Protein AF-A0A8T5RAH1-F1 (afdb_monomer)

Structure (mmCIF, N/CA/C/O backbone):
data_AF-A0A8T5RAH1-F1
#
_entry.id   AF-A0A8T5RAH1-F1
#
loop_
_atom_site.group_PDB
_atom_site.id
_atom_site.type_symbol
_atom_site.label_atom_id
_atom_site.label_alt_id
_atom_site.label_comp_id
_atom_site.label_asym_id
_atom_site.label_entity_id
_atom_site.label_seq_id
_atom_site.pdbx_PDB_ins_code
_atom_site.Cartn_x
_atom_site.Cartn_y
_atom_site.Cartn_z
_atom_site.occupancy
_atom_site.B_iso_or_equiv
_atom_site.auth_seq_id
_atom_site.auth_comp_id
_atom_site.auth_asym_id
_atom_site.auth_atom_id
_atom_site.pdbx_PDB_model_num
ATOM 1 N N . MET A 1 1 ? -52.565 -43.097 4.688 1.00 36.72 1 MET A N 1
ATOM 2 C CA . MET A 1 1 ? -51.803 -41.851 4.947 1.00 36.72 1 MET A CA 1
ATOM 3 C C . MET A 1 1 ? -50.364 -42.181 5.349 1.00 36.72 1 MET A C 1
ATOM 5 O O . MET A 1 1 ? -49.942 -41.842 6.442 1.00 36.72 1 MET A O 1
ATOM 9 N N . ASN A 1 2 ? -49.621 -42.881 4.489 1.00 35.62 2 ASN A N 1
ATOM 10 C CA . ASN A 1 2 ? -48.239 -43.311 4.746 1.00 35.62 2 ASN A CA 1
ATOM 11 C C . ASN A 1 2 ? -47.423 -43.235 3.446 1.00 35.62 2 ASN A C 1
ATOM 13 O O . ASN A 1 2 ? -46.781 -44.194 3.044 1.00 35.62 2 ASN A O 1
ATOM 17 N N . GLU A 1 3 ? -47.488 -42.098 2.756 1.00 34.97 3 GLU A N 1
ATOM 18 C CA . GLU A 1 3 ? -46.778 -41.885 1.495 1.00 34.97 3 GLU A CA 1
ATOM 19 C C . GLU A 1 3 ? -46.409 -40.401 1.340 1.00 34.97 3 GLU A C 1
ATOM 21 O O . GLU A 1 3 ? -47.186 -39.523 1.708 1.00 34.97 3 GLU A O 1
ATOM 26 N N . PHE A 1 4 ? -45.210 -40.163 0.796 1.00 31.52 4 PHE A N 1
ATOM 27 C CA . PHE A 1 4 ? -44.589 -38.876 0.445 1.00 31.52 4 PHE A CA 1
ATOM 28 C C . PHE A 1 4 ? -43.976 -38.015 1.565 1.00 31.52 4 PHE A C 1
ATOM 30 O O . PHE A 1 4 ? -44.319 -36.855 1.759 1.00 31.52 4 PHE A O 1
ATOM 37 N N . TYR A 1 5 ? -42.909 -38.532 2.180 1.00 33.53 5 TYR A N 1
ATOM 38 C CA . TYR A 1 5 ? -41.732 -37.700 2.463 1.00 33.53 5 TYR A CA 1
ATOM 39 C C . TYR A 1 5 ? -40.528 -38.314 1.743 1.00 33.53 5 TYR A C 1
ATOM 41 O O . TYR A 1 5 ? -39.816 -39.157 2.294 1.00 33.53 5 TYR A O 1
ATOM 49 N N . GLU A 1 6 ? -40.286 -37.901 0.495 1.00 39.59 6 GLU A N 1
ATOM 50 C CA . GLU A 1 6 ? -38.950 -38.032 -0.087 1.00 39.59 6 GLU A CA 1
ATOM 51 C C . GLU A 1 6 ? -37.990 -37.263 0.827 1.00 39.59 6 GLU A C 1
ATOM 53 O O . GLU A 1 6 ? -37.990 -36.033 0.868 1.00 39.59 6 GLU A O 1
ATOM 58 N N . LYS A 1 7 ? -37.204 -37.985 1.633 1.00 46.97 7 LYS A N 1
ATOM 59 C CA . LYS A 1 7 ? -36.147 -37.394 2.459 1.00 46.97 7 LYS A CA 1
ATOM 60 C C . LYS A 1 7 ? -35.124 -36.744 1.525 1.00 46.97 7 LYS A C 1
ATOM 62 O O . LYS A 1 7 ? -34.225 -37.420 1.019 1.00 46.97 7 LYS A O 1
ATOM 67 N N . GLU A 1 8 ? -35.276 -35.441 1.282 1.00 49.19 8 GLU A N 1
ATOM 68 C CA . GLU A 1 8 ? -34.328 -34.628 0.521 1.00 49.19 8 GLU A CA 1
ATOM 69 C C . GLU A 1 8 ? -32.908 -34.884 1.053 1.00 49.19 8 GLU A C 1
ATOM 71 O O . GLU A 1 8 ? -32.621 -34.743 2.245 1.00 49.19 8 GLU A O 1
ATOM 76 N N . LYS A 1 9 ? -32.003 -35.324 0.168 1.00 56.53 9 LYS A N 1
ATOM 77 C CA . LYS A 1 9 ? -30.622 -35.677 0.527 1.00 56.53 9 LYS A CA 1
ATOM 78 C C . LYS A 1 9 ? -29.833 -34.422 0.903 1.00 56.53 9 LYS A C 1
ATOM 80 O O . LYS A 1 9 ? -29.161 -33.825 0.057 1.00 56.53 9 LYS A O 1
ATOM 85 N N . ILE A 1 10 ? -29.857 -34.063 2.185 1.00 60.28 10 ILE A N 1
ATOM 86 C CA . ILE A 1 10 ? -28.983 -33.034 2.755 1.00 60.28 10 ILE A CA 1
ATOM 87 C C . ILE A 1 10 ? -27.535 -33.429 2.466 1.00 60.28 10 ILE A C 1
ATOM 89 O O . ILE A 1 10 ? -27.069 -34.517 2.808 1.00 60.28 10 ILE A O 1
ATOM 93 N N . SER A 1 11 ? -26.822 -32.549 1.771 1.00 65.50 11 SER A N 1
ATOM 94 C CA . SER A 1 11 ? -25.423 -32.769 1.425 1.00 65.50 11 SER A CA 1
ATOM 95 C C . SER A 1 11 ? -24.547 -32.143 2.496 1.00 65.50 11 SER A C 1
ATOM 97 O O . SER A 1 11 ? -24.380 -30.930 2.526 1.00 65.50 11 SER A O 1
ATOM 99 N N . LEU A 1 12 ? -23.986 -32.974 3.370 1.00 78.56 12 LEU A N 1
ATOM 100 C CA . LEU A 1 12 ? -23.021 -32.529 4.369 1.00 78.56 12 LEU A CA 1
ATOM 101 C C . LEU A 1 12 ? -21.651 -32.328 3.711 1.00 78.56 12 LEU A C 1
ATOM 103 O O . LEU A 1 12 ? -21.183 -33.168 2.937 1.00 78.56 12 LEU A O 1
ATOM 107 N N . PHE A 1 13 ? -20.993 -31.215 4.025 1.00 84.88 13 PHE A N 1
ATOM 108 C CA . PHE A 1 13 ? -19.632 -30.922 3.580 1.00 84.88 13 PHE A CA 1
ATOM 109 C C . PHE A 1 13 ? -18.695 -30.903 4.782 1.00 84.88 13 PHE A C 1
ATOM 111 O O . PHE A 1 13 ? -19.033 -30.390 5.844 1.00 84.88 13 PHE A O 1
ATOM 118 N N . CYS A 1 14 ? -17.486 -31.434 4.617 1.00 85.06 14 CYS A N 1
ATOM 119 C CA . CYS A 1 14 ? -16.478 -31.364 5.666 1.00 85.06 14 CYS A CA 1
ATOM 120 C C . CYS A 1 14 ? -16.017 -29.913 5.882 1.00 85.06 14 CYS A C 1
ATOM 122 O O . CYS A 1 14 ? -15.438 -29.316 4.975 1.00 85.06 14 CYS A O 1
ATOM 124 N N . GLU A 1 15 ? -16.155 -29.375 7.095 1.00 85.12 15 GLU A N 1
ATOM 125 C CA . GLU A 1 15 ? -15.675 -28.026 7.460 1.00 85.12 15 GLU A CA 1
ATOM 126 C C . GLU A 1 15 ? -14.157 -27.825 7.251 1.00 85.12 15 GLU A C 1
ATOM 128 O O . GLU A 1 15 ? -13.674 -26.707 7.087 1.00 85.12 15 GLU A O 1
ATOM 133 N N . ASN A 1 16 ? -13.382 -28.914 7.214 1.00 86.06 16 ASN A N 1
ATOM 134 C CA . ASN A 1 16 ? -11.923 -28.861 7.113 1.00 86.06 16 ASN A CA 1
ATOM 135 C C . ASN A 1 16 ? -11.403 -28.931 5.676 1.00 86.06 16 ASN A C 1
ATOM 137 O O . ASN A 1 16 ? -10.283 -28.504 5.406 1.00 86.06 16 ASN A O 1
ATOM 141 N N . CYS A 1 17 ? -12.170 -29.495 4.744 1.00 84.69 17 CYS A N 1
ATOM 142 C CA . CYS A 1 17 ? -11.706 -29.657 3.365 1.00 84.69 17 CYS A CA 1
ATOM 143 C C . CYS A 1 17 ? -12.753 -29.348 2.297 1.00 84.69 17 CYS A C 1
ATOM 145 O O . CYS A 1 17 ? -12.423 -29.420 1.119 1.00 84.69 17 CYS A O 1
ATOM 147 N N . GLY A 1 18 ? -13.989 -29.027 2.679 1.00 84.62 18 GLY A N 1
ATOM 148 C CA . GLY A 1 18 ? -15.095 -28.674 1.790 1.00 84.62 18 GLY A CA 1
ATOM 149 C C . GLY A 1 18 ? -15.609 -29.810 0.909 1.00 84.62 18 GLY A C 1
ATOM 150 O O . GLY A 1 18 ? -16.464 -29.570 0.063 1.00 84.62 18 GLY A O 1
ATOM 151 N N . VAL A 1 19 ? -15.097 -31.034 1.067 1.00 86.19 19 VAL A N 1
ATOM 152 C CA . VAL A 1 19 ? -15.532 -32.193 0.279 1.00 86.19 19 VAL A CA 1
ATOM 153 C C . VAL A 1 19 ? -16.871 -32.704 0.801 1.00 86.19 19 VAL A C 1
ATOM 155 O O . VAL A 1 19 ? -17.082 -32.783 2.013 1.00 86.19 19 VAL A O 1
ATOM 158 N N . ARG A 1 20 ? -17.765 -33.041 -0.135 1.00 85.81 20 ARG A N 1
ATOM 159 C CA . ARG A 1 20 ? -19.068 -33.648 0.147 1.00 85.81 20 ARG A CA 1
ATOM 160 C C . ARG A 1 20 ? -18.871 -35.016 0.793 1.00 85.81 20 ARG A C 1
ATOM 162 O O . ARG A 1 20 ? -18.147 -35.855 0.260 1.00 85.81 20 ARG A O 1
ATOM 169 N N . ILE A 1 21 ? -19.528 -35.229 1.920 1.00 82.56 21 ILE A N 1
ATOM 170 C CA . ILE A 1 21 ? -19.526 -36.487 2.654 1.00 82.56 21 ILE A CA 1
ATOM 171 C C . ILE A 1 21 ? -20.622 -37.368 2.031 1.00 82.56 21 ILE A C 1
ATOM 173 O O . ILE A 1 21 ? -21.786 -36.969 1.981 1.00 82.56 21 ILE A O 1
ATOM 177 N N . GLN A 1 22 ? -20.251 -38.512 1.444 1.00 77.25 22 GLN A N 1
ATOM 178 C CA . GLN A 1 22 ? -21.213 -39.396 0.775 1.00 77.25 22 GLN A CA 1
ATOM 179 C C . GLN A 1 22 ? -21.930 -40.287 1.794 1.00 77.25 22 GLN A C 1
ATOM 181 O O . GLN A 1 22 ? -21.304 -41.091 2.471 1.00 77.25 22 GLN A O 1
ATOM 186 N N . ASN A 1 23 ? -23.260 -40.184 1.832 1.00 64.94 23 ASN A N 1
ATOM 187 C CA . ASN A 1 23 ? -24.141 -40.805 2.830 1.00 64.94 23 ASN A CA 1
ATOM 188 C C . ASN A 1 23 ? -24.323 -42.334 2.711 1.00 64.94 23 ASN A C 1
ATOM 190 O O . ASN A 1 23 ? -25.255 -42.873 3.298 1.00 64.94 23 ASN A O 1
ATOM 194 N N . LYS A 1 24 ? -23.513 -43.038 1.908 1.00 56.88 24 LYS A N 1
ATOM 195 C CA . LYS A 1 24 ? -23.840 -44.415 1.491 1.00 56.88 24 LYS A CA 1
ATOM 196 C C . LYS A 1 24 ? -23.726 -45.468 2.609 1.00 56.88 24 LYS A C 1
ATOM 198 O O . LYS A 1 24 ? -24.447 -46.449 2.523 1.00 56.88 24 LYS A O 1
ATOM 203 N N . ASP A 1 25 ? -22.986 -45.190 3.689 1.00 51.81 25 ASP A N 1
ATOM 204 C CA . ASP A 1 25 ? -22.833 -46.090 4.855 1.00 51.81 25 ASP A CA 1
ATOM 205 C C . ASP A 1 25 ? -23.255 -45.431 6.195 1.00 51.81 25 ASP A C 1
ATOM 207 O O . ASP A 1 25 ? -22.874 -45.870 7.279 1.00 51.81 25 ASP A O 1
ATOM 211 N N . HIS A 1 26 ? -23.985 -44.308 6.149 1.00 54.38 26 HIS A N 1
ATOM 212 C CA . HIS A 1 26 ? -24.077 -43.366 7.279 1.00 54.38 26 HIS A CA 1
ATOM 213 C C . HIS A 1 26 ? -25.210 -43.594 8.282 1.00 54.38 26 HIS A C 1
ATOM 215 O O . HIS A 1 26 ? -25.081 -43.144 9.419 1.00 54.38 26 HIS A O 1
ATOM 221 N N . ASN A 1 27 ? -26.268 -44.328 7.938 1.00 54.97 27 ASN A N 1
ATOM 222 C CA . ASN A 1 27 ? -27.399 -44.471 8.861 1.00 54.97 27 ASN A CA 1
ATOM 223 C C . ASN A 1 27 ? -27.081 -45.326 10.102 1.00 54.97 27 ASN A C 1
ATOM 225 O O . ASN A 1 27 ? -27.700 -45.101 11.134 1.00 54.97 27 ASN A O 1
ATOM 229 N N . ASN A 1 28 ? -26.093 -46.231 10.052 1.00 52.09 28 ASN A N 1
ATOM 230 C CA . ASN A 1 28 ? -25.819 -47.146 11.172 1.00 52.09 28 ASN A CA 1
ATOM 231 C C . ASN A 1 28 ? -24.722 -46.657 12.140 1.00 52.09 28 ASN A C 1
ATOM 233 O O . ASN A 1 28 ? -24.778 -46.985 13.319 1.00 52.09 28 ASN A O 1
ATOM 237 N N . ASN A 1 29 ? -23.751 -45.846 11.693 1.00 52.69 29 ASN A N 1
ATOM 238 C CA . ASN A 1 29 ? -22.631 -45.397 12.545 1.00 52.69 29 ASN A CA 1
ATOM 239 C C . ASN A 1 29 ? -22.869 -44.050 13.252 1.00 52.69 29 ASN A C 1
ATOM 241 O O . ASN A 1 29 ? -22.247 -43.784 14.279 1.00 52.69 29 ASN A O 1
ATOM 245 N N . ILE A 1 30 ? -23.760 -43.197 12.733 1.00 56.56 30 ILE A N 1
ATOM 246 C CA . ILE A 1 30 ? -24.050 -41.884 13.341 1.00 56.56 30 ILE A CA 1
ATOM 247 C C . ILE A 1 30 ? -24.818 -42.038 14.663 1.00 56.56 30 ILE A C 1
ATOM 249 O O . ILE A 1 30 ? -24.622 -41.231 15.567 1.00 56.56 30 ILE A O 1
ATOM 253 N N . LEU A 1 31 ? -25.626 -43.095 14.802 1.00 54.28 31 LEU A N 1
ATOM 254 C CA . LEU A 1 31 ? -26.505 -43.305 15.958 1.00 54.28 31 LEU A CA 1
ATOM 255 C C . LEU A 1 31 ? -25.768 -43.539 17.287 1.00 54.28 31 LEU A C 1
ATOM 257 O O . LEU A 1 31 ? -26.367 -43.303 18.329 1.00 54.28 31 LEU A O 1
ATOM 261 N N . ASN A 1 32 ? -24.489 -43.940 17.272 1.00 56.03 32 ASN A N 1
ATOM 262 C CA . ASN A 1 32 ? -23.809 -44.362 18.503 1.00 56.03 32 ASN A CA 1
ATOM 263 C C . ASN A 1 32 ? -22.734 -43.392 19.027 1.00 56.03 32 ASN A C 1
ATOM 265 O O . ASN A 1 32 ? -22.527 -43.362 20.234 1.00 56.03 32 ASN A O 1
ATOM 269 N N . ASN A 1 33 ? -22.066 -42.585 18.185 1.00 63.44 33 ASN A N 1
ATOM 270 C CA . ASN A 1 33 ? -20.855 -41.849 18.614 1.00 63.44 33 ASN A CA 1
ATOM 271 C C . ASN A 1 33 ? -20.791 -40.346 18.263 1.00 63.44 33 ASN A C 1
ATOM 273 O O . ASN A 1 33 ? -19.804 -39.705 18.614 1.00 63.44 33 ASN A O 1
ATOM 277 N N . ASN A 1 34 ? -21.783 -39.749 17.587 1.00 77.31 34 ASN A N 1
ATOM 278 C CA . ASN A 1 34 ? -21.778 -38.326 17.170 1.00 77.31 34 ASN A CA 1
ATOM 279 C C . ASN A 1 34 ? -20.529 -37.847 16.387 1.00 77.31 34 ASN A C 1
ATOM 281 O O . ASN A 1 34 ? -20.329 -36.639 16.210 1.00 77.31 34 ASN A O 1
ATOM 285 N N . THR A 1 35 ? -19.685 -38.754 15.880 1.00 78.00 35 THR A N 1
ATOM 286 C CA . THR A 1 35 ? -18.477 -38.404 15.119 1.00 78.00 35 THR A CA 1
ATOM 287 C C . THR A 1 35 ? -18.354 -39.188 13.811 1.00 78.00 35 THR A C 1
ATOM 289 O O . THR A 1 35 ? -18.761 -40.343 13.706 1.00 78.00 35 THR A O 1
ATOM 292 N N . LEU A 1 36 ? -17.809 -38.544 12.770 1.00 84.12 36 LEU A N 1
ATOM 293 C CA . LEU A 1 36 ? -17.459 -39.177 11.491 1.00 84.12 36 LEU A CA 1
ATOM 294 C C . LEU A 1 36 ? -16.069 -38.740 11.042 1.00 84.12 36 LEU A C 1
ATOM 296 O O . LEU A 1 36 ? -15.719 -37.566 11.124 1.00 84.12 36 LEU A O 1
ATOM 300 N N . PHE A 1 37 ? -15.301 -39.652 10.457 1.00 80.81 37 PHE A N 1
ATOM 301 C CA . PHE A 1 37 ? -14.050 -39.294 9.795 1.00 80.81 37 PHE A CA 1
ATOM 302 C C . PHE A 1 37 ? -14.307 -38.863 8.354 1.00 80.81 37 PHE A C 1
ATOM 304 O O . PHE A 1 37 ? -14.955 -39.559 7.570 1.00 80.81 37 PHE A O 1
ATOM 311 N N . CYS A 1 38 ? -13.761 -37.712 7.963 1.00 82.88 38 CYS A N 1
ATOM 312 C CA . CYS A 1 38 ? -13.801 -37.305 6.568 1.00 82.88 38 CYS A CA 1
ATOM 313 C C . CYS A 1 38 ? -12.956 -38.261 5.715 1.00 82.88 38 CYS A C 1
ATOM 315 O O . CYS A 1 38 ? -11.733 -38.256 5.824 1.00 82.88 38 CYS A O 1
ATOM 317 N N . GLN A 1 39 ? -13.576 -38.986 4.782 1.00 83.19 39 GLN A N 1
ATOM 318 C CA . GLN A 1 39 ? -12.876 -39.888 3.848 1.00 83.19 39 GLN A CA 1
ATOM 319 C C . GLN A 1 39 ? -11.773 -39.192 3.030 1.00 83.19 39 GLN A C 1
ATOM 321 O O . GLN A 1 39 ? -10.867 -39.834 2.506 1.00 83.19 39 GLN A O 1
ATOM 326 N N . TYR A 1 40 ? -11.864 -37.867 2.890 1.00 83.62 40 TYR A N 1
ATOM 327 C CA . TYR A 1 40 ? -10.941 -37.087 2.084 1.00 83.62 40 TYR A CA 1
ATOM 328 C C . TYR A 1 40 ? -9.744 -36.533 2.879 1.00 83.62 40 TYR A C 1
ATOM 330 O O . TYR A 1 40 ? -8.615 -36.585 2.390 1.00 83.62 40 TYR A O 1
ATOM 338 N N . CYS A 1 41 ? -9.961 -35.962 4.071 1.00 81.94 41 CYS A N 1
ATOM 339 C CA . CYS A 1 41 ? -8.874 -35.388 4.881 1.00 81.94 41 CYS A CA 1
ATOM 340 C C . CYS A 1 41 ? -8.476 -36.219 6.104 1.00 81.94 41 CYS A C 1
ATOM 342 O O . CYS A 1 41 ? -7.491 -35.870 6.746 1.00 81.94 41 CYS A O 1
ATOM 344 N N . GLY A 1 42 ? -9.213 -37.281 6.429 1.00 82.94 42 GLY A N 1
ATOM 345 C CA . GLY A 1 42 ? -8.964 -38.137 7.592 1.00 82.94 42 GLY A CA 1
ATOM 346 C C . GLY A 1 42 ? -9.243 -37.474 8.944 1.00 82.94 42 GLY A C 1
ATOM 347 O O . GLY A 1 42 ? -8.929 -38.058 9.971 1.00 82.94 42 GLY A O 1
ATOM 348 N N . ILE A 1 43 ? -9.804 -36.260 8.968 1.00 84.44 43 ILE A N 1
ATOM 349 C CA . ILE A 1 43 ? -10.089 -35.528 10.208 1.00 84.44 43 ILE A CA 1
ATOM 350 C C . ILE A 1 43 ? -11.466 -35.932 10.738 1.00 84.44 43 ILE A C 1
ATOM 352 O O . ILE A 1 43 ? -12.434 -35.974 9.973 1.00 84.44 43 ILE A O 1
ATOM 356 N N . GLU A 1 44 ? -11.534 -36.182 12.044 1.00 84.25 44 GLU A N 1
ATOM 357 C CA . GLU A 1 44 ? -12.771 -36.402 12.792 1.00 84.25 44 GLU A CA 1
ATOM 358 C C . GLU A 1 44 ? -13.651 -35.137 12.792 1.00 84.25 44 GLU A C 1
ATOM 360 O O . GLU A 1 44 ? -13.197 -34.027 13.089 1.00 84.25 44 GLU A O 1
ATOM 365 N N . ILE A 1 45 ? -14.921 -35.310 12.444 1.00 82.69 45 ILE A N 1
ATOM 366 C CA . ILE A 1 45 ? -15.968 -34.293 12.416 1.00 82.69 45 ILE A CA 1
ATOM 367 C C . ILE A 1 45 ? -16.957 -34.650 13.517 1.00 82.69 45 ILE A C 1
ATOM 369 O O . ILE A 1 45 ? -17.522 -35.741 13.498 1.00 82.69 45 ILE A O 1
ATOM 373 N N . LYS A 1 46 ? -17.165 -33.730 14.459 1.00 83.38 46 LYS A N 1
ATOM 374 C CA . LYS A 1 46 ? -18.172 -33.861 15.515 1.00 83.38 46 LYS A CA 1
ATOM 375 C C . LYS A 1 46 ? -19.461 -33.185 15.057 1.00 83.38 46 LYS A C 1
ATOM 377 O O . LYS A 1 46 ? -19.392 -32.075 14.529 1.00 83.38 46 LYS A O 1
ATOM 382 N N . PHE A 1 47 ? -20.600 -33.844 15.244 1.00 75.19 47 PHE A N 1
ATOM 383 C CA . PHE A 1 47 ? -21.915 -33.298 14.913 1.00 75.19 47 PHE A CA 1
ATOM 384 C C . PHE A 1 47 ? -22.683 -32.996 16.196 1.00 75.19 47 PHE A C 1
ATOM 386 O O . PHE A 1 47 ? -22.933 -33.903 16.984 1.00 75.19 47 PHE A O 1
ATOM 393 N N . ASP A 1 48 ? -23.101 -31.742 16.367 1.00 69.69 48 ASP A N 1
ATOM 394 C CA . ASP A 1 48 ? -24.136 -31.391 17.341 1.00 69.69 48 ASP A CA 1
ATOM 395 C C . ASP A 1 48 ? -25.497 -31.560 16.664 1.00 69.69 48 ASP A C 1
ATOM 397 O O . ASP A 1 48 ? -25.918 -30.730 15.852 1.00 69.69 48 ASP A O 1
ATOM 401 N N . TYR A 1 49 ? -26.170 -32.675 16.958 1.00 61.22 49 TYR A N 1
ATOM 402 C CA . TYR A 1 49 ? -27.431 -33.050 16.311 1.00 61.22 49 TYR A CA 1
ATOM 403 C C . TYR A 1 49 ? -28.532 -31.997 16.550 1.00 61.22 49 TYR A C 1
ATOM 405 O O . TYR A 1 49 ? -29.283 -31.667 15.628 1.00 61.22 49 TYR A O 1
ATOM 413 N N . GLU A 1 50 ? -28.539 -31.375 17.735 1.00 59.53 50 GLU A N 1
ATOM 414 C CA . GLU A 1 50 ? -29.491 -30.330 18.148 1.00 59.53 50 GLU A CA 1
ATOM 415 C C . GLU A 1 50 ? -29.353 -29.015 17.358 1.00 59.53 50 GLU A C 1
ATOM 417 O O . GLU A 1 50 ? -30.311 -28.253 17.242 1.00 59.53 50 GLU A O 1
ATOM 422 N N . PHE A 1 51 ? -28.195 -28.753 16.741 1.00 47.84 51 PHE A N 1
ATOM 423 C CA . PHE A 1 51 ? -27.934 -27.505 16.010 1.00 47.84 51 PHE A CA 1
ATOM 424 C C . PHE A 1 51 ? -28.330 -27.572 14.522 1.00 47.84 51 PHE A C 1
ATOM 426 O O . PHE A 1 51 ? -28.307 -26.562 13.811 1.00 47.84 51 PHE A O 1
ATOM 433 N N . SER A 1 52 ? -28.668 -28.767 14.022 1.00 53.41 52 SER A N 1
ATOM 434 C CA . SER A 1 52 ? -28.797 -29.022 12.584 1.00 53.41 52 SER A CA 1
ATOM 435 C C . SER A 1 52 ? -30.160 -28.622 12.007 1.00 53.41 52 SER A C 1
ATOM 437 O O . SER A 1 52 ? -30.202 -27.984 10.956 1.00 53.41 52 SER A O 1
ATOM 439 N N . GLN A 1 53 ? -31.276 -28.896 12.692 1.00 53.75 53 GLN A N 1
ATOM 440 C CA . GLN A 1 53 ? -32.616 -28.736 12.103 1.00 53.75 53 GLN A CA 1
ATOM 441 C C . GLN A 1 53 ? -32.990 -27.280 11.764 1.00 53.75 53 GLN A C 1
ATOM 443 O O . GLN A 1 53 ? -33.583 -27.037 10.717 1.00 53.75 53 GLN A O 1
ATOM 448 N N . SER A 1 54 ? -32.574 -26.292 12.565 1.00 51.69 54 SER A N 1
ATOM 449 C CA . SER A 1 54 ? -32.948 -24.878 12.364 1.00 51.69 54 SER A CA 1
ATOM 450 C C . SER A 1 54 ? -32.147 -24.140 11.276 1.00 51.69 54 SER A C 1
ATOM 452 O O . SER A 1 54 ? -32.595 -23.108 10.770 1.00 51.69 54 SER A O 1
ATOM 454 N N . ASN A 1 55 ? -30.977 -24.659 10.876 1.00 51.75 55 ASN A N 1
ATOM 455 C CA . ASN A 1 55 ? -30.164 -24.091 9.790 1.00 51.75 55 ASN A CA 1
ATOM 456 C C . ASN A 1 55 ? -30.423 -24.764 8.433 1.00 51.75 55 ASN A C 1
ATOM 458 O O . ASN A 1 55 ? -30.232 -24.126 7.395 1.00 51.75 55 ASN A O 1
ATOM 462 N N . ILE A 1 56 ? -30.913 -26.011 8.431 1.00 54.06 56 ILE A N 1
ATOM 463 C CA . ILE A 1 56 ? -31.232 -26.772 7.211 1.00 54.06 56 ILE A CA 1
ATOM 464 C C . ILE A 1 56 ? -32.299 -26.057 6.360 1.00 54.06 56 ILE A C 1
ATOM 466 O O . ILE A 1 56 ? -32.204 -26.059 5.133 1.00 54.06 56 ILE A O 1
ATOM 470 N N . GLU A 1 57 ? -33.262 -25.362 6.974 1.00 50.03 57 GLU A N 1
ATOM 471 C CA . GLU A 1 57 ? -34.300 -24.631 6.229 1.00 50.03 57 GLU A CA 1
ATOM 472 C C . GLU A 1 57 ? -33.790 -23.350 5.544 1.00 50.03 57 GLU A C 1
ATOM 474 O O . GLU A 1 57 ? -34.346 -22.935 4.526 1.00 50.03 57 GLU A O 1
ATOM 479 N N . LYS A 1 58 ? -32.703 -22.737 6.039 1.00 51.53 58 LYS A N 1
ATOM 480 C CA . LYS A 1 58 ? -32.150 -21.481 5.491 1.00 51.53 58 LYS A CA 1
ATOM 481 C C . LYS A 1 58 ? -31.091 -21.688 4.403 1.00 51.53 58 LYS A C 1
ATOM 483 O O . LYS A 1 58 ? -30.834 -20.762 3.635 1.00 51.53 58 LYS A O 1
ATOM 488 N N . GLU A 1 59 ? -30.500 -22.879 4.290 1.00 48.34 59 GLU A N 1
ATOM 489 C CA . GLU A 1 59 ? -29.444 -23.188 3.307 1.00 48.34 59 GLU A CA 1
ATOM 490 C C . GLU A 1 59 ? -29.941 -23.842 2.002 1.00 48.34 59 GLU A C 1
ATOM 492 O O . GLU A 1 59 ? -29.128 -24.241 1.165 1.00 48.34 59 GLU A O 1
ATOM 497 N N . LYS A 1 60 ? -31.258 -23.866 1.748 1.00 49.38 60 LYS A N 1
ATOM 498 C CA . LYS A 1 60 ? -31.882 -24.434 0.529 1.00 49.38 60 LYS A CA 1
ATOM 499 C C . LYS A 1 60 ? -31.424 -23.830 -0.821 1.00 49.38 60 LYS A C 1
ATOM 501 O O . LYS A 1 60 ? -31.907 -24.246 -1.866 1.00 49.38 60 LYS A O 1
ATOM 506 N N . ILE A 1 61 ? -30.493 -22.869 -0.852 1.00 46.72 61 ILE A N 1
ATOM 507 C CA . ILE A 1 61 ? -30.225 -22.016 -2.030 1.00 46.72 61 ILE A CA 1
ATOM 508 C C . ILE A 1 61 ? -28.873 -22.309 -2.726 1.00 46.72 61 ILE A C 1
ATOM 510 O O . ILE A 1 61 ? -28.539 -21.685 -3.731 1.00 46.72 61 ILE A O 1
ATOM 514 N N . SER A 1 62 ? -28.063 -23.282 -2.288 1.00 54.94 62 SER A N 1
ATOM 515 C CA . SER A 1 62 ? -26.778 -23.538 -2.967 1.00 54.94 62 SER A CA 1
ATOM 516 C C . SER A 1 62 ? -26.288 -24.981 -2.855 1.00 54.94 62 SER A C 1
ATOM 518 O O . SER A 1 62 ? -25.592 -25.335 -1.910 1.00 54.94 62 SER A O 1
ATOM 520 N N . CYS A 1 63 ? -26.549 -25.809 -3.872 1.00 57.84 63 CYS A N 1
ATOM 521 C CA . CYS A 1 63 ? -25.985 -27.166 -3.986 1.00 57.84 63 CYS A CA 1
ATOM 522 C C . CYS A 1 63 ? -24.452 -27.209 -4.178 1.00 57.84 63 CYS A C 1
ATOM 524 O O . CYS A 1 63 ? -23.887 -28.290 -4.337 1.00 57.84 63 CYS A O 1
ATOM 526 N N . ASN A 1 64 ? -23.774 -26.059 -4.176 1.00 76.00 64 ASN A N 1
ATOM 527 C CA . ASN A 1 64 ? -22.341 -25.959 -4.416 1.00 76.00 64 ASN A CA 1
ATOM 528 C C . ASN A 1 64 ? -21.576 -26.031 -3.092 1.00 76.00 64 ASN A C 1
ATOM 530 O O . ASN A 1 64 ? -21.882 -25.307 -2.141 1.00 76.00 64 ASN A O 1
ATOM 534 N N . SER A 1 65 ? -20.529 -26.856 -3.058 1.00 83.88 65 SER A N 1
ATOM 535 C CA . SER A 1 65 ? -19.598 -26.913 -1.928 1.00 83.88 65 SER A CA 1
ATOM 536 C C . SER A 1 65 ? -18.968 -25.536 -1.648 1.00 83.88 65 SER A C 1
ATOM 538 O O . SER A 1 65 ? -18.796 -24.738 -2.577 1.00 83.88 65 SER A O 1
ATOM 540 N N . PRO A 1 66 ? -18.526 -25.248 -0.407 1.00 84.69 66 PRO A N 1
ATOM 541 C CA . PRO A 1 66 ? -17.780 -24.022 -0.090 1.00 84.69 66 PRO A CA 1
ATOM 542 C C . PRO A 1 66 ? -16.598 -23.761 -1.042 1.00 84.69 66 PRO A C 1
ATOM 544 O O . PRO A 1 66 ? -16.313 -22.623 -1.420 1.00 84.69 66 PRO A O 1
ATOM 547 N N . LEU A 1 67 ? -15.939 -24.836 -1.494 1.00 86.94 67 LEU A N 1
ATOM 548 C CA . LEU A 1 67 ? -14.870 -24.768 -2.488 1.00 86.94 67 LEU A CA 1
ATOM 549 C C . LEU A 1 67 ? -15.370 -24.302 -3.853 1.00 86.94 67 LEU A C 1
ATOM 551 O O . LEU A 1 67 ? -14.728 -23.461 -4.476 1.00 86.94 67 LEU A O 1
ATOM 555 N N . GLU A 1 68 ? -16.490 -24.841 -4.326 1.00 86.69 68 GLU A N 1
ATOM 556 C CA . GLU A 1 68 ? -17.087 -24.482 -5.612 1.00 86.69 68 GLU A CA 1
ATOM 557 C C . GLU A 1 68 ? -17.626 -23.058 -5.601 1.00 86.69 68 GLU A C 1
ATOM 559 O O . GLU A 1 68 ? -17.398 -22.329 -6.564 1.00 86.69 68 GLU A O 1
ATOM 564 N N . ARG A 1 69 ? -18.246 -22.614 -4.500 1.00 87.44 69 ARG A N 1
ATOM 565 C CA . ARG A 1 69 ? -18.696 -21.221 -4.351 1.00 87.44 69 ARG A CA 1
ATOM 566 C C . ARG A 1 69 ? -17.542 -20.240 -4.542 1.00 87.44 69 ARG A C 1
ATOM 568 O O . ARG A 1 69 ? -17.658 -19.298 -5.324 1.00 87.44 69 ARG A O 1
ATOM 575 N N . PHE A 1 70 ? -16.385 -20.507 -3.936 1.00 86.88 70 PHE A N 1
ATOM 576 C CA . PHE A 1 70 ? -15.184 -19.703 -4.170 1.00 86.88 70 PHE A CA 1
ATOM 577 C C . PHE A 1 70 ? -14.617 -19.887 -5.594 1.00 86.88 70 PHE A C 1
ATOM 579 O O . PHE A 1 70 ? -14.304 -18.924 -6.311 1.00 86.88 70 PHE A O 1
ATOM 586 N N . TYR A 1 71 ? -14.475 -21.138 -6.037 1.00 83.50 71 TYR A N 1
ATOM 587 C CA . TYR A 1 71 ? -13.813 -21.472 -7.297 1.00 83.50 71 TYR A CA 1
ATOM 588 C C . TYR A 1 71 ? -14.594 -21.007 -8.531 1.00 83.50 71 TYR A C 1
ATOM 590 O O . TYR A 1 71 ? -13.972 -20.660 -9.539 1.00 83.50 71 TYR A O 1
ATOM 598 N N . TYR A 1 72 ? -15.916 -20.875 -8.438 1.00 84.75 72 TYR A N 1
ATOM 599 C CA . TYR A 1 72 ? -16.792 -20.387 -9.505 1.00 84.75 72 TYR A CA 1
ATOM 600 C C . TYR A 1 72 ? -17.269 -18.940 -9.326 1.00 84.75 72 TYR A C 1
ATOM 602 O O . TYR A 1 72 ? -17.927 -18.423 -10.220 1.00 84.75 72 TYR A O 1
ATOM 610 N N . ASP A 1 73 ? -16.862 -18.230 -8.264 1.00 87.75 73 ASP A N 1
ATOM 611 C CA . ASP A 1 73 ? -17.163 -16.795 -8.121 1.00 87.75 73 ASP A CA 1
ATOM 612 C C . ASP A 1 73 ? -16.648 -15.979 -9.329 1.00 87.75 73 ASP A C 1
ATOM 614 O O . ASP A 1 73 ? -15.437 -15.838 -9.545 1.00 87.75 73 ASP A O 1
ATOM 618 N N . PHE A 1 74 ? -17.567 -15.434 -10.125 1.00 89.19 74 PHE A N 1
ATOM 619 C CA . PHE A 1 74 ? -17.280 -14.688 -11.352 1.00 89.19 74 PHE A CA 1
ATOM 620 C C . PHE A 1 74 ? -16.516 -13.377 -11.111 1.00 89.19 74 PHE A C 1
ATOM 622 O O . PHE A 1 74 ? -15.934 -12.827 -12.045 1.00 89.19 74 PHE A O 1
ATOM 629 N N . LYS A 1 75 ? -16.458 -12.881 -9.867 1.00 91.25 75 LYS A N 1
ATOM 630 C CA . LYS A 1 75 ? -15.720 -11.657 -9.510 1.00 91.25 75 LYS A CA 1
ATOM 631 C C . LYS A 1 75 ? -14.212 -11.799 -9.684 1.00 91.25 75 LYS A C 1
ATOM 633 O O . LYS A 1 75 ? -13.501 -10.793 -9.723 1.00 91.25 75 LYS A O 1
ATOM 638 N N . PHE A 1 76 ? -13.708 -13.027 -9.772 1.00 94.62 76 PHE A N 1
ATOM 639 C CA . PHE A 1 76 ? -12.286 -13.296 -9.913 1.00 94.62 76 PHE A CA 1
ATOM 640 C C . PHE A 1 76 ? -11.996 -14.064 -11.202 1.00 94.62 76 PHE A C 1
ATOM 642 O O . PHE A 1 76 ? -12.561 -15.139 -11.419 1.00 94.62 76 PHE A O 1
ATOM 649 N N . PRO A 1 77 ? -11.048 -13.598 -12.030 1.00 95.00 77 PRO A N 1
ATOM 650 C CA . PRO A 1 77 ? -10.695 -14.318 -13.238 1.00 95.00 77 PRO A CA 1
ATOM 651 C C . PRO A 1 77 ? -9.993 -15.639 -12.895 1.00 95.00 77 PRO A C 1
ATOM 653 O O . PRO A 1 77 ? -9.240 -15.740 -11.920 1.00 95.00 77 PRO A O 1
ATOM 656 N N . LYS A 1 78 ? -10.187 -16.656 -13.742 1.00 94.62 78 LYS A N 1
ATOM 657 C CA . LYS A 1 78 ? -9.600 -18.000 -13.580 1.00 94.62 78 LYS A CA 1
ATOM 658 C C . LYS A 1 78 ? -8.083 -17.961 -13.353 1.00 94.62 78 LYS A C 1
ATOM 660 O O . LYS A 1 78 ? -7.573 -18.682 -12.497 1.00 94.62 78 LYS A O 1
ATOM 665 N N . ILE A 1 79 ? -7.378 -17.078 -14.065 1.00 95.56 79 ILE A N 1
ATOM 666 C CA . ILE A 1 79 ? -5.924 -16.889 -13.939 1.00 95.56 79 ILE A CA 1
ATOM 667 C C . ILE A 1 79 ? -5.502 -16.417 -12.539 1.00 95.56 79 ILE A C 1
ATOM 669 O O . ILE A 1 79 ? -4.491 -16.884 -12.014 1.00 95.56 79 ILE A O 1
ATOM 673 N N . PHE A 1 80 ? -6.293 -15.552 -11.893 1.00 96.88 80 PHE A N 1
ATOM 674 C CA . PHE A 1 80 ? -6.033 -15.118 -10.522 1.00 96.88 80 PHE A CA 1
ATOM 675 C C . PHE A 1 80 ? -6.231 -16.274 -9.547 1.00 96.88 80 PHE A C 1
ATOM 677 O O . PHE A 1 80 ? -5.362 -16.505 -8.714 1.00 96.88 80 PHE A O 1
ATOM 684 N N . LYS A 1 81 ? -7.323 -17.041 -9.676 1.00 95.38 81 LYS A N 1
ATOM 685 C CA . LYS A 1 81 ? -7.599 -18.192 -8.796 1.00 95.38 81 LYS A CA 1
ATOM 686 C C . LYS A 1 81 ? -6.498 -19.248 -8.880 1.00 95.38 81 LYS A C 1
ATOM 688 O O . LYS A 1 81 ? -6.040 -19.741 -7.854 1.00 95.38 81 LYS A O 1
ATOM 693 N N . GLN A 1 82 ? -6.025 -19.548 -10.091 1.00 94.88 82 GLN A N 1
ATOM 694 C CA . GLN A 1 82 ? -4.898 -20.460 -10.310 1.00 94.88 82 GLN A CA 1
ATOM 695 C C . GLN A 1 82 ? -3.625 -19.959 -9.619 1.00 94.88 82 GLN A C 1
ATOM 697 O O . GLN A 1 82 ? -3.002 -20.702 -8.865 1.00 94.88 82 GLN A O 1
ATOM 702 N N . ASN A 1 83 ? -3.274 -18.686 -9.812 1.00 96.81 83 ASN A N 1
ATOM 703 C CA . ASN A 1 83 ? -2.118 -18.084 -9.151 1.00 96.81 83 ASN A CA 1
ATOM 704 C C . ASN A 1 83 ? -2.281 -17.999 -7.627 1.00 96.81 83 ASN A C 1
ATOM 706 O O . ASN A 1 83 ? -1.312 -18.176 -6.893 1.00 96.81 83 ASN A O 1
ATOM 710 N N . LEU A 1 84 ? -3.498 -17.789 -7.129 1.00 97.00 84 LEU A N 1
ATOM 711 C CA . LEU A 1 84 ? -3.788 -17.733 -5.701 1.00 97.00 84 LEU A CA 1
ATOM 712 C C . LEU A 1 84 ? -3.529 -19.086 -5.029 1.00 97.00 84 LEU A C 1
ATOM 714 O O . LEU A 1 84 ? -2.927 -19.113 -3.958 1.00 97.00 84 LEU A O 1
ATOM 718 N N . VAL A 1 85 ? -3.897 -20.198 -5.681 1.00 96.75 85 VAL A N 1
ATOM 719 C CA . VAL A 1 85 ? -3.567 -21.552 -5.204 1.00 96.75 85 VAL A CA 1
ATOM 720 C C . VAL A 1 85 ? -2.056 -21.725 -5.060 1.00 96.75 85 VAL A C 1
ATOM 722 O O . VAL A 1 85 ? -1.595 -22.224 -4.035 1.00 96.75 85 VAL A O 1
ATOM 725 N N . ILE A 1 86 ? -1.273 -21.271 -6.040 1.00 96.50 86 ILE A N 1
ATOM 726 C CA . ILE A 1 86 ? 0.195 -21.350 -6.009 1.00 96.50 86 ILE A CA 1
ATOM 727 C C . ILE A 1 86 ? 0.775 -20.506 -4.872 1.00 96.50 86 ILE A C 1
ATOM 729 O O . ILE A 1 86 ? 1.580 -20.991 -4.077 1.00 96.50 86 ILE A O 1
ATOM 733 N N . VAL A 1 87 ? 0.321 -19.262 -4.734 1.00 96.81 87 VAL A N 1
ATOM 734 C CA . VAL A 1 87 ? 0.807 -18.351 -3.692 1.00 96.81 87 VAL A CA 1
ATOM 735 C C . VAL A 1 87 ? 0.472 -18.865 -2.288 1.00 96.81 87 VAL A C 1
ATOM 737 O O . VAL A 1 87 ? 1.345 -18.866 -1.419 1.00 96.81 87 VAL A O 1
ATOM 740 N N . ILE A 1 88 ? -0.751 -19.357 -2.060 1.00 97.19 88 ILE A N 1
ATOM 741 C CA . ILE A 1 88 ? -1.128 -19.986 -0.784 1.00 97.19 88 ILE A CA 1
ATOM 742 C C . ILE A 1 88 ? -0.325 -21.270 -0.569 1.00 97.19 88 ILE A C 1
ATOM 744 O O . ILE A 1 88 ? 0.091 -21.538 0.556 1.00 97.19 88 ILE A O 1
ATOM 748 N N . SER A 1 89 ? -0.033 -22.033 -1.626 1.00 97.50 89 SER A N 1
ATOM 749 C CA . SER A 1 89 ? 0.770 -23.251 -1.503 1.00 97.50 89 SER A CA 1
ATOM 750 C C . SER A 1 89 ? 2.181 -22.956 -0.991 1.00 97.50 89 SER A C 1
ATOM 752 O O . SER A 1 89 ? 2.648 -23.618 -0.066 1.00 97.50 89 SER A O 1
ATOM 754 N N . ARG A 1 90 ? 2.832 -21.910 -1.517 1.00 96.06 90 ARG A N 1
ATOM 755 C CA . ARG A 1 90 ? 4.146 -21.437 -1.041 1.00 96.06 90 ARG A CA 1
ATOM 756 C C . ARG A 1 90 ? 4.091 -20.967 0.413 1.00 96.06 90 ARG A C 1
ATOM 758 O O . ARG A 1 90 ? 4.957 -21.332 1.202 1.00 96.06 90 ARG A O 1
ATOM 765 N N . LEU A 1 91 ? 3.056 -20.197 0.765 1.00 95.25 91 LEU A N 1
ATOM 766 C CA . LEU A 1 91 ? 2.813 -19.734 2.138 1.00 95.25 91 LEU A CA 1
ATOM 767 C C . LEU A 1 91 ? 2.551 -20.889 3.113 1.00 95.25 91 LEU A C 1
ATOM 769 O O . LEU A 1 91 ? 2.901 -20.771 4.281 1.00 95.25 91 LEU A O 1
ATOM 773 N N . SER A 1 92 ? 1.948 -21.984 2.642 1.00 96.12 92 SER A N 1
ATOM 774 C CA . SER A 1 92 ? 1.645 -23.170 3.453 1.00 96.12 92 SER A CA 1
ATOM 775 C C . SER A 1 92 ? 2.851 -24.081 3.627 1.00 96.12 92 SER A C 1
ATOM 777 O O . SER A 1 92 ? 3.064 -24.645 4.695 1.00 96.12 92 SER A O 1
ATOM 779 N N . TYR A 1 93 ? 3.661 -24.223 2.582 1.00 95.81 93 TYR A N 1
ATOM 780 C CA . TYR A 1 93 ? 4.808 -25.119 2.594 1.00 95.81 93 TYR A CA 1
ATOM 781 C C . TYR A 1 93 ? 5.868 -24.701 3.619 1.00 95.81 93 TYR A C 1
ATOM 783 O O . TYR A 1 93 ? 6.446 -25.554 4.285 1.00 95.81 93 TYR A O 1
ATOM 791 N N . GLU A 1 94 ? 6.099 -23.399 3.790 1.00 91.94 94 GLU A N 1
ATOM 792 C CA . GLU A 1 94 ? 7.091 -22.883 4.738 1.00 91.94 94 GLU A CA 1
ATOM 793 C C . GLU A 1 94 ? 6.841 -23.321 6.198 1.00 91.94 94 GLU A C 1
ATOM 795 O O . GLU A 1 94 ? 7.730 -23.956 6.773 1.00 91.94 94 GLU A O 1
ATOM 800 N N . PRO A 1 95 ? 5.661 -23.083 6.809 1.00 92.75 95 PRO A N 1
ATOM 801 C CA . PRO A 1 95 ? 5.378 -23.587 8.150 1.00 92.75 95 PRO A CA 1
ATOM 802 C C . PRO A 1 95 ? 5.317 -25.120 8.199 1.00 92.75 95 PRO A C 1
ATOM 804 O O . PRO A 1 95 ? 5.791 -25.704 9.169 1.00 92.75 95 PRO A O 1
ATOM 807 N N . ILE A 1 96 ? 4.836 -25.797 7.148 1.00 94.56 96 ILE A N 1
ATOM 808 C CA . ILE A 1 96 ? 4.849 -27.270 7.086 1.00 94.56 96 ILE A CA 1
ATOM 809 C C . ILE A 1 96 ? 6.281 -27.823 7.167 1.00 94.56 96 ILE A C 1
ATOM 811 O O . ILE A 1 96 ? 6.522 -28.804 7.863 1.00 94.56 96 ILE A O 1
ATOM 815 N N . ARG A 1 97 ? 7.259 -27.190 6.510 1.00 92.25 97 ARG A N 1
ATOM 816 C CA . ARG A 1 97 ? 8.680 -27.560 6.642 1.00 92.25 97 ARG A CA 1
ATOM 817 C C . ARG A 1 97 ? 9.249 -27.186 8.009 1.00 92.25 97 ARG A C 1
ATOM 819 O O . ARG A 1 97 ? 10.063 -27.933 8.544 1.00 92.25 97 ARG A O 1
ATOM 826 N N . GLY A 1 98 ? 8.804 -26.070 8.587 1.00 88.12 98 GLY A N 1
ATOM 827 C CA . GLY A 1 98 ? 9.162 -25.666 9.950 1.00 88.12 98 GLY A CA 1
ATOM 828 C C . GLY A 1 98 ? 8.793 -26.711 11.010 1.00 88.12 98 GLY A C 1
ATOM 829 O O . GLY A 1 98 ? 9.546 -26.895 11.965 1.00 88.12 98 GLY A O 1
ATOM 830 N N . LEU A 1 99 ? 7.704 -27.465 10.807 1.00 89.38 99 LEU A N 1
ATOM 831 C CA . LEU A 1 99 ? 7.305 -28.558 11.704 1.00 89.38 99 LEU A CA 1
ATOM 832 C C . LEU A 1 99 ? 8.376 -29.633 11.868 1.00 89.38 99 LEU A C 1
ATOM 834 O O . LEU A 1 99 ? 8.511 -30.170 12.964 1.00 89.38 99 LEU A O 1
ATOM 838 N N . GLU A 1 100 ? 9.152 -29.936 10.821 1.00 87.62 100 GLU A N 1
ATOM 839 C CA . GLU A 1 100 ? 10.197 -30.960 10.923 1.00 87.62 100 GLU A CA 1
ATOM 840 C C . GLU A 1 100 ? 11.272 -30.576 11.940 1.00 87.62 100 GLU A C 1
ATOM 842 O O . GLU A 1 100 ? 11.779 -31.425 12.671 1.00 87.62 100 GLU A O 1
ATOM 847 N N . GLN A 1 101 ? 11.593 -29.281 12.002 1.00 86.19 101 GLN A N 1
ATOM 848 C CA . GLN A 1 101 ? 12.583 -28.738 12.926 1.00 86.19 101 GLN A CA 1
ATOM 849 C C . GLN A 1 101 ? 12.036 -28.684 14.353 1.00 86.19 101 GLN A C 1
ATOM 851 O O . GLN A 1 101 ? 12.742 -29.039 15.293 1.00 86.19 101 GLN A O 1
ATOM 856 N N . ILE A 1 102 ? 10.777 -28.268 14.510 1.00 85.44 102 ILE A N 1
ATOM 857 C CA . ILE A 1 102 ? 10.135 -28.100 15.820 1.00 85.44 102 ILE A CA 1
ATOM 858 C C . ILE A 1 102 ? 9.880 -29.453 16.480 1.00 85.44 102 ILE A C 1
ATOM 860 O O . I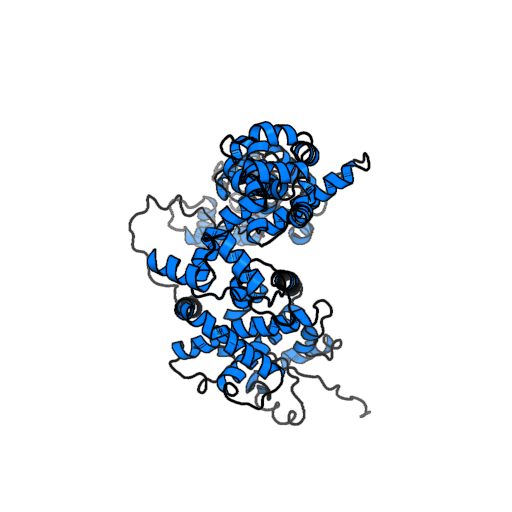LE A 1 102 ? 10.225 -29.650 17.640 1.00 85.44 102 ILE A O 1
ATOM 864 N N . LEU A 1 103 ? 9.305 -30.397 15.736 1.00 88.31 103 LEU A N 1
ATOM 865 C CA . LEU A 1 103 ? 8.941 -31.715 16.258 1.00 88.31 103 LEU A CA 1
ATOM 866 C C . LEU A 1 103 ? 10.096 -32.718 16.198 1.00 88.31 103 LEU A C 1
ATOM 868 O O . LEU A 1 103 ? 9.930 -33.848 16.648 1.00 88.31 103 LEU A O 1
ATOM 872 N N . LYS A 1 104 ? 11.239 -32.337 15.606 1.00 91.75 104 LYS A N 1
ATOM 873 C CA . LYS A 1 104 ? 12.388 -33.222 15.337 1.00 91.75 104 LYS A CA 1
ATOM 874 C C . LYS A 1 104 ? 11.981 -34.528 14.630 1.00 91.75 104 LYS A C 1
ATOM 876 O O . LYS A 1 104 ? 12.598 -35.573 14.813 1.00 91.75 104 LYS A O 1
ATOM 881 N N . LYS A 1 105 ? 10.930 -34.477 13.808 1.00 93.19 105 LYS A N 1
ATOM 882 C CA . LYS A 1 105 ? 10.377 -35.612 13.055 1.00 93.19 105 LYS A CA 1
ATOM 883 C C . LYS A 1 105 ? 10.332 -35.253 11.578 1.00 93.19 105 LYS A C 1
ATOM 885 O O . LYS A 1 105 ? 9.948 -34.149 11.215 1.00 93.19 105 LYS A O 1
ATOM 890 N N . LYS A 1 106 ? 10.684 -36.195 10.699 1.00 92.38 106 LYS A N 1
ATOM 891 C CA . LYS A 1 106 ? 10.486 -36.010 9.250 1.00 92.38 106 LYS A CA 1
ATOM 892 C C . LYS A 1 106 ? 8.989 -35.873 8.963 1.00 92.38 106 LYS A C 1
ATOM 894 O O . LYS A 1 106 ? 8.199 -36.604 9.553 1.00 92.38 106 LYS A O 1
ATOM 899 N N . ILE A 1 107 ? 8.605 -35.025 8.009 1.00 92.81 107 ILE A N 1
ATOM 900 C CA . ILE A 1 107 ? 7.194 -34.745 7.687 1.00 92.81 107 ILE A CA 1
ATOM 901 C C . ILE A 1 107 ? 6.407 -36.004 7.310 1.00 92.81 107 ILE A C 1
ATOM 903 O O . ILE A 1 107 ? 5.223 -36.109 7.615 1.00 92.81 107 ILE A O 1
ATOM 907 N N . LYS A 1 108 ? 7.090 -37.004 6.731 1.00 94.38 108 LYS A N 1
ATOM 908 C CA . LYS A 1 108 ? 6.532 -38.332 6.434 1.00 94.38 108 LYS A CA 1
ATOM 909 C C . LYS A 1 108 ? 5.930 -39.042 7.658 1.00 94.38 108 LYS A C 1
ATOM 911 O O . LYS A 1 108 ? 5.024 -39.845 7.487 1.00 94.38 108 LYS A O 1
ATOM 916 N N . ASN A 1 109 ? 6.395 -38.705 8.862 1.00 95.38 109 ASN A N 1
ATOM 917 C CA . ASN A 1 109 ? 5.989 -39.308 10.132 1.00 95.38 109 ASN A CA 1
ATOM 918 C C . ASN A 1 109 ? 5.055 -38.395 10.951 1.00 95.38 109 ASN A C 1
ATOM 920 O O . ASN A 1 109 ? 4.851 -38.643 12.135 1.00 95.38 109 ASN A O 1
ATOM 924 N N . ILE A 1 110 ? 4.556 -37.299 10.370 1.00 93.69 110 ILE A N 1
ATOM 925 C CA . ILE A 1 110 ? 3.634 -36.376 11.038 1.00 93.69 110 ILE A CA 1
ATOM 926 C C . ILE A 1 110 ? 2.218 -36.636 10.507 1.00 93.69 110 ILE A C 1
ATOM 928 O O . ILE A 1 110 ? 2.000 -36.791 9.298 1.00 93.69 110 ILE A O 1
ATOM 932 N N . GLU A 1 111 ? 1.248 -36.691 11.412 1.00 93.75 111 GLU A N 1
ATOM 933 C CA . GLU A 1 111 ? -0.177 -36.748 11.085 1.00 93.75 111 GLU A CA 1
ATOM 934 C C . GLU A 1 111 ? -0.792 -35.350 11.113 1.00 93.75 111 GLU A C 1
ATOM 936 O O . GLU A 1 111 ? -0.442 -34.518 11.952 1.00 93.75 111 GLU A O 1
ATOM 941 N N . LEU A 1 112 ? -1.693 -35.077 10.166 1.00 92.81 112 LEU A N 1
ATOM 942 C CA . LEU A 1 112 ? -2.380 -33.792 10.081 1.00 92.81 112 LEU A CA 1
ATOM 943 C C . LEU A 1 112 ? -3.648 -33.819 10.934 1.00 92.81 112 LEU A C 1
ATOM 945 O O . LEU A 1 112 ? -4.747 -34.018 10.425 1.00 92.81 112 LEU A O 1
ATOM 949 N N . THR A 1 113 ? -3.485 -33.617 12.238 1.00 93.25 113 THR A N 1
ATOM 950 C CA . THR A 1 113 ? -4.615 -33.482 13.167 1.00 93.25 113 THR A CA 1
ATOM 951 C C . THR A 1 113 ? -5.363 -32.159 12.946 1.00 93.25 113 THR A C 1
ATOM 953 O O . THR A 1 113 ? -4.815 -31.213 12.368 1.00 93.25 113 THR A O 1
ATOM 956 N N . LYS A 1 114 ? -6.609 -32.053 13.438 1.00 90.31 114 LYS A N 1
ATOM 957 C CA . LYS A 1 114 ? -7.390 -30.797 13.401 1.00 90.31 114 LYS A CA 1
ATOM 958 C C . LYS A 1 114 ? -6.632 -29.647 14.069 1.00 90.31 114 LYS A C 1
ATOM 960 O O . LYS A 1 114 ? -6.502 -28.579 13.484 1.00 90.31 114 LYS A O 1
ATOM 965 N N . GLU A 1 115 ? -6.036 -29.903 15.231 1.00 93.25 115 GLU A N 1
ATOM 966 C CA . GLU A 1 115 ? -5.240 -28.914 15.962 1.00 93.25 115 GLU A CA 1
ATOM 967 C C . GLU A 1 115 ? -4.034 -28.417 15.145 1.00 93.25 115 GLU A C 1
ATOM 969 O O . GLU A 1 115 ? -3.734 -27.220 15.109 1.00 93.25 115 GLU A O 1
ATOM 974 N N . LEU A 1 116 ? -3.343 -29.326 14.448 1.00 93.12 116 LEU A N 1
ATOM 975 C CA . LEU A 1 116 ? -2.226 -28.957 13.585 1.00 93.12 116 LEU A CA 1
ATOM 976 C C . LEU A 1 116 ? -2.696 -28.135 12.378 1.00 93.12 116 LEU A C 1
ATOM 978 O O . LEU A 1 116 ? -2.050 -27.150 12.012 1.00 93.12 116 LEU A O 1
ATOM 982 N N . LEU A 1 117 ? -3.828 -28.510 11.780 1.00 94.06 117 LEU A N 1
ATOM 983 C CA . LEU A 1 117 ? -4.443 -27.764 10.688 1.00 94.06 117 LEU A CA 1
ATOM 984 C C . LEU A 1 117 ? -4.863 -26.354 11.131 1.00 94.06 117 LEU A C 1
ATOM 986 O O . LEU A 1 117 ? -4.576 -25.397 10.414 1.00 94.06 117 LEU A O 1
ATOM 990 N N . ASP A 1 118 ? -5.451 -26.208 12.319 1.00 93.31 118 ASP A N 1
ATOM 991 C CA . ASP A 1 118 ? -5.833 -24.917 12.903 1.00 93.31 118 ASP A CA 1
ATOM 992 C C . ASP A 1 118 ? -4.607 -24.020 13.137 1.00 93.31 118 ASP A C 1
ATOM 994 O O . ASP A 1 118 ? -4.618 -22.829 12.804 1.00 93.31 118 ASP A O 1
ATOM 998 N N . LYS A 1 119 ? -3.506 -24.593 13.645 1.00 93.75 119 LYS A N 1
ATOM 999 C CA . LYS A 1 119 ? -2.224 -23.888 13.817 1.00 93.75 119 LYS A CA 1
ATOM 1000 C C . LYS A 1 119 ? -1.660 -23.404 12.479 1.00 93.75 119 LYS A C 1
ATOM 1002 O O . LYS A 1 119 ? -1.262 -22.243 12.358 1.00 93.75 119 LYS A O 1
ATOM 1007 N N . LEU A 1 120 ? -1.653 -24.263 11.458 1.00 93.94 120 LEU A N 1
ATOM 1008 C CA . LEU A 1 120 ? -1.199 -23.898 10.113 1.00 93.94 120 LEU A CA 1
ATOM 1009 C C . LEU A 1 120 ? -2.104 -22.829 9.481 1.00 93.94 120 LEU A C 1
ATOM 1011 O O . LEU A 1 120 ? -1.594 -21.859 8.914 1.00 93.94 120 LEU A O 1
ATOM 1015 N N . GLU A 1 121 ? -3.428 -22.950 9.625 1.00 95.12 121 GLU A N 1
ATOM 1016 C CA . GLU A 1 121 ? -4.381 -21.932 9.177 1.00 95.12 121 GLU A CA 1
ATOM 1017 C C . GLU A 1 121 ? -4.066 -20.592 9.837 1.00 95.12 121 GLU A C 1
ATOM 1019 O O . GLU A 1 121 ? -3.919 -19.599 9.130 1.00 95.12 121 GLU A O 1
ATOM 1024 N N . ALA A 1 122 ? -3.902 -20.545 11.161 1.00 93.12 122 ALA A N 1
ATOM 1025 C CA . ALA A 1 122 ? -3.640 -19.308 11.894 1.00 93.12 122 ALA A CA 1
ATOM 1026 C C . ALA A 1 122 ? -2.387 -18.566 11.390 1.00 93.12 122 ALA A C 1
ATOM 1028 O O . ALA A 1 122 ? -2.384 -17.332 11.326 1.00 93.12 122 ALA A O 1
ATOM 1029 N N . ILE A 1 123 ? -1.353 -19.301 10.967 1.00 90.38 123 ILE A N 1
ATOM 1030 C CA . ILE A 1 123 ? -0.122 -18.738 10.389 1.00 90.38 123 ILE A CA 1
ATOM 1031 C C . ILE A 1 123 ? -0.382 -18.093 9.017 1.00 90.38 123 ILE A C 1
ATOM 1033 O O . ILE A 1 123 ? 0.192 -17.046 8.706 1.00 90.38 123 ILE A O 1
ATOM 1037 N N . ILE A 1 124 ? -1.257 -18.684 8.200 1.00 92.44 124 ILE A N 1
ATOM 1038 C CA . ILE A 1 124 ? -1.504 -18.281 6.803 1.00 92.44 124 ILE A CA 1
ATOM 1039 C C . ILE A 1 124 ? -2.664 -17.284 6.689 1.00 92.44 124 ILE A C 1
ATOM 1041 O O . ILE A 1 124 ? -2.648 -16.400 5.827 1.00 92.44 124 ILE A O 1
ATOM 1045 N N . LYS A 1 125 ? -3.619 -17.336 7.624 1.00 90.81 125 LYS A N 1
ATOM 1046 C CA . LYS A 1 125 ? -4.800 -16.470 7.751 1.00 90.81 125 LYS A CA 1
ATOM 1047 C C . LYS A 1 125 ? -4.517 -14.980 7.574 1.00 90.81 125 LYS A C 1
ATOM 1049 O O . LYS A 1 125 ? -5.370 -14.307 6.992 1.00 90.81 125 LYS A O 1
ATOM 1054 N N . PRO A 1 126 ? -3.354 -14.412 7.967 1.00 92.81 126 PRO A N 1
ATOM 1055 C CA . PRO A 1 126 ? -3.010 -13.031 7.651 1.00 92.81 126 PRO A CA 1
ATOM 1056 C C . PRO A 1 126 ? -3.112 -12.655 6.167 1.00 92.81 126 PRO A C 1
ATOM 1058 O O . PRO A 1 126 ? -3.242 -11.465 5.895 1.00 92.81 126 PRO A O 1
ATOM 1061 N N . ILE A 1 127 ? -3.127 -13.602 5.220 1.00 91.19 127 ILE A N 1
ATOM 1062 C CA . ILE A 1 127 ? -3.410 -13.344 3.796 1.00 91.19 127 ILE A CA 1
ATOM 1063 C C . ILE A 1 127 ? -4.764 -12.645 3.567 1.00 91.19 127 ILE A C 1
ATOM 1065 O O . ILE A 1 127 ? -4.910 -11.878 2.616 1.00 91.19 127 ILE A O 1
ATOM 1069 N N . THR A 1 128 ? -5.729 -12.838 4.470 1.00 89.25 128 THR A N 1
ATOM 1070 C CA . THR A 1 128 ? -7.053 -12.186 4.448 1.00 89.25 128 THR A CA 1
ATOM 1071 C C . THR A 1 128 ? -7.010 -10.720 4.896 1.00 89.25 128 THR A C 1
ATOM 1073 O O . THR A 1 128 ? -7.911 -9.940 4.598 1.00 89.25 128 THR A O 1
ATOM 1076 N N . LYS A 1 129 ? -5.941 -10.302 5.589 1.00 88.88 129 LYS A N 1
ATOM 1077 C CA . LYS A 1 129 ? -5.843 -8.975 6.229 1.00 88.88 129 LYS A CA 1
ATOM 1078 C C . LYS A 1 129 ? -4.651 -8.151 5.743 1.00 88.88 129 LYS A C 1
ATOM 1080 O O . LYS A 1 129 ? -4.705 -6.924 5.720 1.00 88.88 129 LYS A O 1
ATOM 1085 N N . LYS A 1 130 ? -3.558 -8.788 5.327 1.00 91.94 130 LYS A N 1
ATOM 1086 C CA . LYS A 1 130 ? -2.267 -8.153 5.019 1.00 91.94 130 LYS A CA 1
ATOM 1087 C C . LYS A 1 130 ? -1.871 -8.383 3.565 1.00 91.94 130 LYS A C 1
ATOM 1089 O O . LYS A 1 130 ? -2.342 -9.313 2.927 1.00 91.94 130 LYS A O 1
ATOM 1094 N N . ASN A 1 131 ? -1.007 -7.514 3.042 1.00 91.88 131 ASN A N 1
ATOM 1095 C CA . ASN A 1 131 ? -0.418 -7.720 1.719 1.00 91.88 131 ASN A CA 1
ATOM 1096 C C . ASN A 1 131 ? 0.533 -8.922 1.763 1.00 91.88 131 ASN A C 1
ATOM 1098 O O . ASN A 1 131 ? 1.257 -9.105 2.745 1.00 91.88 131 ASN A O 1
ATOM 1102 N N . ILE A 1 132 ? 0.559 -9.695 0.682 1.00 92.56 132 ILE A N 1
ATOM 1103 C CA . ILE A 1 132 ? 1.488 -10.814 0.516 1.00 92.56 132 ILE A CA 1
ATOM 1104 C C . ILE A 1 132 ? 2.883 -10.249 0.232 1.00 92.56 132 ILE A C 1
ATOM 1106 O O . ILE A 1 132 ? 3.034 -9.297 -0.536 1.00 92.56 132 ILE A O 1
ATOM 1110 N N . LYS A 1 133 ? 3.915 -10.804 0.880 1.00 91.62 133 LYS A N 1
ATOM 1111 C CA . LYS A 1 133 ? 5.303 -10.390 0.629 1.00 91.62 133 LYS A CA 1
ATOM 1112 C C . LYS A 1 133 ? 5.667 -10.699 -0.827 1.00 91.62 133 LYS A C 1
ATOM 1114 O O . LYS A 1 133 ? 5.355 -11.781 -1.315 1.00 91.62 133 LYS A O 1
ATOM 1119 N N . SER A 1 134 ? 6.390 -9.788 -1.481 1.00 90.88 134 SER A N 1
ATOM 1120 C CA . SER A 1 134 ? 6.778 -9.908 -2.897 1.00 90.88 134 SER A CA 1
ATOM 1121 C C . SER A 1 134 ? 7.548 -11.188 -3.221 1.00 90.88 134 SER A C 1
ATOM 1123 O O . SER A 1 134 ? 7.459 -11.673 -4.344 1.00 90.88 134 SER A O 1
ATOM 1125 N N . VAL A 1 135 ? 8.255 -11.760 -2.241 1.00 89.88 135 VAL A N 1
ATOM 1126 C CA . VAL A 1 135 ? 8.964 -13.034 -2.396 1.00 89.88 135 VAL A CA 1
ATOM 1127 C C . VAL A 1 135 ? 8.018 -14.141 -2.881 1.00 89.88 135 VAL A C 1
ATOM 1129 O O . VAL A 1 135 ? 8.318 -14.761 -3.894 1.00 89.88 135 VAL A O 1
ATOM 1132 N N . TYR A 1 136 ? 6.821 -14.278 -2.289 1.00 93.00 136 TYR A N 1
ATOM 1133 C CA . TYR A 1 136 ? 5.837 -15.309 -2.661 1.00 93.00 136 TYR A CA 1
ATOM 1134 C C . TYR A 1 136 ? 5.131 -15.038 -3.989 1.00 93.00 136 TYR A C 1
ATOM 1136 O O . TYR A 1 136 ? 4.393 -15.897 -4.463 1.00 93.00 136 TYR A O 1
ATOM 1144 N N . LEU A 1 137 ? 5.352 -13.867 -4.593 1.00 94.50 137 LEU A N 1
ATOM 1145 C CA . LEU A 1 137 ? 4.731 -13.440 -5.848 1.00 94.50 137 LEU A CA 1
ATOM 1146 C C . LEU A 1 137 ? 5.674 -13.570 -7.054 1.00 94.50 137 LEU A C 1
ATOM 1148 O O . LEU A 1 137 ? 5.347 -13.095 -8.136 1.00 94.50 137 LEU A O 1
ATOM 1152 N N . LYS A 1 138 ? 6.854 -14.180 -6.893 1.00 90.75 138 LYS A N 1
ATOM 1153 C CA . LYS A 1 138 ? 7.759 -14.456 -8.019 1.00 90.75 138 LYS A CA 1
ATOM 1154 C C . LYS A 1 138 ? 7.182 -15.546 -8.928 1.00 90.75 138 LYS A C 1
ATOM 1156 O O . LYS A 1 138 ? 6.533 -16.461 -8.434 1.00 90.75 138 LYS A O 1
ATOM 1161 N N . ASN A 1 139 ? 7.449 -15.481 -10.232 1.00 89.56 139 ASN A N 1
ATOM 1162 C CA . ASN A 1 139 ? 7.091 -16.526 -11.204 1.00 89.56 139 ASN A CA 1
ATOM 1163 C C . ASN A 1 139 ? 5.603 -16.924 -11.148 1.00 89.56 139 ASN A C 1
ATOM 1165 O O . ASN A 1 139 ? 5.269 -18.086 -10.921 1.00 89.56 139 ASN A O 1
ATOM 1169 N N . LEU A 1 140 ? 4.704 -15.944 -11.273 1.00 92.81 140 LEU A N 1
ATOM 1170 C CA . LEU A 1 140 ? 3.273 -16.218 -11.418 1.00 92.81 140 LEU A CA 1
ATOM 1171 C C . LEU A 1 140 ? 3.004 -16.889 -12.776 1.00 92.81 140 LEU A C 1
ATOM 1173 O O . LEU A 1 140 ? 3.623 -16.553 -13.785 1.00 92.81 140 LEU A O 1
ATOM 1177 N N . TYR A 1 141 ? 2.073 -17.840 -12.799 1.00 91.50 141 TYR A N 1
ATOM 1178 C CA . TYR A 1 141 ? 1.676 -18.574 -13.997 1.00 91.50 141 TYR A CA 1
ATOM 1179 C C . TYR A 1 141 ? 0.973 -17.670 -15.013 1.00 91.50 141 TYR A C 1
ATOM 1181 O O . TYR A 1 141 ? 0.279 -16.714 -14.648 1.00 91.50 141 TYR A O 1
ATOM 1189 N N . ASN A 1 142 ? 1.104 -18.042 -16.292 1.00 89.62 142 ASN A N 1
ATOM 1190 C CA . ASN A 1 142 ? 0.451 -17.405 -17.440 1.00 89.62 142 ASN A CA 1
ATOM 1191 C C . ASN A 1 142 ? 0.748 -15.899 -17.557 1.00 89.62 142 ASN A C 1
ATOM 1193 O O . ASN A 1 142 ? -0.126 -15.119 -17.924 1.00 89.62 142 ASN A O 1
ATOM 1197 N N . ASN A 1 143 ? 1.981 -15.492 -17.232 1.00 88.56 143 ASN A N 1
ATOM 1198 C CA . ASN A 1 143 ? 2.466 -14.111 -17.337 1.00 88.56 143 ASN A CA 1
ATOM 1199 C C . ASN A 1 143 ? 1.644 -13.080 -16.541 1.00 88.56 143 ASN A C 1
ATOM 1201 O O . ASN A 1 143 ? 1.685 -11.886 -16.846 1.00 88.56 143 ASN A O 1
ATOM 1205 N N . MET A 1 144 ? 0.916 -13.518 -15.505 1.00 95.75 144 MET A N 1
ATOM 1206 C CA . MET A 1 144 ? 0.186 -12.604 -14.632 1.00 95.75 144 MET A CA 1
ATOM 1207 C C . MET A 1 144 ? 1.170 -11.655 -13.944 1.00 95.75 144 MET A C 1
ATOM 1209 O O . MET A 1 144 ? 2.105 -12.084 -13.263 1.00 95.75 144 MET A O 1
ATOM 1213 N N . LYS A 1 145 ? 0.961 -10.345 -14.098 1.00 96.12 145 LYS A N 1
ATOM 1214 C CA . LYS A 1 145 ? 1.844 -9.351 -13.480 1.00 96.12 145 LYS A CA 1
ATOM 1215 C C . LYS A 1 145 ? 1.601 -9.299 -11.973 1.00 96.12 145 LYS A C 1
ATOM 1217 O O . LYS A 1 145 ? 0.463 -9.348 -11.509 1.00 96.12 145 LYS A O 1
ATOM 1222 N N . THR A 1 146 ? 2.661 -9.093 -11.194 1.00 95.81 146 THR A N 1
ATOM 1223 C CA . THR A 1 146 ? 2.573 -8.960 -9.729 1.00 95.81 146 THR A CA 1
ATOM 1224 C C . THR A 1 146 ? 1.587 -7.873 -9.295 1.00 95.81 146 THR A C 1
ATOM 1226 O O . THR A 1 146 ? 0.836 -8.061 -8.338 1.00 95.81 146 THR A O 1
ATOM 1229 N N . GLU A 1 147 ? 1.555 -6.743 -10.007 1.00 95.81 147 GLU A N 1
ATOM 1230 C CA . GLU A 1 147 ? 0.621 -5.640 -9.742 1.00 95.81 147 GLU A CA 1
ATOM 1231 C C . GLU A 1 147 ? -0.841 -6.058 -9.937 1.00 95.81 147 GLU A C 1
ATOM 1233 O O . GLU A 1 147 ? -1.699 -5.739 -9.114 1.00 95.81 147 GLU A O 1
ATOM 1238 N N . GLU A 1 148 ? -1.112 -6.810 -11.002 1.00 97.06 148 GLU A N 1
ATOM 1239 C CA . GLU A 1 148 ? -2.438 -7.329 -11.324 1.00 97.06 148 GLU A CA 1
ATOM 1240 C C . GLU A 1 148 ? -2.918 -8.301 -10.242 1.00 97.06 148 GLU A C 1
ATOM 1242 O O . GLU A 1 148 ? -4.021 -8.153 -9.713 1.00 97.06 148 GLU A O 1
ATOM 1247 N N . PHE A 1 149 ? -2.050 -9.228 -9.823 1.00 97.56 149 PHE A N 1
ATOM 1248 C CA . PHE A 1 149 ? -2.347 -10.148 -8.727 1.00 97.56 149 PHE A CA 1
ATOM 1249 C C . PHE A 1 149 ? -2.652 -9.398 -7.423 1.00 97.56 149 PHE A C 1
ATOM 1251 O O . PHE A 1 149 ? -3.629 -9.702 -6.737 1.00 97.56 149 PHE A O 1
ATOM 1258 N N . CYS A 1 150 ? -1.858 -8.374 -7.092 1.00 96.19 150 CYS A N 1
ATOM 1259 C CA . CYS A 1 150 ? -2.073 -7.553 -5.899 1.00 96.19 150 CYS A CA 1
ATOM 1260 C C . CYS A 1 150 ? -3.413 -6.801 -5.927 1.00 96.19 150 CYS A C 1
ATOM 1262 O O . CYS A 1 150 ? -4.033 -6.622 -4.875 1.00 96.19 150 CYS A O 1
ATOM 1264 N N . ASN A 1 151 ? -3.870 -6.368 -7.104 1.00 96.06 151 ASN A N 1
ATOM 1265 C CA . ASN A 1 151 ? -5.159 -5.696 -7.255 1.00 96.06 151 ASN A CA 1
ATOM 1266 C C . ASN A 1 151 ? -6.322 -6.654 -6.974 1.00 96.06 151 ASN A C 1
ATOM 1268 O O . ASN A 1 151 ? -7.168 -6.339 -6.137 1.00 96.06 151 ASN A O 1
ATOM 1272 N N . PHE A 1 152 ? -6.327 -7.845 -7.577 1.00 97.31 152 PHE A N 1
ATOM 1273 C CA . PHE A 1 152 ? -7.350 -8.857 -7.289 1.00 97.31 152 PHE A CA 1
ATOM 1274 C C . PHE A 1 152 ? -7.292 -9.354 -5.842 1.00 97.31 152 PHE A C 1
ATOM 1276 O O . PHE A 1 152 ? -8.330 -9.526 -5.208 1.00 97.31 152 PHE A O 1
ATOM 1283 N N . HIS A 1 153 ? -6.097 -9.491 -5.262 1.00 97.00 153 HIS A N 1
ATOM 1284 C CA . HIS A 1 153 ? -5.943 -9.829 -3.845 1.00 97.00 153 HIS A CA 1
ATOM 1285 C C . HIS A 1 153 ? -6.518 -8.748 -2.917 1.00 97.00 153 HIS A C 1
ATOM 1287 O O . HIS A 1 153 ? -7.074 -9.054 -1.863 1.00 97.00 153 HIS A O 1
ATOM 1293 N N . LYS A 1 154 ? -6.438 -7.468 -3.298 1.00 96.12 154 LYS A N 1
ATOM 1294 C CA . LYS A 1 154 ? -7.103 -6.386 -2.561 1.00 96.12 154 LYS A CA 1
ATOM 1295 C C . LYS A 1 154 ? -8.626 -6.529 -2.604 1.00 96.12 154 LYS A C 1
ATOM 1297 O O . LYS A 1 154 ? -9.239 -6.445 -1.546 1.00 96.12 154 LYS A O 1
ATOM 1302 N N . ILE A 1 155 ? -9.196 -6.790 -3.782 1.00 95.56 155 ILE A N 1
ATOM 1303 C CA . ILE A 1 155 ? -10.640 -7.022 -3.960 1.00 95.56 155 ILE A CA 1
ATOM 1304 C C . ILE A 1 155 ? -11.087 -8.230 -3.126 1.00 95.56 155 ILE A C 1
ATOM 1306 O O . ILE A 1 155 ? -12.061 -8.146 -2.385 1.00 95.56 155 ILE A O 1
ATOM 1310 N N . LEU A 1 156 ? -10.314 -9.320 -3.164 1.00 95.81 156 LEU A N 1
ATOM 1311 C CA . LEU A 1 156 ? -10.559 -10.515 -2.359 1.00 95.81 156 LEU A CA 1
ATOM 1312 C C . LEU A 1 156 ? -10.646 -10.194 -0.865 1.00 95.81 156 LEU A C 1
ATOM 1314 O O . LEU A 1 156 ? -11.592 -10.604 -0.203 1.00 95.81 156 LEU A O 1
ATOM 1318 N N . ARG A 1 157 ? -9.699 -9.417 -0.331 1.00 96.06 157 ARG A N 1
ATOM 1319 C CA . ARG A 1 157 ? -9.739 -9.006 1.079 1.00 96.06 157 ARG A CA 1
ATOM 1320 C C . ARG A 1 157 ? -10.930 -8.117 1.405 1.00 96.06 157 ARG A C 1
ATOM 1322 O O . ARG A 1 157 ? -11.456 -8.210 2.506 1.00 96.06 157 ARG A O 1
ATOM 1329 N N . GLU A 1 158 ? -11.333 -7.233 0.501 1.00 95.12 158 GLU A N 1
ATOM 1330 C CA . GLU A 1 158 ? -12.507 -6.385 0.725 1.00 95.12 158 GLU A CA 1
ATOM 1331 C C . GLU A 1 158 ? -13.777 -7.235 0.837 1.00 95.12 158 GLU A C 1
ATOM 1333 O O . GLU A 1 158 ? -14.534 -7.031 1.780 1.00 95.12 158 GLU A O 1
ATOM 1338 N N . ILE A 1 159 ? -13.942 -8.240 -0.030 1.00 93.94 159 ILE A N 1
ATOM 1339 C CA . ILE A 1 159 ? -15.076 -9.179 0.005 1.00 93.94 159 ILE A CA 1
ATOM 1340 C C . ILE A 1 159 ? -15.046 -10.052 1.265 1.00 93.94 159 ILE A C 1
ATOM 1342 O O . ILE A 1 159 ? -16.061 -10.184 1.938 1.00 93.94 159 ILE A O 1
ATOM 1346 N N . ILE A 1 160 ? -13.882 -10.600 1.631 1.00 94.12 160 ILE A N 1
ATOM 1347 C CA . ILE A 1 160 ? -13.731 -11.401 2.858 1.00 94.12 160 ILE A CA 1
ATOM 1348 C C . ILE A 1 160 ? -14.105 -10.584 4.105 1.00 94.12 160 ILE A C 1
ATOM 1350 O O . ILE A 1 160 ? -14.721 -11.107 5.025 1.00 94.12 160 ILE A O 1
ATOM 1354 N N . ASN A 1 161 ? -13.743 -9.300 4.158 1.00 92.62 161 ASN A N 1
ATOM 1355 C CA . ASN A 1 161 ? -14.046 -8.464 5.322 1.00 92.62 161 ASN A CA 1
ATOM 1356 C C . ASN A 1 161 ? -15.494 -7.951 5.347 1.00 92.62 161 ASN A C 1
ATOM 1358 O O . ASN A 1 161 ? -15.952 -7.542 6.411 1.00 92.62 161 ASN A O 1
ATOM 1362 N N . SER A 1 162 ? -16.194 -7.927 4.208 1.00 93.50 162 SER A N 1
ATOM 1363 C CA . SER A 1 162 ? -17.573 -7.435 4.117 1.00 93.50 162 SER A CA 1
ATOM 1364 C C . SER A 1 162 ? -18.632 -8.538 4.126 1.00 93.50 162 SER A C 1
ATOM 1366 O O . SER A 1 162 ? -19.791 -8.241 4.399 1.00 93.50 162 SER A O 1
ATOM 1368 N N . ASN A 1 163 ? -18.263 -9.793 3.850 1.00 94.25 163 ASN A N 1
ATOM 1369 C CA . ASN A 1 163 ? -19.192 -10.917 3.763 1.00 94.25 163 ASN A CA 1
ATOM 1370 C C . ASN A 1 163 ? -18.712 -12.098 4.624 1.00 94.25 163 ASN A C 1
ATOM 1372 O O . ASN A 1 163 ? -17.740 -12.778 4.287 1.00 94.25 163 ASN A O 1
ATOM 1376 N N . SER A 1 164 ? -19.419 -12.352 5.731 1.00 92.38 164 SER A N 1
ATOM 1377 C CA . SER A 1 164 ? -19.110 -13.431 6.678 1.00 92.38 164 SER A CA 1
ATOM 1378 C C . SER A 1 164 ? -19.183 -14.820 6.045 1.00 92.38 164 SER A C 1
ATOM 1380 O O . SER A 1 164 ? -18.305 -15.637 6.304 1.00 92.38 164 SER A O 1
ATOM 1382 N N . ASN A 1 165 ? -20.165 -15.072 5.177 1.00 90.00 165 ASN A N 1
ATOM 1383 C CA . ASN A 1 165 ? -20.348 -16.373 4.527 1.00 90.00 165 ASN A CA 1
ATOM 1384 C C . ASN A 1 165 ? -19.202 -16.652 3.550 1.00 90.00 165 ASN A C 1
ATOM 1386 O O . ASN A 1 165 ? -18.600 -17.721 3.578 1.00 90.00 165 ASN A O 1
ATOM 1390 N N . PHE A 1 166 ? -18.819 -15.647 2.757 1.00 92.75 166 PHE A N 1
ATOM 1391 C CA . PHE A 1 166 ? -17.665 -15.751 1.865 1.00 92.75 166 PHE A CA 1
ATOM 1392 C C . PHE A 1 166 ? -16.356 -15.945 2.643 1.00 92.75 166 PHE A C 1
ATOM 1394 O O . PHE A 1 166 ? -15.472 -16.678 2.205 1.00 92.75 166 PHE A O 1
ATOM 1401 N N . ASN A 1 167 ? -16.210 -15.299 3.804 1.00 93.69 167 ASN A N 1
ATOM 1402 C CA . ASN A 1 167 ? -15.064 -15.522 4.683 1.00 93.69 167 ASN A CA 1
ATOM 1403 C C . ASN A 1 167 ? -15.009 -16.972 5.186 1.00 93.69 167 ASN A C 1
ATOM 1405 O O . ASN A 1 167 ? -13.937 -17.573 5.146 1.00 93.69 167 ASN A O 1
ATOM 1409 N N . SER A 1 168 ? -16.140 -17.545 5.606 1.00 91.12 168 SER A N 1
ATOM 1410 C CA . SER A 1 168 ? -16.224 -18.957 5.996 1.00 91.12 168 SER A CA 1
ATOM 1411 C C . SER A 1 168 ? -15.830 -19.882 4.841 1.00 91.12 168 SER A C 1
ATOM 1413 O O . SER A 1 168 ? -14.937 -20.712 5.008 1.00 91.12 168 SER A O 1
ATOM 1415 N N . ASP A 1 169 ? -16.377 -19.667 3.640 1.00 92.12 169 ASP A N 1
ATOM 1416 C CA . ASP A 1 169 ? -16.014 -20.433 2.438 1.00 92.12 169 ASP A CA 1
ATOM 1417 C C . ASP A 1 169 ? -14.516 -20.316 2.107 1.00 92.12 169 ASP A C 1
ATOM 1419 O O . ASP A 1 169 ? -13.845 -21.299 1.775 1.00 92.12 169 ASP A O 1
ATOM 1423 N N . PHE A 1 170 ? -13.949 -19.115 2.251 1.00 95.06 170 PHE A N 1
ATOM 1424 C CA . PHE A 1 170 ? -12.528 -18.879 2.017 1.00 95.06 170 PHE A CA 1
ATOM 1425 C C . PHE A 1 170 ? -11.630 -19.567 3.055 1.00 95.06 170 PHE A C 1
ATOM 1427 O O . PHE A 1 170 ? -10.538 -20.024 2.711 1.00 95.06 170 PHE A O 1
ATOM 1434 N N . ILE A 1 171 ? -12.063 -19.672 4.316 1.00 94.12 171 ILE A N 1
ATOM 1435 C CA . ILE A 1 171 ? -11.341 -20.431 5.349 1.00 94.12 171 ILE A CA 1
ATOM 1436 C C . ILE A 1 171 ? -11.303 -21.917 4.979 1.00 94.12 171 ILE A C 1
ATOM 1438 O O . ILE A 1 171 ? -10.228 -22.520 5.020 1.00 94.12 171 ILE A O 1
ATOM 1442 N N . VAL A 1 172 ? -12.424 -22.487 4.525 1.00 93.81 172 VAL A N 1
ATOM 1443 C CA . VAL A 1 172 ? -12.473 -23.876 4.033 1.00 93.81 172 VAL A CA 1
ATOM 1444 C C . VAL A 1 172 ? -11.526 -24.063 2.841 1.00 93.81 172 VAL A C 1
ATOM 1446 O O . VAL A 1 172 ? -10.761 -25.029 2.791 1.00 93.81 172 VAL A O 1
ATOM 1449 N N . PHE A 1 173 ? -11.495 -23.102 1.914 1.00 94.88 173 PHE A N 1
ATOM 1450 C CA . PHE A 1 173 ? -10.552 -23.095 0.793 1.00 94.88 173 PHE A CA 1
ATOM 1451 C C . PHE A 1 173 ? -9.082 -23.047 1.243 1.00 94.88 173 PHE A C 1
ATOM 1453 O O . PHE A 1 173 ? -8.253 -23.791 0.712 1.00 94.88 173 PHE A O 1
ATOM 1460 N N . LEU A 1 174 ? -8.743 -22.227 2.245 1.00 95.50 174 LEU A N 1
ATOM 1461 C CA . LEU A 1 174 ? -7.395 -22.188 2.820 1.00 95.50 174 LEU A CA 1
ATOM 1462 C C . LEU A 1 174 ? -7.003 -23.540 3.420 1.00 95.50 174 LEU A C 1
ATOM 1464 O O . LEU A 1 174 ? -5.938 -24.061 3.083 1.00 95.50 174 LEU A O 1
ATOM 1468 N N . ARG A 1 175 ? -7.863 -24.126 4.262 1.00 95.50 175 ARG A N 1
ATOM 1469 C CA . ARG A 1 175 ? -7.619 -25.437 4.884 1.00 95.50 175 ARG A CA 1
ATOM 1470 C C . ARG A 1 175 ? -7.427 -26.532 3.843 1.00 95.50 175 ARG A C 1
ATOM 1472 O O . ARG A 1 175 ? -6.506 -27.343 3.959 1.00 95.50 175 ARG A O 1
ATOM 1479 N N . TRP A 1 176 ? -8.222 -26.502 2.776 1.00 95.44 176 TRP A N 1
ATOM 1480 C CA . TRP A 1 176 ? -8.077 -27.426 1.658 1.00 95.44 176 TRP A CA 1
ATOM 1481 C C . TRP A 1 176 ? -6.700 -27.320 0.982 1.00 95.44 176 TRP A C 1
ATOM 1483 O O . TRP A 1 176 ? -6.065 -28.351 0.749 1.00 95.44 176 TRP A O 1
ATOM 1493 N N . ILE A 1 177 ? -6.188 -26.108 0.719 1.00 96.31 177 ILE A N 1
ATOM 1494 C CA . ILE A 1 177 ? -4.839 -25.940 0.144 1.00 96.31 177 ILE A CA 1
ATOM 1495 C C . ILE A 1 177 ? -3.762 -26.411 1.124 1.00 96.31 177 ILE A C 1
ATOM 1497 O O . ILE A 1 177 ? -2.849 -27.125 0.711 1.00 96.31 177 ILE A O 1
ATOM 1501 N N . ILE A 1 178 ? -3.866 -26.054 2.407 1.00 96.38 178 ILE A N 1
ATOM 1502 C CA . ILE A 1 178 ? -2.903 -26.467 3.441 1.00 96.38 178 ILE A CA 1
ATOM 1503 C C . ILE A 1 178 ? -2.795 -27.992 3.480 1.00 96.38 178 ILE A C 1
ATOM 1505 O O . ILE A 1 178 ? -1.694 -28.535 3.378 1.00 96.38 178 ILE A O 1
ATOM 1509 N N . ASN A 1 179 ? -3.937 -28.682 3.534 1.00 95.44 179 ASN A N 1
ATOM 1510 C CA . ASN A 1 179 ? -3.996 -30.139 3.515 1.00 95.44 179 ASN A CA 1
ATOM 1511 C C . ASN A 1 179 ? -3.368 -30.721 2.234 1.00 95.44 179 ASN A C 1
ATOM 1513 O O . ASN A 1 179 ? -2.548 -31.636 2.287 1.00 95.44 179 ASN A O 1
ATOM 1517 N N . ARG A 1 180 ? -3.668 -30.147 1.061 1.00 96.00 180 ARG A N 1
ATOM 1518 C CA . ARG A 1 180 ? -3.056 -30.579 -0.208 1.00 96.00 180 ARG A CA 1
ATOM 1519 C C . ARG A 1 180 ? -1.540 -30.444 -0.196 1.00 96.00 180 ARG A C 1
ATOM 1521 O O . ARG A 1 180 ? -0.854 -31.377 -0.604 1.00 96.00 180 ARG A O 1
ATOM 1528 N N . VAL A 1 181 ? -1.010 -29.315 0.267 1.00 97.00 181 VAL A N 1
ATOM 1529 C CA . VAL A 1 181 ? 0.440 -29.097 0.363 1.00 97.00 181 VAL A CA 1
ATOM 1530 C C . VAL A 1 181 ? 1.072 -30.074 1.348 1.00 97.00 181 VAL A C 1
ATOM 1532 O O . VAL A 1 181 ? 2.143 -30.613 1.060 1.00 97.00 181 VAL A O 1
ATOM 1535 N N . PHE A 1 182 ? 0.402 -30.353 2.466 1.00 96.25 182 PHE A N 1
ATOM 1536 C CA . PHE A 1 182 ? 0.848 -31.336 3.446 1.00 96.25 182 PHE A CA 1
ATOM 1537 C C . PHE A 1 182 ? 0.951 -32.735 2.827 1.00 96.25 182 PHE A C 1
ATOM 1539 O O . PHE A 1 182 ? 2.038 -33.308 2.823 1.00 96.25 182 PHE A O 1
ATOM 1546 N N . ILE A 1 183 ? -0.117 -33.237 2.193 1.00 95.31 183 ILE A N 1
ATOM 1547 C CA . ILE A 1 183 ? -0.131 -34.535 1.490 1.00 95.31 183 ILE A CA 1
ATOM 1548 C C . ILE A 1 183 ? 0.937 -34.577 0.388 1.00 95.31 183 ILE A C 1
ATOM 1550 O O . ILE A 1 183 ? 1.662 -35.565 0.247 1.00 95.31 183 ILE A O 1
ATOM 1554 N N . ILE A 1 184 ? 1.076 -33.496 -0.392 1.00 96.38 184 ILE A N 1
ATOM 1555 C CA . ILE A 1 184 ? 2.085 -33.416 -1.456 1.00 96.38 184 ILE A CA 1
ATOM 1556 C C . ILE A 1 184 ? 3.492 -33.590 -0.887 1.00 96.38 184 ILE A C 1
ATOM 1558 O O . ILE A 1 184 ? 4.299 -34.335 -1.443 1.00 96.38 184 ILE A O 1
ATOM 1562 N N . THR A 1 185 ? 3.770 -32.916 0.224 1.00 95.31 185 THR A N 1
ATOM 1563 C CA . THR A 1 185 ? 5.078 -32.928 0.880 1.00 95.31 185 THR A CA 1
ATOM 1564 C C . THR A 1 185 ? 5.339 -34.261 1.587 1.00 95.31 185 THR A C 1
ATOM 1566 O O . THR A 1 185 ? 6.450 -34.780 1.507 1.00 95.31 185 THR A O 1
ATOM 1569 N N . LYS A 1 186 ? 4.316 -34.838 2.228 1.00 95.25 186 LYS A N 1
ATOM 1570 C CA . LYS A 1 186 ? 4.381 -36.094 2.986 1.00 95.25 186 LYS A CA 1
ATOM 1571 C C . LYS A 1 186 ? 4.546 -37.314 2.079 1.00 95.25 186 LYS A C 1
ATOM 1573 O O . LYS A 1 186 ? 5.460 -38.108 2.273 1.00 95.25 186 LYS A O 1
ATOM 1578 N N . GLU A 1 187 ? 3.679 -37.455 1.079 1.00 95.31 187 GLU A N 1
ATOM 1579 C CA . GLU A 1 187 ? 3.484 -38.728 0.367 1.00 95.31 187 GLU A CA 1
ATOM 1580 C C . GLU A 1 187 ? 3.845 -38.664 -1.116 1.00 95.31 187 GLU A C 1
ATOM 1582 O O . GLU A 1 187 ? 4.196 -39.675 -1.727 1.00 95.31 187 GLU A O 1
ATOM 1587 N N . LYS A 1 188 ? 3.726 -37.485 -1.732 1.00 95.88 188 LYS A N 1
ATOM 1588 C CA . LYS A 1 188 ? 3.793 -37.333 -3.195 1.00 95.88 188 LYS A CA 1
ATOM 1589 C C . LYS A 1 188 ? 5.042 -36.602 -3.679 1.00 95.88 188 LYS A C 1
ATOM 1591 O O . LYS A 1 188 ? 5.199 -36.373 -4.879 1.00 95.88 188 LYS A O 1
ATOM 1596 N N . TRP A 1 189 ? 5.975 -36.286 -2.782 1.00 95.75 189 TRP A N 1
ATOM 1597 C CA . TRP A 1 189 ? 7.157 -35.486 -3.108 1.00 95.75 189 TRP A CA 1
ATOM 1598 C C . TRP A 1 189 ? 8.031 -36.130 -4.197 1.00 95.75 189 TRP A C 1
ATOM 1600 O O . TRP A 1 189 ? 8.507 -35.452 -5.117 1.00 95.75 189 TRP A O 1
ATOM 1610 N N . LYS A 1 190 ? 8.181 -37.460 -4.136 1.00 95.00 190 LYS A N 1
ATOM 1611 C CA . LYS A 1 190 ? 8.960 -38.270 -5.089 1.00 95.00 190 LYS A CA 1
ATOM 1612 C C . LYS A 1 190 ? 8.108 -39.069 -6.089 1.00 95.00 190 LYS A C 1
ATOM 1614 O O . LYS A 1 190 ? 8.671 -39.649 -7.004 1.00 95.00 190 LYS A O 1
ATOM 1619 N N . LYS A 1 191 ? 6.774 -39.084 -5.963 1.00 94.88 191 LYS A N 1
ATOM 1620 C CA . LYS A 1 191 ? 5.896 -39.847 -6.871 1.00 94.88 191 LYS A CA 1
ATOM 1621 C C . LYS A 1 191 ? 5.827 -39.184 -8.254 1.00 94.88 191 LYS A C 1
ATOM 1623 O O . LYS A 1 191 ? 5.719 -37.960 -8.348 1.00 94.88 191 LYS A O 1
ATOM 1628 N N . ASN A 1 192 ? 5.876 -39.987 -9.316 1.00 90.50 192 ASN A N 1
ATOM 1629 C CA . ASN A 1 192 ? 5.774 -39.502 -10.699 1.00 90.50 192 ASN A CA 1
ATOM 1630 C C . ASN A 1 192 ? 4.315 -39.385 -11.163 1.00 90.50 192 ASN A C 1
ATOM 1632 O O . ASN A 1 192 ? 3.958 -38.403 -11.813 1.00 90.50 192 ASN A O 1
ATOM 1636 N N . ASN A 1 193 ? 3.459 -40.327 -10.754 1.00 93.50 193 ASN A N 1
ATOM 1637 C CA . ASN A 1 193 ? 2.043 -40.345 -11.113 1.00 93.50 193 ASN A CA 1
ATOM 1638 C C . ASN A 1 193 ? 1.191 -39.621 -10.053 1.00 93.50 193 ASN A C 1
ATOM 1640 O O . ASN A 1 193 ? 0.804 -40.201 -9.039 1.00 93.50 193 ASN A O 1
ATOM 1644 N N . ILE A 1 194 ? 0.961 -38.320 -10.248 1.00 95.06 194 ILE A N 1
ATOM 1645 C CA . ILE A 1 194 ? 0.156 -37.474 -9.353 1.00 95.06 194 ILE A CA 1
ATOM 1646 C C . ILE A 1 194 ? -0.791 -36.593 -10.167 1.00 95.06 194 ILE A C 1
ATOM 1648 O O . ILE A 1 194 ? -0.498 -36.245 -11.314 1.00 95.06 194 ILE A O 1
ATOM 1652 N N . LYS A 1 195 ? -1.929 -36.203 -9.576 1.00 94.12 195 LYS A N 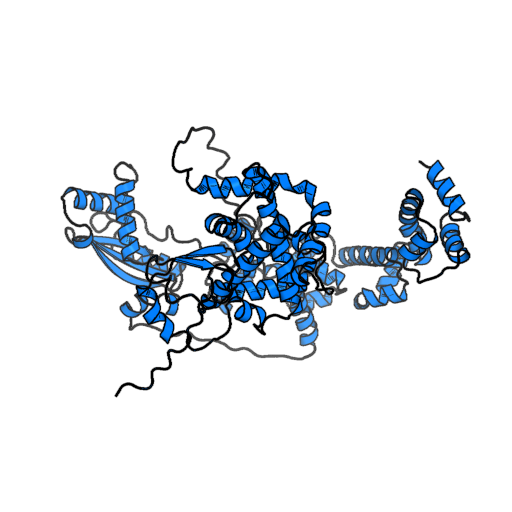1
ATOM 1653 C CA . LYS A 1 195 ? -2.962 -35.419 -10.275 1.00 94.12 195 LYS A CA 1
ATOM 1654 C C . LYS A 1 195 ? -2.383 -34.098 -10.797 1.00 94.12 195 LYS A C 1
ATOM 1656 O O . LYS A 1 195 ? -1.518 -33.498 -10.161 1.00 94.12 195 LYS A O 1
ATOM 1661 N N . LYS A 1 196 ? -2.901 -33.597 -11.929 1.00 94.38 196 LYS A N 1
ATOM 1662 C CA . LYS A 1 196 ? -2.376 -32.404 -12.630 1.00 94.38 196 LYS A CA 1
ATOM 1663 C C . LYS A 1 196 ? -2.137 -31.208 -11.699 1.00 94.38 196 LYS A C 1
ATOM 1665 O O . LYS A 1 196 ? -1.058 -30.627 -11.745 1.00 94.38 196 LYS A O 1
ATOM 1670 N N . LEU A 1 197 ? -3.102 -30.867 -10.841 1.00 91.25 197 LEU A N 1
ATOM 1671 C CA . LEU A 1 197 ? -2.963 -29.754 -9.893 1.00 91.25 197 LEU A CA 1
ATOM 1672 C C . LEU A 1 197 ? -1.843 -29.993 -8.867 1.00 91.25 197 LEU A C 1
ATOM 1674 O O . LEU A 1 197 ? -1.035 -29.105 -8.617 1.00 91.25 197 LEU A O 1
ATOM 1678 N N . GLU A 1 198 ? -1.765 -31.201 -8.310 1.00 95.31 198 GLU A N 1
ATOM 1679 C CA . GLU A 1 198 ? -0.733 -31.580 -7.338 1.00 95.31 198 GLU A CA 1
ATOM 1680 C C . GLU A 1 198 ? 0.659 -31.552 -7.972 1.00 95.31 198 GLU A C 1
ATOM 1682 O O . GLU A 1 198 ? 1.618 -31.111 -7.343 1.00 95.31 198 GLU A O 1
ATOM 1687 N N . ARG A 1 199 ? 0.762 -31.952 -9.247 1.00 96.25 199 ARG A N 1
ATOM 1688 C CA . ARG A 1 199 ? 1.991 -31.841 -10.037 1.00 96.25 199 ARG A CA 1
ATOM 1689 C C . ARG A 1 199 ? 2.440 -30.394 -10.183 1.00 96.25 199 ARG A C 1
ATOM 1691 O O . ARG A 1 199 ? 3.609 -30.119 -9.945 1.00 96.25 199 ARG A O 1
ATOM 1698 N N . ILE A 1 200 ? 1.522 -29.489 -10.526 1.00 94.75 200 ILE A N 1
ATOM 1699 C CA . ILE A 1 200 ? 1.809 -28.054 -10.664 1.00 94.75 200 ILE A CA 1
ATOM 1700 C C . ILE A 1 200 ? 2.312 -27.485 -9.330 1.00 94.75 200 ILE A C 1
ATOM 1702 O O . ILE A 1 200 ? 3.372 -26.864 -9.303 1.00 94.75 200 ILE A O 1
ATOM 1706 N N . ILE A 1 201 ? 1.603 -27.749 -8.225 1.00 96.31 201 ILE A N 1
ATOM 1707 C CA . ILE A 1 201 ? 2.004 -27.291 -6.885 1.00 96.31 201 ILE A CA 1
ATOM 1708 C C . ILE A 1 201 ? 3.383 -27.851 -6.515 1.00 96.31 201 ILE A C 1
ATOM 1710 O O . ILE A 1 201 ? 4.265 -27.100 -6.113 1.00 96.31 201 ILE A O 1
ATOM 1714 N N . ARG A 1 202 ? 3.609 -29.158 -6.685 1.00 96.44 202 ARG A N 1
ATOM 1715 C CA . ARG A 1 202 ? 4.888 -29.800 -6.351 1.00 96.44 202 ARG A CA 1
ATOM 1716 C C . ARG A 1 202 ? 6.053 -29.222 -7.155 1.00 96.44 202 ARG A C 1
ATOM 1718 O O . ARG A 1 202 ? 7.101 -28.947 -6.578 1.00 96.44 202 ARG A O 1
ATOM 1725 N N . THR A 1 203 ? 5.890 -29.068 -8.469 1.00 95.00 203 THR A N 1
ATOM 1726 C CA . THR A 1 203 ? 6.930 -28.505 -9.344 1.00 95.00 203 THR A CA 1
ATOM 1727 C C . THR A 1 203 ? 7.234 -27.061 -8.962 1.00 95.00 203 THR A C 1
ATOM 1729 O O . THR A 1 203 ? 8.400 -26.696 -8.846 1.00 95.00 203 THR A O 1
ATOM 1732 N N . ASP A 1 204 ? 6.202 -26.261 -8.687 1.00 95.12 204 ASP A N 1
ATOM 1733 C CA . ASP A 1 204 ? 6.379 -24.888 -8.219 1.00 95.12 204 ASP A CA 1
ATOM 1734 C C . ASP A 1 204 ? 7.161 -24.825 -6.899 1.00 95.12 204 ASP A C 1
ATOM 1736 O O . ASP A 1 204 ? 8.163 -24.119 -6.812 1.00 95.12 204 ASP A O 1
ATOM 1740 N N . LEU A 1 205 ? 6.774 -25.627 -5.902 1.00 94.94 205 LEU A N 1
ATOM 1741 C CA . LEU A 1 205 ? 7.452 -25.679 -4.604 1.00 94.94 205 LEU A CA 1
ATOM 1742 C C . LEU A 1 205 ? 8.916 -26.125 -4.729 1.00 94.94 205 LEU A C 1
ATOM 1744 O O . LEU A 1 205 ? 9.784 -25.545 -4.074 1.00 94.94 205 LEU A O 1
ATOM 1748 N N . LYS A 1 206 ? 9.204 -27.111 -5.593 1.00 93.50 206 LYS A N 1
ATOM 1749 C CA . LYS A 1 206 ? 10.574 -27.562 -5.894 1.00 93.50 206 LYS A CA 1
ATOM 1750 C C . LYS A 1 206 ? 11.422 -26.469 -6.540 1.00 93.50 206 LYS A C 1
ATOM 1752 O O . LYS A 1 206 ? 12.590 -26.358 -6.197 1.00 93.50 206 LYS A O 1
ATOM 1757 N N . ASN A 1 207 ? 10.848 -25.661 -7.428 1.00 89.81 207 ASN A N 1
ATOM 1758 C CA . ASN A 1 207 ? 11.574 -24.589 -8.114 1.00 89.81 207 ASN A CA 1
ATOM 1759 C C . ASN A 1 207 ? 11.744 -23.344 -7.232 1.00 89.81 207 ASN A C 1
ATOM 1761 O O . ASN A 1 207 ? 12.738 -22.631 -7.328 1.00 89.81 207 ASN A O 1
ATOM 1765 N N . TYR A 1 208 ? 10.770 -23.067 -6.367 1.00 83.12 208 TYR A N 1
ATOM 1766 C CA . TYR A 1 208 ? 10.725 -21.846 -5.573 1.00 83.12 208 TYR A CA 1
ATOM 1767 C C . TYR A 1 208 ? 11.676 -21.876 -4.361 1.00 83.12 208 TYR A C 1
ATOM 1769 O O . TYR A 1 208 ? 12.254 -20.850 -3.997 1.00 83.12 208 TYR A O 1
ATOM 1777 N N . PHE A 1 209 ? 11.856 -23.035 -3.719 1.00 72.44 209 PHE A N 1
ATOM 1778 C CA . PHE A 1 209 ? 12.561 -23.119 -2.433 1.00 72.44 209 PHE A CA 1
ATOM 1779 C C . PHE A 1 209 ? 14.095 -23.205 -2.452 1.00 72.44 209 PHE A C 1
ATOM 1781 O O . PHE A 1 209 ? 14.683 -22.652 -1.519 1.00 72.44 209 PHE A O 1
ATOM 1788 N N . PRO A 1 210 ? 14.777 -23.776 -3.465 1.00 67.19 210 PRO A N 1
ATOM 1789 C CA . PRO A 1 210 ? 16.235 -23.666 -3.585 1.00 67.19 210 PRO A CA 1
ATOM 1790 C C . PRO A 1 210 ? 16.712 -22.205 -3.585 1.00 67.19 210 PRO A C 1
ATOM 1792 O O . PRO A 1 210 ? 17.812 -21.906 -3.143 1.00 67.19 210 PRO A O 1
ATOM 1795 N N . ILE A 1 211 ? 15.841 -21.279 -4.003 1.00 56.06 211 ILE A N 1
ATOM 1796 C CA . ILE A 1 211 ? 16.092 -19.834 -4.071 1.00 56.06 211 ILE A CA 1
ATOM 1797 C C . ILE A 1 211 ? 15.880 -19.140 -2.702 1.00 56.06 211 ILE A C 1
ATOM 1799 O O . ILE A 1 211 ? 16.346 -18.021 -2.493 1.00 56.06 211 ILE A O 1
ATOM 1803 N N . CYS A 1 212 ? 15.178 -19.772 -1.750 1.00 51.91 212 CYS A N 1
ATOM 1804 C CA . CYS A 1 212 ? 14.760 -19.160 -0.475 1.00 51.91 212 CYS A CA 1
ATOM 1805 C C . CYS A 1 212 ? 15.404 -19.772 0.788 1.00 51.91 212 CYS A C 1
ATOM 1807 O O . CYS A 1 212 ? 15.121 -19.304 1.895 1.00 51.91 212 CYS A O 1
ATOM 1809 N N . SER A 1 213 ? 16.261 -20.789 0.654 1.00 50.59 213 SER A N 1
ATOM 1810 C CA . SER A 1 213 ? 16.833 -21.578 1.762 1.00 50.59 213 SER A CA 1
ATOM 1811 C C . SER A 1 213 ? 17.596 -20.755 2.814 1.00 50.59 213 SER A C 1
ATOM 1813 O O . SER A 1 213 ? 17.542 -21.095 3.995 1.00 50.59 213 SER A O 1
ATOM 1815 N N . ASN A 1 214 ? 18.183 -19.609 2.451 1.00 50.72 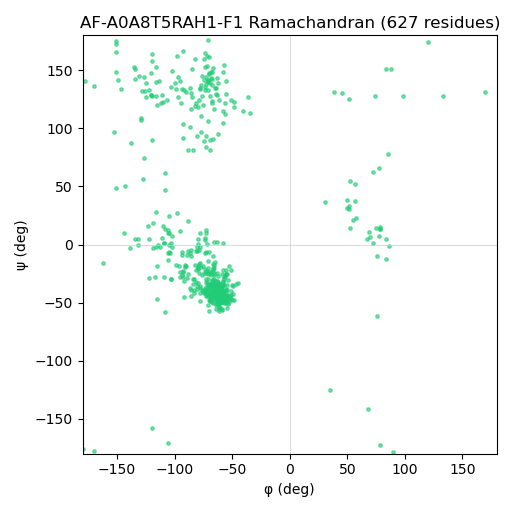214 ASN A N 1
ATOM 1816 C CA . ASN A 1 214 ? 18.946 -18.764 3.387 1.00 50.72 214 ASN A CA 1
ATOM 1817 C C . ASN A 1 214 ? 18.090 -17.987 4.417 1.00 50.72 214 ASN A C 1
ATOM 1819 O O . ASN A 1 214 ? 18.642 -17.365 5.321 1.00 50.72 214 ASN A O 1
ATOM 1823 N N . ASN A 1 215 ? 16.750 -18.005 4.327 1.00 51.59 215 ASN A N 1
ATOM 1824 C CA . ASN A 1 215 ? 15.863 -17.242 5.228 1.00 51.59 215 ASN A CA 1
ATOM 1825 C C . ASN A 1 215 ? 15.129 -18.075 6.299 1.00 51.59 215 ASN A C 1
ATOM 1827 O O . ASN A 1 215 ? 14.408 -17.495 7.117 1.00 51.59 215 ASN A O 1
ATOM 1831 N N . PHE A 1 216 ? 15.326 -19.398 6.347 1.00 54.06 216 PHE A N 1
ATOM 1832 C CA . PHE A 1 216 ? 14.596 -20.293 7.263 1.00 54.06 216 PHE A CA 1
ATOM 1833 C C . PHE A 1 216 ? 14.760 -19.937 8.752 1.00 54.06 216 PHE A C 1
ATOM 1835 O O . PHE A 1 216 ? 13.824 -20.088 9.535 1.00 54.06 216 PHE A O 1
ATOM 1842 N N . ILE A 1 217 ? 15.910 -19.378 9.142 1.00 54.03 217 ILE A N 1
ATOM 1843 C CA . ILE A 1 217 ? 16.244 -19.080 10.544 1.00 54.03 217 ILE A CA 1
ATOM 1844 C C . ILE A 1 217 ? 15.322 -17.997 11.148 1.00 54.03 217 ILE A C 1
ATOM 1846 O O . ILE A 1 217 ? 15.055 -18.006 12.347 1.00 54.03 217 ILE A O 1
ATOM 1850 N N . LYS A 1 218 ? 14.745 -17.092 10.340 1.00 54.47 218 LYS A N 1
ATOM 1851 C CA . LYS A 1 218 ? 13.893 -15.996 10.855 1.00 54.47 218 LYS A CA 1
ATOM 1852 C C . LYS A 1 218 ? 12.475 -16.422 11.247 1.00 54.47 218 LYS A C 1
ATOM 1854 O O . LYS A 1 218 ? 11.820 -15.690 11.991 1.00 54.47 218 LYS A O 1
ATOM 1859 N N . HIS A 1 219 ? 11.984 -17.560 10.759 1.00 52.56 219 HIS A N 1
ATOM 1860 C CA . HIS A 1 219 ? 10.590 -17.973 10.952 1.00 52.56 219 HIS A CA 1
ATOM 1861 C C . HIS A 1 219 ? 10.354 -18.823 12.211 1.00 52.56 219 HIS A C 1
ATOM 1863 O O . HIS A 1 219 ? 9.233 -18.829 12.720 1.00 52.56 219 HIS A O 1
ATOM 1869 N N . ARG A 1 220 ? 11.410 -19.412 12.790 1.00 53.31 220 ARG A N 1
ATOM 1870 C CA . ARG A 1 220 ? 11.382 -20.081 14.106 1.00 53.31 220 ARG A CA 1
ATOM 1871 C C . ARG A 1 220 ? 10.766 -19.190 15.199 1.00 53.31 220 ARG A C 1
ATOM 1873 O O . ARG A 1 220 ? 9.848 -19.600 15.903 1.00 53.31 220 ARG A O 1
ATOM 1880 N N . ASN A 1 221 ? 11.142 -17.910 15.201 1.00 55.56 221 ASN A N 1
ATOM 1881 C CA . ASN A 1 221 ? 10.675 -16.910 16.167 1.00 55.56 221 ASN A CA 1
ATOM 1882 C C . ASN A 1 221 ? 9.177 -16.559 16.059 1.00 55.56 221 ASN A C 1
ATOM 1884 O O . ASN A 1 221 ? 8.641 -15.921 16.962 1.00 55.56 221 ASN A O 1
ATOM 1888 N N . LEU A 1 222 ? 8.495 -16.876 14.949 1.00 55.09 222 LEU A N 1
ATOM 1889 C CA . LEU A 1 222 ? 7.053 -16.618 14.806 1.00 55.09 222 LEU A CA 1
ATOM 1890 C C . LEU A 1 222 ? 6.212 -17.740 15.420 1.00 55.09 222 LEU A C 1
ATOM 1892 O O . LEU A 1 222 ? 5.166 -17.446 15.992 1.00 55.09 222 LEU A O 1
ATOM 1896 N N . TRP A 1 223 ? 6.694 -18.981 15.341 1.00 50.56 223 TRP A N 1
ATOM 1897 C CA . TRP A 1 223 ? 6.039 -20.145 15.937 1.00 50.56 223 TRP A CA 1
ATOM 1898 C C . TRP A 1 223 ? 6.158 -20.137 17.462 1.00 50.56 223 TRP A C 1
ATOM 1900 O O . TRP A 1 223 ? 5.173 -20.324 18.173 1.00 50.56 223 TRP A O 1
ATOM 1910 N N . GLU A 1 224 ? 7.354 -19.833 17.969 1.00 55.75 224 GLU A N 1
ATOM 1911 C CA . GLU A 1 224 ? 7.593 -19.680 19.408 1.00 55.75 224 GLU A CA 1
ATOM 1912 C C . GLU A 1 224 ? 6.729 -18.541 19.985 1.00 55.75 224 GLU A C 1
ATOM 1914 O O . GLU A 1 224 ? 6.173 -18.672 21.068 1.00 55.75 224 GLU A O 1
ATOM 1919 N N . LYS A 1 225 ? 6.482 -17.463 19.222 1.00 58.97 225 LYS A N 1
ATOM 1920 C CA . LYS A 1 225 ? 5.584 -16.370 19.643 1.00 58.97 225 LYS A CA 1
ATOM 1921 C C . LYS A 1 225 ? 4.098 -16.726 19.650 1.00 58.97 225 LYS A C 1
ATOM 1923 O O . LYS A 1 225 ? 3.379 -16.173 20.474 1.00 58.97 225 LYS A O 1
ATOM 1928 N N . SER A 1 226 ? 3.625 -17.584 18.743 1.00 51.53 226 SER A N 1
ATOM 1929 C CA . SER A 1 226 ? 2.223 -18.033 18.750 1.00 51.53 226 SER A CA 1
ATOM 1930 C C . SER A 1 226 ? 1.940 -19.068 19.837 1.00 51.53 226 SER A C 1
ATOM 1932 O O . SER A 1 226 ? 0.806 -19.155 20.296 1.00 51.53 226 SER A O 1
ATOM 1934 N N . ASN A 1 227 ? 2.958 -19.822 20.261 1.00 48.16 227 ASN A N 1
ATOM 1935 C CA . ASN A 1 227 ? 2.840 -20.762 21.375 1.00 48.16 227 ASN A CA 1
ATOM 1936 C C . ASN A 1 227 ? 3.019 -20.063 22.735 1.00 48.16 227 ASN A C 1
ATOM 1938 O O . ASN A 1 227 ? 2.236 -20.314 23.643 1.00 48.16 227 ASN A O 1
ATOM 1942 N N . ASN A 1 228 ? 3.946 -19.104 22.855 1.00 47.72 228 ASN A N 1
ATOM 1943 C CA . ASN A 1 228 ? 4.212 -18.409 24.124 1.00 47.72 228 ASN A CA 1
ATOM 1944 C C . ASN A 1 228 ? 3.187 -17.314 24.469 1.00 47.72 228 ASN A C 1
ATOM 1946 O O . ASN A 1 228 ? 3.245 -16.735 25.551 1.00 47.72 228 ASN A O 1
ATOM 1950 N N . SER A 1 229 ? 2.219 -17.010 23.595 1.00 42.00 229 SER A N 1
ATOM 1951 C CA . SER A 1 229 ? 1.165 -16.026 23.893 1.00 42.00 229 SER A CA 1
ATOM 1952 C C . SER A 1 229 ? 0.104 -16.509 24.896 1.00 42.00 229 SER A C 1
ATOM 1954 O O . SER A 1 229 ? -0.867 -15.791 25.114 1.00 42.00 229 SER A O 1
ATOM 1956 N N . ARG A 1 230 ? 0.271 -17.696 25.499 1.00 40.59 230 ARG A N 1
ATOM 1957 C CA . ARG A 1 230 ? -0.561 -18.187 26.614 1.00 40.59 230 ARG A CA 1
ATOM 1958 C C . ARG A 1 230 ? 0.174 -18.311 27.960 1.00 40.59 230 ARG A C 1
ATOM 1960 O O . ARG A 1 230 ? -0.488 -18.612 28.938 1.00 40.59 230 ARG A O 1
ATOM 1967 N N . GLU A 1 231 ? 1.477 -18.020 28.040 1.00 35.12 231 GLU A N 1
ATOM 1968 C CA . GLU A 1 231 ? 2.269 -18.205 29.280 1.00 35.12 231 GLU A CA 1
ATOM 1969 C C . GLU A 1 231 ? 2.963 -16.938 29.815 1.00 35.12 231 GLU A C 1
ATOM 1971 O O . GLU A 1 231 ? 3.676 -17.000 30.809 1.00 35.12 231 GLU A O 1
ATOM 1976 N N . ILE A 1 232 ? 2.749 -15.760 29.220 1.00 33.41 232 ILE A N 1
ATOM 1977 C CA . ILE A 1 232 ? 3.347 -14.504 29.717 1.00 33.41 232 ILE A CA 1
ATOM 1978 C C . ILE A 1 232 ? 2.268 -13.625 30.366 1.00 33.41 232 ILE A C 1
ATOM 1980 O O . ILE A 1 232 ? 1.994 -12.509 29.931 1.00 33.41 232 ILE A O 1
ATOM 1984 N N . GLU A 1 233 ? 1.660 -14.157 31.424 1.00 31.75 233 GLU A N 1
ATOM 1985 C CA . GLU A 1 233 ? 1.021 -13.397 32.505 1.00 31.75 233 GLU A CA 1
ATOM 1986 C C . GLU A 1 233 ? 1.611 -13.885 33.832 1.00 31.75 233 GLU A C 1
ATOM 1988 O O . GLU A 1 233 ? 1.010 -14.644 34.580 1.00 31.75 233 GLU A O 1
ATOM 1993 N N . GLY A 1 234 ? 2.849 -13.483 34.108 1.00 38.09 234 GLY A N 1
ATOM 1994 C CA . GLY A 1 234 ? 3.500 -13.774 35.378 1.00 38.09 234 GLY A CA 1
ATOM 1995 C C . GLY A 1 234 ? 4.978 -13.422 35.335 1.00 38.09 234 GLY A C 1
ATOM 1996 O O . GLY A 1 234 ? 5.678 -13.827 34.418 1.00 38.09 234 GLY A O 1
ATOM 1997 N N . LEU A 1 235 ? 5.435 -12.688 36.349 1.00 30.08 235 LEU A N 1
ATOM 1998 C CA . LEU A 1 235 ? 6.839 -12.400 36.678 1.00 30.08 235 LEU A CA 1
ATOM 1999 C C . LEU A 1 235 ? 7.507 -11.208 35.963 1.00 30.08 235 LEU A C 1
ATOM 2001 O O . LEU A 1 235 ? 8.322 -11.295 35.052 1.00 30.08 235 LEU A O 1
ATOM 2005 N N . ASP A 1 236 ? 7.123 -10.060 36.509 1.00 33.75 236 ASP A N 1
ATOM 2006 C CA . ASP A 1 236 ? 7.974 -9.099 37.210 1.00 33.75 236 ASP A CA 1
ATOM 2007 C C . ASP A 1 236 ? 8.973 -8.160 36.521 1.00 33.75 236 ASP A C 1
ATOM 2009 O O . ASP A 1 236 ? 9.916 -8.486 35.802 1.00 33.75 236 ASP A O 1
ATOM 2013 N N . LYS A 1 237 ? 8.768 -6.902 36.918 1.00 37.19 237 LYS A N 1
ATOM 2014 C CA . LYS A 1 237 ? 9.611 -5.732 36.727 1.00 37.19 237 LYS A CA 1
ATOM 2015 C C . LYS A 1 237 ? 10.851 -5.851 37.615 1.00 37.19 237 LYS A C 1
ATOM 2017 O O . LYS A 1 237 ? 10.715 -5.914 38.831 1.00 37.19 237 LYS A O 1
ATOM 2022 N N . LYS A 1 238 ? 12.040 -5.596 37.062 1.00 32.16 238 LYS A N 1
ATOM 2023 C CA . LYS A 1 238 ? 13.079 -4.870 37.809 1.00 32.16 238 LYS A CA 1
ATOM 2024 C C . LYS A 1 238 ? 13.631 -3.694 37.006 1.00 32.16 238 LYS A C 1
ATOM 2026 O O . LYS A 1 238 ? 13.876 -3.753 35.805 1.00 32.16 238 LYS A O 1
ATOM 2031 N N . ARG A 1 239 ? 13.683 -2.577 37.731 1.00 36.56 239 ARG A N 1
ATOM 2032 C CA . ARG A 1 239 ? 14.089 -1.217 37.367 1.00 36.56 239 ARG A CA 1
ATOM 2033 C C . ARG A 1 239 ? 15.502 -1.199 36.778 1.00 36.56 239 ARG A C 1
ATOM 2035 O O . ARG A 1 239 ? 16.355 -1.848 37.353 1.00 36.56 239 ARG A O 1
ATOM 2042 N N . VAL A 1 240 ? 15.740 -0.375 35.748 1.00 30.36 240 VAL A N 1
ATOM 2043 C CA . VAL A 1 240 ? 16.819 0.642 35.671 1.00 30.36 240 VAL A CA 1
ATOM 2044 C C . VAL A 1 240 ? 16.602 1.542 34.427 1.00 30.36 240 VAL A C 1
ATOM 2046 O O . VAL A 1 240 ? 16.273 1.070 33.342 1.00 30.36 240 VAL A O 1
ATOM 2049 N N . SER A 1 241 ? 16.781 2.856 34.642 1.00 33.69 241 SER A N 1
ATOM 2050 C CA . SER A 1 241 ? 16.912 3.994 33.700 1.00 33.69 241 SER A CA 1
ATOM 2051 C C . SER A 1 241 ? 15.684 4.512 32.914 1.00 33.69 241 SER A C 1
ATOM 2053 O O . SER A 1 241 ? 15.644 4.628 31.685 1.00 33.69 241 SER A O 1
ATOM 2055 N N . ASN A 1 242 ? 14.696 4.999 33.671 1.00 37.00 242 ASN A N 1
ATOM 2056 C CA . ASN A 1 242 ? 13.725 6.003 33.224 1.00 37.00 242 ASN A CA 1
ATOM 2057 C C . ASN A 1 242 ? 14.362 7.406 33.226 1.00 37.00 242 ASN A C 1
ATOM 2059 O O . ASN A 1 242 ? 14.364 8.058 34.263 1.00 37.00 242 ASN A O 1
ATOM 2063 N N . LYS A 1 243 ? 14.853 7.897 32.080 1.00 30.75 243 LYS A N 1
ATOM 2064 C CA . LYS A 1 243 ? 14.847 9.354 31.789 1.00 30.75 243 LYS A CA 1
ATOM 2065 C C . LYS A 1 243 ? 15.036 9.733 30.313 1.00 30.75 243 LYS A C 1
ATOM 2067 O O . LYS A 1 243 ? 14.609 10.810 29.930 1.00 30.75 243 LYS A O 1
ATOM 2072 N N . VAL A 1 244 ? 15.509 8.828 29.446 1.00 34.47 244 VAL A N 1
ATOM 2073 C CA . VAL A 1 244 ? 15.696 9.127 28.000 1.00 34.47 244 VAL A CA 1
ATOM 2074 C C . VAL A 1 244 ? 14.640 8.467 27.082 1.00 34.47 244 VAL A C 1
ATOM 2076 O O . VAL A 1 244 ? 14.453 8.857 25.933 1.00 34.47 244 VAL A O 1
ATOM 2079 N N . LYS A 1 245 ? 13.844 7.503 27.574 1.00 34.47 245 LYS A N 1
ATOM 2080 C CA . LYS A 1 245 ? 12.920 6.709 26.726 1.00 34.47 245 LYS A CA 1
ATOM 2081 C C . LYS A 1 245 ? 11.522 7.308 26.491 1.00 34.47 245 LYS A C 1
ATOM 2083 O O . LYS A 1 245 ? 10.788 6.796 25.644 1.00 34.47 245 LYS A O 1
ATOM 2088 N N . ASN A 1 246 ? 11.144 8.406 27.151 1.00 34.94 246 ASN A N 1
ATOM 2089 C CA . ASN A 1 246 ? 9.794 8.975 27.007 1.00 34.94 246 ASN A CA 1
ATOM 2090 C C . ASN A 1 246 ? 9.575 9.838 25.752 1.00 34.94 246 ASN A C 1
ATOM 2092 O O . ASN A 1 246 ? 8.444 10.245 25.501 1.00 34.94 246 ASN A O 1
ATOM 2096 N N . HIS A 1 247 ? 10.586 10.062 24.909 1.00 33.09 247 HIS A N 1
ATOM 2097 C CA . HIS A 1 247 ? 10.378 10.672 23.585 1.00 33.09 247 HIS A CA 1
ATOM 2098 C C . HIS A 1 247 ? 10.251 9.657 22.440 1.00 33.09 247 HIS A C 1
ATOM 2100 O O . HIS A 1 247 ? 9.621 9.960 21.429 1.00 33.09 247 HIS A O 1
ATOM 2106 N N . ASN A 1 248 ? 10.694 8.408 22.626 1.00 35.22 248 ASN A N 1
ATOM 2107 C CA . ASN A 1 248 ? 10.672 7.396 21.561 1.00 35.22 248 ASN A CA 1
ATOM 2108 C C . ASN A 1 248 ? 9.422 6.498 21.535 1.00 35.22 248 ASN A C 1
ATOM 2110 O O . ASN A 1 248 ? 9.225 5.762 20.571 1.00 35.22 248 ASN A O 1
ATOM 2114 N N . ARG A 1 249 ? 8.515 6.583 22.520 1.00 33.25 249 ARG A N 1
ATOM 2115 C CA . ARG A 1 249 ? 7.247 5.815 22.512 1.00 33.25 249 ARG A CA 1
ATOM 2116 C C . ARG A 1 249 ? 6.150 6.388 21.599 1.00 33.25 249 ARG A C 1
ATOM 2118 O O . ARG A 1 249 ? 5.088 5.780 21.477 1.00 33.25 249 ARG A O 1
ATOM 2125 N N . TYR A 1 250 ? 6.384 7.524 20.938 1.00 36.88 250 TYR A N 1
ATOM 2126 C CA . TYR A 1 250 ? 5.356 8.228 20.154 1.00 36.88 250 TYR A CA 1
ATOM 2127 C C . TYR A 1 250 ? 5.464 8.066 18.635 1.00 36.88 250 TYR A C 1
ATOM 2129 O O . TYR A 1 250 ? 4.528 8.430 17.919 1.00 36.88 250 TYR A O 1
ATOM 2137 N N . PHE A 1 251 ? 6.527 7.444 18.130 1.00 31.45 251 PHE A N 1
ATOM 2138 C CA . PHE A 1 251 ? 6.628 7.091 16.718 1.00 31.45 251 PHE A CA 1
ATOM 2139 C C . PHE A 1 251 ? 5.924 5.755 16.475 1.00 31.45 251 PHE A C 1
ATOM 2141 O O . PHE A 1 251 ? 6.545 4.698 16.404 1.00 31.45 251 PHE A O 1
ATOM 2148 N N . ARG A 1 252 ? 4.591 5.780 16.337 1.00 37.31 252 ARG A N 1
ATOM 2149 C CA . ARG A 1 252 ? 3.911 4.680 15.634 1.00 37.31 252 ARG A CA 1
ATOM 2150 C C . ARG A 1 252 ? 4.563 4.567 14.258 1.00 37.31 252 ARG A C 1
ATOM 2152 O O . ARG A 1 252 ? 4.684 5.590 13.583 1.00 37.31 252 ARG A O 1
ATOM 2159 N N . ASN A 1 253 ? 4.978 3.353 13.880 1.00 34.28 253 ASN A N 1
ATOM 2160 C CA . ASN A 1 253 ? 5.592 3.053 12.585 1.00 34.28 253 ASN A CA 1
ATOM 2161 C C . ASN A 1 253 ? 4.941 3.901 11.483 1.00 34.28 253 ASN A C 1
ATOM 2163 O O . ASN A 1 253 ? 3.705 3.907 11.401 1.00 34.28 253 ASN A O 1
ATOM 2167 N N . PRO A 1 254 ? 5.727 4.638 10.674 1.00 37.69 254 PRO A N 1
ATOM 2168 C CA . PRO A 1 254 ? 5.174 5.490 9.636 1.00 37.69 254 PRO A CA 1
ATOM 2169 C C . PRO A 1 254 ? 4.212 4.648 8.808 1.00 37.69 254 PRO A C 1
ATOM 2171 O O . PRO A 1 254 ? 4.588 3.579 8.325 1.00 37.69 254 PRO A O 1
ATOM 2174 N N . ILE A 1 255 ? 2.960 5.106 8.690 1.00 37.19 255 ILE A N 1
ATOM 2175 C CA . ILE A 1 255 ? 1.966 4.458 7.832 1.00 37.19 255 ILE A CA 1
ATOM 2176 C C . ILE A 1 255 ? 2.655 4.245 6.484 1.00 37.19 255 ILE A C 1
ATOM 2178 O O . ILE A 1 255 ? 3.127 5.211 5.874 1.00 37.19 255 ILE A O 1
ATOM 2182 N N . ASN A 1 256 ? 2.787 2.982 6.071 1.00 37.34 256 ASN A N 1
ATOM 2183 C CA . ASN A 1 256 ? 3.413 2.631 4.806 1.00 37.34 256 ASN A CA 1
ATOM 2184 C C . ASN A 1 256 ? 2.441 3.019 3.689 1.00 37.34 256 ASN A C 1
ATOM 2186 O O . ASN A 1 256 ? 1.591 2.240 3.263 1.00 37.34 256 ASN A O 1
ATOM 2190 N N . ILE A 1 257 ? 2.489 4.293 3.311 1.00 45.72 257 ILE A N 1
ATOM 2191 C CA . ILE A 1 257 ? 1.683 4.853 2.236 1.00 45.72 257 ILE A CA 1
ATOM 2192 C C . ILE A 1 257 ? 2.307 4.364 0.929 1.00 45.72 257 ILE A C 1
ATOM 2194 O O . ILE A 1 257 ? 3.467 4.674 0.653 1.00 45.72 257 ILE A O 1
ATOM 2198 N N . ASN A 1 258 ? 1.535 3.626 0.120 1.00 53.75 258 ASN A N 1
ATOM 2199 C CA . ASN A 1 258 ? 1.925 3.277 -1.247 1.00 53.75 258 ASN A CA 1
ATOM 2200 C C . ASN A 1 258 ? 1.955 4.557 -2.090 1.00 53.75 258 ASN A C 1
ATOM 2202 O O . ASN A 1 258 ? 0.959 5.019 -2.647 1.00 53.75 258 ASN A O 1
ATOM 2206 N N . LEU A 1 259 ? 3.136 5.149 -2.102 1.00 48.28 259 LEU A N 1
ATOM 2207 C CA . LEU A 1 259 ? 3.428 6.436 -2.692 1.00 48.28 259 LEU A CA 1
ATOM 2208 C C . LEU A 1 259 ? 3.281 6.404 -4.210 1.00 48.28 259 LEU A C 1
ATOM 2210 O O . LEU A 1 259 ? 2.830 7.378 -4.792 1.00 48.28 259 LEU A O 1
ATOM 2214 N N . GLU A 1 260 ? 3.583 5.272 -4.836 1.00 51.69 260 GLU A N 1
ATOM 2215 C CA . GLU A 1 260 ? 3.467 5.094 -6.279 1.00 51.69 260 GLU A CA 1
ATOM 2216 C C . GLU A 1 260 ? 2.005 5.120 -6.733 1.00 51.69 260 GLU A C 1
ATOM 2218 O O . GLU A 1 260 ? 1.661 5.842 -7.667 1.00 51.69 260 GLU A O 1
ATOM 2223 N N . LYS A 1 261 ? 1.113 4.427 -6.007 1.00 55.34 261 LYS A N 1
ATOM 2224 C CA . LYS A 1 261 ? -0.339 4.521 -6.228 1.00 55.34 261 LYS A CA 1
ATOM 2225 C C . LYS A 1 261 ? -0.812 5.968 -6.118 1.00 55.34 261 LYS A C 1
ATOM 2227 O O . LYS A 1 261 ? -1.606 6.424 -6.934 1.00 55.34 261 LYS A O 1
ATOM 2232 N N . TYR A 1 262 ? -0.311 6.684 -5.115 1.00 55.75 262 TYR A N 1
ATOM 2233 C CA . TYR A 1 262 ? -0.733 8.049 -4.861 1.00 55.75 262 TYR A CA 1
ATOM 2234 C C . TYR A 1 262 ? -0.261 9.021 -5.944 1.00 55.75 262 TYR A C 1
ATOM 2236 O O . TYR A 1 262 ? -1.048 9.814 -6.462 1.00 55.75 262 TYR A O 1
ATOM 2244 N N . VAL A 1 263 ? 0.999 8.902 -6.359 1.00 53.28 263 VAL A N 1
ATOM 2245 C CA . VAL A 1 263 ? 1.530 9.714 -7.447 1.00 53.28 263 VAL A CA 1
ATOM 2246 C C . VAL A 1 263 ? 0.848 9.365 -8.774 1.00 53.28 263 VAL A C 1
ATOM 2248 O O . VAL A 1 263 ? 0.516 10.282 -9.515 1.00 53.28 263 VAL A O 1
ATOM 2251 N N . LYS A 1 264 ? 0.518 8.093 -9.049 1.00 62.41 264 LYS A N 1
ATOM 2252 C CA . LYS A 1 264 ? -0.288 7.702 -10.223 1.00 62.41 264 LYS A CA 1
ATOM 2253 C C . LYS A 1 264 ? -1.672 8.370 -10.216 1.00 62.41 264 LYS A C 1
ATOM 2255 O O . LYS A 1 264 ? -2.076 8.886 -11.255 1.00 62.41 264 LYS A O 1
ATOM 2260 N N . THR A 1 265 ? -2.367 8.442 -9.074 1.00 63.53 265 THR A N 1
ATOM 2261 C CA . THR A 1 265 ? -3.654 9.163 -8.958 1.00 63.53 265 THR A CA 1
ATOM 2262 C C . THR A 1 265 ? -3.487 10.664 -9.178 1.00 63.53 265 THR A C 1
ATOM 2264 O O . THR A 1 265 ? -4.224 11.246 -9.967 1.00 63.53 265 THR A O 1
ATOM 2267 N N . VAL A 1 266 ? -2.492 11.294 -8.544 1.00 57.97 266 VAL A N 1
ATOM 2268 C CA . VAL A 1 266 ? -2.220 12.732 -8.715 1.00 57.97 266 VAL A CA 1
ATOM 2269 C C . VAL A 1 266 ? -1.835 13.052 -10.157 1.00 57.97 266 VAL A C 1
ATOM 2271 O O . VAL A 1 266 ? -2.331 14.025 -10.709 1.00 57.97 266 VAL A O 1
ATOM 2274 N N . ILE A 1 267 ? -1.012 12.220 -10.795 1.00 60.94 267 ILE A N 1
ATOM 2275 C CA . ILE A 1 267 ? -0.659 12.343 -12.213 1.00 60.94 267 ILE A CA 1
ATOM 2276 C C . ILE A 1 267 ? -1.878 12.095 -13.099 1.00 60.94 267 ILE A C 1
ATOM 2278 O O . ILE A 1 267 ? -2.020 12.761 -14.117 1.00 60.94 267 ILE A O 1
ATOM 2282 N N . GLY A 1 268 ? -2.767 11.172 -12.735 1.00 68.75 268 GLY A N 1
ATOM 2283 C CA . GLY A 1 268 ? -4.043 10.954 -13.413 1.00 68.75 268 GLY A CA 1
ATOM 2284 C C . GLY A 1 268 ? -4.931 12.196 -13.359 1.00 68.75 268 GLY A C 1
ATOM 2285 O O . GLY A 1 268 ? -5.372 12.672 -14.403 1.00 68.75 268 GLY A O 1
ATOM 2286 N N . ASP A 1 269 ? -5.121 12.771 -12.170 1.00 68.50 269 ASP A N 1
ATOM 2287 C CA . ASP A 1 269 ? -5.846 14.028 -11.950 1.00 68.50 269 ASP A CA 1
ATOM 2288 C C . ASP A 1 269 ? -5.181 15.195 -12.695 1.00 68.50 269 ASP A C 1
ATOM 2290 O O . ASP A 1 269 ? -5.862 16.031 -13.283 1.00 68.50 269 ASP A O 1
ATOM 2294 N N . TYR A 1 270 ? -3.848 15.240 -12.712 1.00 59.41 270 TYR A N 1
ATOM 2295 C CA . TYR A 1 270 ? -3.054 16.242 -13.419 1.00 59.41 270 TYR A CA 1
ATOM 2296 C C . TYR A 1 270 ? -3.222 16.115 -14.938 1.00 59.41 270 TYR A C 1
ATOM 2298 O O . TYR A 1 270 ? -3.573 17.086 -15.600 1.00 59.41 270 TYR A O 1
ATOM 2306 N N . LYS A 1 271 ? -3.069 14.905 -15.492 1.00 66.44 271 LYS A N 1
ATOM 2307 C CA . LYS A 1 271 ? -3.305 14.582 -16.910 1.00 66.44 271 LYS A CA 1
ATOM 2308 C C . LYS A 1 271 ? -4.736 14.927 -17.314 1.00 66.44 271 LYS A C 1
ATOM 2310 O O . LYS A 1 271 ? -4.941 15.488 -18.388 1.00 66.44 271 LYS A O 1
ATOM 2315 N N . LYS A 1 272 ? -5.714 14.639 -16.446 1.00 70.12 272 LYS A N 1
ATOM 2316 C CA . LYS A 1 272 ? -7.112 15.041 -16.629 1.00 70.12 272 LYS A CA 1
ATOM 2317 C C . LYS A 1 272 ? -7.245 16.558 -16.640 1.00 70.12 272 LYS A C 1
ATOM 2319 O O . LYS A 1 272 ? -7.794 17.058 -17.601 1.00 70.12 272 LYS A O 1
ATOM 2324 N N . LYS A 1 273 ? -6.697 17.298 -15.672 1.00 62.03 273 LYS A N 1
ATOM 2325 C CA . LYS A 1 273 ? -6.776 18.774 -15.610 1.00 62.03 273 LYS A CA 1
ATOM 2326 C C . LYS A 1 273 ? -6.085 19.481 -16.776 1.00 62.03 273 LYS A C 1
ATOM 2328 O O . LYS A 1 273 ? -6.645 20.435 -17.305 1.00 62.03 273 LYS A O 1
ATOM 2333 N N . VAL A 1 274 ? -4.914 19.003 -17.204 1.00 58.06 274 VAL A N 1
ATOM 2334 C CA . VAL A 1 274 ? -4.210 19.515 -18.395 1.00 58.06 274 VAL A CA 1
ATOM 2335 C C . VAL A 1 274 ? -5.053 19.291 -19.657 1.00 58.06 274 VAL A C 1
ATOM 2337 O O . VAL A 1 274 ? -5.112 20.169 -20.512 1.00 58.06 274 VAL A O 1
ATOM 2340 N N . ARG A 1 275 ? -5.765 18.158 -19.760 1.00 50.16 275 ARG A N 1
ATOM 2341 C CA . ARG A 1 275 ? -6.713 17.888 -20.859 1.00 50.16 275 ARG A CA 1
ATOM 2342 C C . ARG A 1 275 ? -8.034 18.663 -20.731 1.00 50.16 275 ARG A C 1
ATOM 2344 O O . ARG A 1 275 ? -8.537 19.151 -21.734 1.00 50.16 275 ARG A O 1
ATOM 2351 N N . PHE A 1 276 ? -8.577 18.796 -19.521 1.00 41.09 276 PHE A N 1
ATOM 2352 C CA . PHE A 1 276 ? -9.867 19.433 -19.230 1.00 41.09 276 PHE A CA 1
ATOM 2353 C C . PHE A 1 276 ? -9.814 20.955 -19.373 1.00 41.09 276 PHE A C 1
ATOM 2355 O O . PHE A 1 276 ? -10.798 21.547 -19.782 1.00 41.09 276 PHE A O 1
ATOM 2362 N N . ARG A 1 277 ? -8.671 21.615 -19.141 1.00 43.22 277 ARG A N 1
ATOM 2363 C CA . ARG A 1 277 ? -8.559 23.073 -19.352 1.00 43.22 277 ARG A CA 1
ATOM 2364 C C . ARG A 1 277 ? -8.589 23.524 -20.818 1.00 43.22 277 ARG A C 1
ATOM 2366 O O . ARG A 1 277 ? -8.680 24.720 -21.057 1.00 43.22 277 ARG A O 1
ATOM 2373 N N . LYS A 1 278 ? -8.588 22.598 -21.787 1.00 42.16 278 LYS A N 1
ATOM 2374 C CA . LYS A 1 278 ? -8.955 22.894 -23.185 1.00 42.16 278 LYS A CA 1
ATOM 2375 C C . LYS A 1 278 ? -10.476 22.942 -23.423 1.00 42.16 278 LYS A C 1
ATOM 2377 O O . LYS A 1 278 ? -10.891 23.271 -24.525 1.00 42.16 278 LYS A O 1
ATOM 2382 N N . ARG A 1 279 ? -11.309 22.615 -22.429 1.00 30.81 279 ARG A N 1
ATOM 2383 C CA . ARG A 1 279 ? -12.777 22.580 -22.525 1.00 30.81 279 ARG A CA 1
ATOM 2384 C C . ARG A 1 279 ? -13.396 23.192 -21.260 1.00 30.81 279 ARG A C 1
ATOM 2386 O O . ARG A 1 279 ? -13.610 22.491 -20.286 1.00 30.81 279 ARG A O 1
ATOM 2393 N N . GLN A 1 280 ? -13.568 24.513 -21.306 1.00 33.16 280 GLN A N 1
ATOM 2394 C CA . GLN A 1 280 ? -14.495 25.386 -20.559 1.00 33.16 280 GLN A CA 1
ATOM 2395 C C . GLN A 1 280 ? -14.854 25.163 -19.062 1.00 33.16 280 GLN A C 1
ATOM 2397 O O . GLN A 1 280 ? -15.223 24.088 -18.613 1.00 33.16 280 GLN A O 1
ATOM 2402 N N . VAL A 1 281 ? -14.759 26.283 -18.320 1.00 28.55 281 VAL A N 1
ATOM 2403 C CA . VAL A 1 281 ? -15.840 27.081 -17.672 1.00 28.55 281 VAL A CA 1
ATOM 2404 C C . VAL A 1 281 ? -16.965 26.380 -16.870 1.00 28.55 281 VAL A C 1
ATOM 2406 O O . VAL A 1 281 ? -17.667 25.527 -17.385 1.00 28.55 281 VAL A O 1
ATOM 2409 N N . LYS A 1 282 ? -17.157 26.919 -15.643 1.00 30.47 282 LYS A N 1
ATOM 2410 C CA . LYS A 1 282 ? -18.310 26.939 -14.701 1.00 30.47 282 LYS A CA 1
ATOM 2411 C C . LYS A 1 282 ? -19.007 25.626 -14.307 1.00 30.47 282 LYS A C 1
ATOM 2413 O O . LYS A 1 282 ? -19.592 24.952 -15.138 1.00 30.47 282 LYS A O 1
ATOM 2418 N N . LEU A 1 283 ? -19.093 25.395 -12.989 1.00 23.66 283 LEU A N 1
ATOM 2419 C CA . LEU A 1 283 ? -20.356 25.385 -12.220 1.00 23.66 283 LEU A CA 1
ATOM 2420 C C . LEU A 1 283 ? -20.087 25.148 -10.718 1.00 23.66 283 LEU A C 1
ATOM 2422 O O . LEU A 1 283 ? -19.198 24.381 -10.345 1.00 23.66 283 LEU A O 1
ATOM 2426 N N . GLU A 1 284 ? -20.842 25.867 -9.885 1.00 28.55 284 GLU A N 1
ATOM 2427 C CA . GLU A 1 284 ? -20.868 25.845 -8.413 1.00 28.55 284 GLU A CA 1
ATOM 2428 C C . GLU A 1 284 ? -22.136 25.133 -7.889 1.00 28.55 284 GLU A C 1
ATOM 2430 O O . GLU A 1 284 ? -22.917 24.613 -8.681 1.00 28.55 284 GLU A O 1
ATOM 2435 N N . ILE A 1 285 ? -22.347 25.228 -6.562 1.00 23.92 285 ILE A N 1
ATOM 2436 C CA . ILE A 1 285 ? -23.484 24.808 -5.707 1.00 23.92 285 ILE A CA 1
ATOM 2437 C C . ILE A 1 285 ? -23.209 23.445 -5.030 1.00 23.92 285 ILE A C 1
ATOM 2439 O O . ILE A 1 285 ? -22.806 22.494 -5.688 1.00 23.92 285 ILE A O 1
ATOM 2443 N N . GLY A 1 286 ? -23.327 23.220 -3.713 1.00 27.61 286 GLY A N 1
ATOM 2444 C CA . GLY A 1 286 ? -23.912 23.951 -2.576 1.00 27.61 286 GLY A CA 1
ATOM 2445 C C . GLY A 1 286 ? -24.756 22.947 -1.761 1.00 27.61 286 GLY A C 1
ATOM 2446 O O . GLY A 1 286 ? -25.551 22.235 -2.362 1.00 27.61 286 GLY A O 1
ATOM 2447 N N . ALA A 1 287 ? -24.577 22.816 -0.437 1.00 21.09 287 ALA A N 1
ATOM 2448 C CA . ALA A 1 287 ? -25.390 21.895 0.382 1.00 21.09 287 ALA A CA 1
ATOM 2449 C C . ALA A 1 287 ? -25.651 22.421 1.807 1.00 21.09 287 ALA A C 1
ATOM 2451 O O . ALA A 1 287 ? -24.732 22.887 2.486 1.00 21.09 287 ALA A O 1
ATOM 2452 N N . SER A 1 288 ? -26.917 22.329 2.230 1.00 24.19 288 SER A N 1
ATOM 2453 C CA . SER A 1 288 ? -27.507 22.833 3.477 1.00 24.19 288 SER A CA 1
ATOM 2454 C C . SER A 1 288 ? -27.634 21.757 4.574 1.00 24.19 288 SER A C 1
ATOM 2456 O O . SER A 1 288 ? -27.552 20.557 4.317 1.00 24.19 288 SER A O 1
ATOM 2458 N N . TYR A 1 289 ? -27.803 22.212 5.822 1.00 25.78 289 TYR A N 1
ATOM 2459 C CA . TYR A 1 289 ? -27.856 21.420 7.060 1.00 25.78 289 TYR A CA 1
ATOM 2460 C C . TYR A 1 289 ? -29.298 21.111 7.510 1.00 25.78 289 TYR A C 1
ATOM 2462 O O . TYR A 1 289 ? -30.161 21.981 7.442 1.00 25.78 289 TYR A O 1
ATOM 2470 N N . PHE A 1 290 ? -29.521 19.915 8.076 1.00 27.77 290 PHE A N 1
ATOM 2471 C CA . PHE A 1 290 ? -30.772 19.492 8.733 1.00 27.77 290 PHE A CA 1
ATOM 2472 C C . PHE A 1 290 ? -30.686 19.538 10.271 1.00 27.77 290 PHE A C 1
ATOM 2474 O O . PHE A 1 290 ? -29.630 19.306 10.862 1.00 27.77 290 PHE A O 1
ATOM 2481 N N . ASN A 1 291 ? -31.830 19.809 10.909 1.00 31.97 291 ASN A N 1
ATOM 2482 C CA . ASN A 1 291 ? -32.018 20.042 12.344 1.00 31.97 291 ASN A CA 1
ATOM 2483 C C . ASN A 1 291 ? -32.809 18.869 12.972 1.00 31.97 291 ASN A C 1
ATOM 2485 O O . ASN A 1 291 ? -33.860 18.504 12.452 1.00 31.97 291 ASN A O 1
ATOM 2489 N N . ILE A 1 292 ? -32.328 18.263 14.069 1.00 34.88 292 ILE A N 1
ATOM 2490 C CA . ILE A 1 292 ? -32.944 17.080 14.717 1.00 34.88 292 ILE A CA 1
ATOM 2491 C C . ILE A 1 292 ? -33.112 17.363 16.216 1.00 34.88 292 ILE A C 1
ATOM 2493 O O . ILE A 1 292 ? -32.129 17.365 16.957 1.00 34.88 292 ILE A O 1
ATOM 2497 N N . LYS A 1 293 ? -34.349 17.594 16.679 1.00 34.19 293 LYS A N 1
ATOM 2498 C CA . LYS A 1 293 ? -34.649 17.900 18.095 1.00 34.19 293 LYS A CA 1
ATOM 2499 C C . LYS A 1 293 ? -35.562 16.900 18.822 1.00 34.19 293 LYS A C 1
ATOM 2501 O O . LYS A 1 293 ? -35.727 17.054 20.025 1.00 34.19 293 LYS A O 1
ATOM 2506 N N . SER A 1 294 ? -36.095 15.856 18.182 1.00 37.06 294 SER A N 1
ATOM 2507 C CA . SER A 1 294 ? -37.230 15.095 18.750 1.00 37.06 294 SER A CA 1
ATOM 2508 C C . SER A 1 294 ? -37.018 13.598 19.050 1.00 37.06 294 SER A C 1
ATOM 2510 O O . SER A 1 294 ? -38.001 12.895 19.229 1.00 37.06 294 SER A O 1
ATOM 2512 N N . ASN A 1 295 ? -35.789 13.059 19.158 1.00 46.28 295 ASN A N 1
ATOM 2513 C CA . ASN A 1 295 ? -35.638 11.607 19.424 1.00 46.28 295 ASN A CA 1
ATOM 2514 C C . ASN A 1 295 ? -34.375 11.168 20.202 1.00 46.28 295 ASN A C 1
ATOM 2516 O O . ASN A 1 295 ? -33.672 10.239 19.808 1.00 46.28 295 ASN A O 1
ATOM 2520 N N . LYS A 1 296 ? -34.055 11.815 21.333 1.00 52.25 296 LYS A N 1
ATOM 2521 C CA . LYS A 1 296 ? -32.800 11.553 22.080 1.00 52.25 296 LYS A CA 1
ATOM 2522 C C . LYS A 1 296 ? -32.625 10.094 22.550 1.00 52.25 296 LYS A C 1
ATOM 2524 O O . LYS A 1 296 ? -31.507 9.588 22.480 1.00 52.25 296 LYS A O 1
ATOM 2529 N N . ASN A 1 297 ? -33.699 9.398 22.937 1.00 51.19 297 ASN A N 1
ATOM 2530 C CA . ASN A 1 297 ? -33.611 8.012 23.426 1.00 51.19 297 ASN A CA 1
ATOM 2531 C C . ASN A 1 297 ? -33.444 6.981 22.292 1.00 51.19 297 ASN A C 1
ATOM 2533 O O . ASN A 1 297 ? -32.636 6.065 22.425 1.00 51.19 297 ASN A O 1
ATOM 2537 N N . LYS A 1 298 ? -34.097 7.175 21.133 1.00 53.00 298 LYS A N 1
ATOM 2538 C CA . LYS A 1 298 ? -33.873 6.339 19.934 1.00 53.00 298 LYS A CA 1
ATOM 2539 C C . LYS A 1 298 ? -32.479 6.545 19.324 1.00 53.00 298 LYS A C 1
ATOM 2541 O O . LYS A 1 298 ? -31.876 5.597 18.832 1.00 53.00 298 LYS A O 1
ATOM 2546 N N . ILE A 1 299 ? -31.935 7.764 19.389 1.00 53.41 299 ILE A N 1
ATOM 2547 C CA . ILE A 1 299 ? -30.600 8.076 18.850 1.00 53.41 299 ILE A CA 1
ATOM 2548 C C . ILE A 1 299 ? -29.490 7.399 19.668 1.00 53.41 299 ILE A C 1
ATOM 2550 O O . ILE A 1 299 ? -28.508 6.957 19.077 1.00 53.41 299 ILE A O 1
ATOM 2554 N N . ASN A 1 300 ? -29.646 7.267 20.992 1.00 53.59 300 ASN A N 1
ATOM 2555 C CA . ASN A 1 300 ? -28.638 6.640 21.857 1.00 53.59 300 ASN A CA 1
ATOM 2556 C C . ASN A 1 300 ? -28.392 5.156 21.504 1.00 53.59 300 ASN A C 1
ATOM 2558 O O . ASN A 1 300 ? -27.252 4.696 21.505 1.00 53.59 300 ASN A O 1
ATOM 2562 N N . LEU A 1 301 ? -29.449 4.428 21.124 1.00 56.53 301 LEU A N 1
ATOM 2563 C CA . LEU A 1 301 ? -29.367 3.012 20.746 1.00 56.53 301 LEU A CA 1
ATOM 2564 C C . LEU A 1 301 ? -28.840 2.802 19.311 1.00 56.53 301 LEU A C 1
ATOM 2566 O O . LEU A 1 301 ? -28.218 1.783 19.023 1.00 56.53 301 LEU A O 1
ATOM 2570 N N . ASN A 1 302 ? -28.988 3.795 18.425 1.00 57.69 302 ASN A N 1
ATOM 2571 C CA . ASN A 1 302 ? -28.661 3.686 16.996 1.00 57.69 302 ASN A CA 1
ATOM 2572 C C . ASN A 1 302 ? -27.404 4.473 16.594 1.00 57.69 302 ASN A C 1
ATOM 2574 O O . ASN A 1 302 ? -27.368 5.185 15.584 1.00 57.69 302 ASN A O 1
ATOM 2578 N N . ARG A 1 303 ? -26.319 4.338 17.359 1.00 56.00 303 ARG A N 1
ATOM 2579 C CA . ARG A 1 303 ? -25.074 5.081 17.105 1.00 56.00 303 ARG A CA 1
ATOM 2580 C C . ARG A 1 303 ? -24.471 4.861 15.715 1.00 56.00 303 ARG A C 1
ATOM 2582 O O . ARG A 1 303 ? -23.925 5.800 15.136 1.00 56.00 303 ARG A O 1
ATOM 2589 N N . GLY A 1 304 ? -24.600 3.649 15.172 1.00 51.53 304 GLY A N 1
ATOM 2590 C CA . GLY A 1 304 ? -24.163 3.323 13.810 1.00 51.53 304 GLY A CA 1
ATOM 2591 C C . GLY A 1 304 ? -24.959 4.043 12.715 1.00 51.53 304 GLY A C 1
ATOM 2592 O O . GLY A 1 304 ? -24.427 4.270 11.635 1.00 51.53 304 GLY A O 1
ATOM 2593 N N . GLN A 1 305 ? -26.201 4.448 13.003 1.00 51.62 305 GLN A N 1
ATOM 2594 C CA . GLN A 1 305 ? -27.094 5.111 12.050 1.00 51.62 305 GLN A CA 1
ATOM 2595 C C . GLN A 1 305 ? -26.876 6.632 12.010 1.00 51.62 305 GLN A C 1
ATOM 2597 O O . GLN A 1 305 ? -26.897 7.230 10.939 1.00 51.62 305 GLN A O 1
ATOM 2602 N N . TYR A 1 306 ? -26.642 7.263 13.168 1.00 48.56 306 TYR A N 1
ATOM 2603 C CA . TYR A 1 306 ? -26.617 8.730 13.293 1.00 48.56 306 TYR A CA 1
ATOM 2604 C C . TYR A 1 306 ? -25.212 9.350 13.367 1.00 48.56 306 TYR A C 1
ATOM 2606 O O . TYR A 1 306 ? -25.091 10.573 13.411 1.00 48.56 306 TYR A O 1
ATOM 2614 N N . ASN A 1 307 ? -24.143 8.543 13.367 1.00 66.25 307 ASN A N 1
ATOM 2615 C CA . ASN A 1 307 ? -22.746 9.003 13.286 1.00 66.25 307 ASN A CA 1
ATOM 2616 C C . ASN A 1 307 ? -22.346 10.100 14.302 1.00 66.25 307 ASN A C 1
ATOM 2618 O O . ASN A 1 307 ? -21.471 10.925 14.023 1.00 66.25 307 ASN A O 1
ATOM 2622 N N . TYR A 1 308 ? -22.941 10.137 15.500 1.00 73.88 308 TYR A N 1
ATOM 2623 C CA . TYR A 1 308 ? -22.522 11.103 16.517 1.00 73.88 308 TYR A CA 1
ATOM 2624 C C . TYR A 1 308 ? -21.194 10.690 17.179 1.00 73.88 308 TYR A C 1
ATOM 2626 O O . TYR A 1 308 ? -20.898 9.510 17.392 1.00 73.88 308 TYR A O 1
ATOM 2634 N N . SER A 1 309 ? -20.365 11.678 17.526 1.00 76.94 309 SER A N 1
ATOM 2635 C CA . SER A 1 309 ? -19.031 11.449 18.097 1.00 76.94 309 SER A CA 1
ATOM 2636 C C . SER A 1 309 ? -19.079 10.946 19.538 1.00 76.94 309 SER A C 1
ATOM 2638 O O . SER A 1 309 ? -18.254 10.114 19.917 1.00 76.94 309 SER A O 1
ATOM 2640 N N . GLY A 1 310 ? -20.034 11.424 20.334 1.00 87.69 310 GLY A N 1
ATOM 2641 C CA . GLY A 1 310 ? -20.221 10.984 21.713 1.00 87.69 310 GLY A CA 1
ATOM 2642 C C . GLY A 1 310 ? -21.392 11.670 22.406 1.00 87.69 310 GLY A C 1
ATOM 2643 O O . GLY A 1 310 ? -22.112 12.466 21.797 1.00 87.69 310 GLY A O 1
ATOM 2644 N N . ILE A 1 311 ? -21.547 11.358 23.687 1.00 91.44 311 ILE A N 1
ATOM 2645 C CA . ILE A 1 311 ? -22.628 11.845 24.544 1.00 91.44 311 ILE A CA 1
ATOM 2646 C C . ILE A 1 311 ? -22.007 12.559 25.732 1.00 91.44 311 ILE A C 1
ATOM 2648 O O . ILE A 1 311 ? -21.075 12.035 26.343 1.00 91.44 311 ILE A O 1
ATOM 2652 N N . VAL A 1 312 ? -22.512 13.747 26.048 1.00 94.62 312 VAL A N 1
ATOM 2653 C CA . VAL A 1 312 ? -22.285 14.375 27.349 1.00 94.62 312 VAL A CA 1
ATOM 2654 C C . VAL A 1 312 ? -23.331 13.815 28.300 1.00 94.62 312 VAL A C 1
ATOM 2656 O O . VAL A 1 312 ? -24.524 13.846 27.993 1.00 94.62 312 VAL A O 1
ATOM 2659 N N . TYR A 1 313 ? -22.888 13.291 29.433 1.00 95.44 313 TYR A N 1
ATOM 2660 C CA . TYR A 1 313 ? -23.734 12.715 30.467 1.00 95.44 313 TYR A CA 1
ATOM 2661 C C . TYR A 1 313 ? -23.551 13.463 31.787 1.00 95.44 313 TYR A C 1
ATOM 2663 O O . TYR A 1 313 ? -22.575 14.193 31.988 1.00 95.44 313 TYR A O 1
ATOM 2671 N N . ARG A 1 314 ? -24.497 13.237 32.691 1.00 96.44 314 ARG A N 1
ATOM 2672 C CA . ARG A 1 314 ? -24.447 13.653 34.085 1.00 96.44 314 ARG A CA 1
ATOM 2673 C C . ARG A 1 314 ? -24.674 12.452 34.986 1.00 96.44 314 ARG A C 1
ATOM 2675 O O . ARG A 1 314 ? -25.630 11.725 34.756 1.00 96.44 314 ARG A O 1
ATOM 2682 N N . ILE A 1 315 ? -23.833 12.270 35.994 1.00 96.50 315 ILE A N 1
ATOM 2683 C CA . ILE A 1 315 ? -24.065 11.345 37.107 1.00 96.50 315 ILE A CA 1
ATOM 2684 C C . ILE A 1 315 ? -24.591 12.166 38.287 1.00 96.50 315 ILE A C 1
ATOM 2686 O O . ILE A 1 315 ? -24.043 13.235 38.554 1.00 96.50 315 ILE A O 1
ATOM 2690 N N . ILE A 1 316 ? -25.648 11.701 38.946 1.00 97.19 316 ILE A N 1
ATOM 2691 C CA . ILE A 1 316 ? -26.254 12.319 40.132 1.00 97.19 316 ILE A CA 1
ATOM 2692 C C . ILE A 1 316 ? -26.167 11.317 41.276 1.00 97.19 316 ILE A C 1
ATOM 2694 O O . ILE A 1 316 ? -26.603 10.179 41.108 1.00 97.19 316 ILE A O 1
ATOM 2698 N N . ASP A 1 317 ? -25.622 11.747 42.407 1.00 96.75 317 ASP A N 1
ATOM 2699 C CA . ASP A 1 317 ? -25.715 11.023 43.672 1.00 96.75 317 ASP A CA 1
ATOM 2700 C C . ASP A 1 317 ? -27.090 11.286 44.307 1.00 96.75 317 ASP A C 1
ATOM 2702 O O . ASP A 1 317 ? -27.431 12.437 44.591 1.00 96.75 317 ASP A O 1
ATOM 2706 N N . LYS A 1 318 ? -27.899 10.240 44.507 1.00 96.56 318 LYS A N 1
ATOM 2707 C CA . LYS A 1 318 ? -29.221 10.369 45.139 1.00 96.56 318 LYS A CA 1
ATOM 2708 C C . LYS A 1 318 ? -29.160 10.749 46.623 1.00 96.56 318 LYS A C 1
ATOM 2710 O O . LYS A 1 318 ? -30.148 11.276 47.119 1.00 96.56 318 LYS A O 1
ATOM 2715 N N . ILE A 1 319 ? -28.054 10.484 47.322 1.00 94.50 319 ILE A N 1
ATOM 2716 C CA . ILE A 1 319 ? -27.931 10.707 48.770 1.00 94.50 319 ILE A CA 1
ATOM 2717 C C . ILE A 1 319 ? -27.709 12.192 49.064 1.00 94.50 319 ILE A C 1
ATOM 2719 O O . ILE A 1 319 ? -28.387 12.767 49.909 1.00 94.50 319 ILE A O 1
ATOM 2723 N N . ASN A 1 320 ? -26.768 12.828 48.361 1.00 95.44 320 ASN A N 1
ATOM 2724 C CA . ASN A 1 320 ? -26.350 14.210 48.643 1.00 95.44 320 ASN A CA 1
ATOM 2725 C C . ASN A 1 320 ? -26.655 15.203 47.502 1.00 95.44 320 ASN A C 1
ATOM 2727 O O . ASN A 1 320 ? -26.354 16.390 47.621 1.00 95.44 320 ASN A O 1
ATOM 2731 N N . GLY A 1 321 ? -27.216 14.737 46.381 1.00 96.31 321 GLY A N 1
ATOM 2732 C CA . GLY A 1 321 ? -27.575 15.569 45.230 1.00 96.31 321 GLY A CA 1
ATOM 2733 C C . GLY A 1 321 ? -26.392 16.079 44.395 1.00 96.31 321 GLY A C 1
ATOM 2734 O O . GLY A 1 321 ? -26.606 16.803 43.416 1.00 96.31 321 GLY A O 1
ATOM 2735 N N . LYS A 1 322 ? -25.146 15.720 44.733 1.00 97.44 322 LYS A N 1
ATOM 2736 C CA . LYS A 1 322 ? -23.953 16.163 44.002 1.00 97.44 322 LYS A CA 1
ATOM 2737 C C . LYS A 1 322 ? -23.909 15.555 42.607 1.00 97.44 322 LYS A C 1
ATOM 2739 O O . LYS A 1 322 ? -24.354 14.434 42.352 1.00 97.44 322 LYS A O 1
ATOM 2744 N N . MET A 1 323 ? -23.336 16.313 41.674 1.00 97.44 323 MET A N 1
ATOM 2745 C CA . MET A 1 323 ? -23.320 15.954 40.257 1.00 97.44 323 MET A CA 1
ATOM 2746 C C . MET A 1 323 ? -21.905 15.814 39.687 1.00 97.44 323 MET A C 1
ATOM 2748 O O . MET A 1 323 ? -20.989 16.559 40.030 1.00 97.44 323 MET A O 1
ATOM 2752 N N . LEU A 1 324 ? -21.734 14.910 38.724 1.00 96.94 324 LEU A N 1
ATOM 2753 C CA . LEU A 1 324 ? -20.565 14.857 37.844 1.00 96.94 324 LEU A CA 1
ATOM 2754 C C . LEU A 1 324 ? -21.016 15.007 36.394 1.00 96.94 324 LEU A C 1
ATOM 2756 O O . LEU A 1 324 ? -21.842 14.228 35.929 1.00 96.94 324 LEU A O 1
ATOM 2760 N N . TYR A 1 325 ? -20.409 15.923 35.645 1.00 96.88 325 TYR A N 1
ATOM 2761 C CA . TYR A 1 325 ? -20.531 15.940 34.188 1.00 96.88 325 TYR A CA 1
ATOM 2762 C C . TYR A 1 325 ? -19.313 15.300 33.535 1.00 96.88 325 TYR A C 1
ATOM 2764 O O . TYR A 1 325 ? -18.174 15.528 33.942 1.00 96.88 325 TYR A O 1
ATOM 2772 N N . GLY A 1 326 ? -19.551 14.518 32.492 1.00 95.19 326 GLY A N 1
ATOM 2773 C CA . GLY A 1 326 ? -18.494 13.960 31.663 1.00 95.19 326 GLY A CA 1
ATOM 2774 C C . GLY A 1 326 ? -18.975 13.744 30.238 1.00 95.19 326 GLY A C 1
ATOM 2775 O O . GLY A 1 326 ? -20.166 13.861 29.951 1.00 95.19 326 GLY A O 1
ATOM 2776 N N . PHE A 1 327 ? -18.073 13.385 29.329 1.00 94.44 327 PHE A N 1
ATOM 2777 C CA . PHE A 1 327 ? -18.478 12.785 28.060 1.00 94.44 327 PHE A CA 1
ATOM 2778 C C . PHE A 1 327 ? -17.986 11.353 27.899 1.00 94.44 327 PHE A C 1
ATOM 2780 O O . PHE A 1 327 ? -16.945 10.950 28.421 1.00 94.44 327 PHE A O 1
ATOM 2787 N N . THR A 1 328 ? -18.728 10.578 27.113 1.00 92.12 328 THR A N 1
ATOM 2788 C CA . THR A 1 328 ? -18.326 9.241 26.687 1.00 92.12 328 THR A CA 1
ATOM 2789 C C . THR A 1 328 ? -18.382 9.113 25.170 1.00 92.12 328 THR A C 1
ATOM 2791 O O . THR A 1 328 ? -19.233 9.695 24.492 1.00 92.12 328 THR A O 1
ATOM 2794 N N . THR A 1 329 ? -17.433 8.350 24.626 1.00 88.00 329 THR A N 1
ATOM 2795 C CA . THR A 1 329 ? -17.480 7.859 23.246 1.00 88.00 329 THR A CA 1
ATOM 2796 C C . THR A 1 329 ? -17.814 6.373 23.195 1.00 88.00 329 THR A C 1
ATOM 2798 O O . THR A 1 329 ? -17.679 5.780 22.131 1.00 88.00 329 THR A O 1
ATOM 2801 N N . THR A 1 330 ? -18.256 5.769 24.289 1.00 85.75 330 THR A N 1
ATOM 2802 C CA . THR A 1 330 ? -18.819 4.412 24.358 1.00 85.75 330 THR A CA 1
ATOM 2803 C C . THR A 1 330 ? -20.259 4.499 24.879 1.00 85.75 330 THR A C 1
ATOM 2805 O O . THR A 1 330 ? -20.868 5.558 24.692 1.00 85.75 330 THR A O 1
ATOM 2808 N N . SER A 1 331 ? -20.829 3.433 25.452 1.00 86.38 331 SER A N 1
ATOM 2809 C CA . SER A 1 331 ? -22.123 3.538 26.133 1.00 86.38 331 SER A CA 1
ATOM 2810 C C . SER A 1 331 ? -21.989 4.256 27.482 1.00 86.38 331 SER A C 1
ATOM 2812 O O . SER A 1 331 ? -20.886 4.485 27.996 1.00 86.38 331 SER A O 1
ATOM 2814 N N . ILE A 1 332 ? -23.125 4.681 28.025 1.00 88.00 332 ILE A N 1
ATOM 2815 C CA . ILE A 1 332 ? -23.197 5.410 29.292 1.00 88.00 332 ILE A CA 1
ATOM 2816 C C . ILE A 1 332 ? -22.995 4.433 30.462 1.00 88.00 332 ILE A C 1
ATOM 2818 O O . ILE A 1 332 ? -22.257 4.723 31.401 1.00 88.00 332 ILE A O 1
ATOM 2822 N N . GLU A 1 333 ? -23.556 3.235 30.347 1.00 85.75 333 GLU A N 1
ATOM 2823 C CA . GLU A 1 333 ? -23.464 2.137 31.310 1.00 85.75 333 GLU A CA 1
ATOM 2824 C C . GLU A 1 333 ? -22.016 1.654 31.442 1.00 85.75 333 GLU A C 1
ATOM 2826 O O . GLU A 1 333 ? -21.485 1.524 32.546 1.00 85.75 333 GLU A O 1
ATOM 2831 N N . GLU A 1 334 ? -21.325 1.481 30.308 1.00 88.19 334 GLU A N 1
ATOM 2832 C CA . GLU A 1 334 ? -19.905 1.128 30.285 1.00 88.19 334 GLU A CA 1
ATOM 2833 C C . GLU A 1 334 ? -19.064 2.226 30.944 1.00 88.19 334 GLU A C 1
ATOM 2835 O O . GLU A 1 334 ? -18.050 1.956 31.590 1.00 88.19 334 GLU A O 1
ATOM 2840 N N . ARG A 1 335 ? -19.477 3.490 30.821 1.00 91.81 335 ARG A N 1
ATOM 2841 C CA . ARG A 1 335 ? -18.765 4.597 31.451 1.00 91.81 335 ARG A CA 1
ATOM 2842 C C . ARG A 1 335 ? -18.895 4.575 32.973 1.00 91.81 335 ARG A C 1
ATOM 2844 O O . ARG A 1 335 ? -17.883 4.792 33.634 1.00 91.81 335 ARG A O 1
ATOM 2851 N N . LEU A 1 336 ? -20.079 4.286 33.514 1.00 92.56 336 LEU A N 1
ATOM 2852 C CA . LEU A 1 336 ? -20.270 4.104 34.957 1.00 92.56 336 LEU A CA 1
ATOM 2853 C C . LEU A 1 336 ? -19.480 2.892 35.469 1.00 92.56 336 LEU A C 1
ATOM 2855 O O . LEU A 1 336 ? -18.732 3.022 36.435 1.00 92.56 336 LEU A O 1
ATOM 2859 N N . LYS A 1 337 ? -19.535 1.760 34.753 1.00 93.44 337 LYS A N 1
ATOM 2860 C CA . LYS A 1 337 ? -18.728 0.569 35.062 1.00 93.44 337 LYS A CA 1
ATOM 2861 C C . LYS A 1 337 ? -17.233 0.896 35.149 1.00 93.44 337 LYS A C 1
ATOM 2863 O O . LYS A 1 337 ? -16.568 0.489 36.094 1.00 93.44 337 LYS A O 1
ATOM 2868 N N . ASN A 1 338 ? -16.717 1.696 34.212 1.00 91.06 338 ASN A N 1
ATOM 2869 C CA . ASN A 1 338 ? -15.323 2.141 34.241 1.00 91.06 338 ASN A CA 1
ATOM 2870 C C . ASN A 1 338 ? -14.984 2.945 35.508 1.00 91.06 338 ASN A C 1
ATOM 2872 O O . ASN A 1 338 ? -13.898 2.762 36.046 1.00 91.06 338 ASN A O 1
ATOM 2876 N N . TYR A 1 339 ? -15.869 3.826 35.995 1.00 93.88 339 TYR A N 1
ATOM 2877 C CA . TYR A 1 339 ? -15.625 4.533 37.262 1.00 93.88 339 TYR A CA 1
ATOM 2878 C C . TYR A 1 339 ? -15.535 3.567 38.441 1.00 93.88 339 TYR A C 1
ATOM 2880 O O . TYR A 1 339 ? -14.631 3.714 39.258 1.00 93.88 339 TYR A O 1
ATOM 2888 N N . ILE A 1 340 ? -16.414 2.564 38.487 1.00 94.12 340 ILE A N 1
ATOM 2889 C CA . ILE A 1 340 ? -16.413 1.539 39.536 1.00 94.12 340 ILE A CA 1
ATOM 2890 C C . ILE A 1 340 ? -15.108 0.736 39.507 1.00 94.12 340 ILE A C 1
ATOM 2892 O O . ILE A 1 340 ? -14.422 0.644 40.521 1.00 94.12 340 ILE A O 1
ATOM 2896 N N . GLU A 1 341 ? -14.710 0.228 38.338 1.00 93.12 341 GLU A N 1
ATOM 2897 C CA . GLU A 1 341 ? -13.456 -0.523 38.197 1.00 93.12 341 GLU A CA 1
ATOM 2898 C C . GLU A 1 341 ? -12.219 0.326 38.526 1.00 93.12 341 GLU A C 1
ATOM 2900 O O . GLU A 1 341 ? -11.236 -0.177 39.074 1.00 93.12 341 GLU A O 1
ATOM 2905 N N . PHE A 1 342 ? -12.218 1.613 38.156 1.00 91.94 342 PHE A N 1
ATOM 2906 C CA . PHE A 1 342 ? -11.105 2.503 38.479 1.00 91.94 342 PHE A CA 1
ATOM 2907 C C . PHE A 1 342 ? -11.045 2.835 39.965 1.00 91.94 342 PHE A C 1
ATOM 2909 O O . PHE A 1 342 ? -9.936 2.904 40.491 1.00 91.94 342 PHE A O 1
ATOM 2916 N N . ALA A 1 343 ? -12.190 3.004 40.625 1.00 93.44 343 ALA A N 1
ATOM 2917 C CA . ALA A 1 343 ? -12.265 3.206 42.064 1.00 93.44 343 ALA A CA 1
ATOM 2918 C C . ALA A 1 343 ? -11.637 2.023 42.815 1.00 93.44 343 ALA A C 1
ATOM 2920 O O . ALA A 1 343 ? -10.730 2.219 43.620 1.00 93.44 343 ALA A O 1
ATOM 2921 N N . GLU A 1 344 ? -12.002 0.790 42.453 1.00 92.06 344 GLU A N 1
ATOM 2922 C CA . GLU A 1 344 ? -11.426 -0.427 43.044 1.00 92.06 344 GLU A CA 1
ATOM 2923 C C . GLU A 1 344 ? -9.916 -0.533 42.809 1.00 92.06 344 GLU A C 1
ATOM 2925 O O . GLU A 1 344 ? -9.141 -0.734 43.744 1.00 92.06 344 GLU A O 1
ATOM 2930 N N . LYS A 1 345 ? -9.465 -0.324 41.565 1.00 91.00 345 LYS A N 1
ATOM 2931 C CA . LYS A 1 345 ? -8.035 -0.388 41.211 1.00 91.00 345 LYS A CA 1
ATOM 2932 C C . LYS A 1 345 ? -7.194 0.680 41.912 1.00 91.00 345 LYS A C 1
ATOM 2934 O O . LYS A 1 345 ? -5.983 0.512 42.041 1.00 91.00 345 LYS A O 1
ATOM 2939 N N . LYS A 1 346 ? -7.805 1.797 42.311 1.00 89.94 346 LYS A N 1
ATOM 2940 C CA . LYS A 1 346 ? -7.133 2.946 42.927 1.00 89.94 346 LYS A CA 1
ATOM 2941 C C . LYS A 1 346 ? -7.436 3.101 44.413 1.00 89.94 346 LYS A C 1
ATOM 2943 O O . LYS A 1 346 ? -7.081 4.143 44.953 1.00 89.94 346 LYS A O 1
ATOM 2948 N N . ARG A 1 347 ? -8.017 2.098 45.077 1.00 89.38 347 ARG A N 1
ATOM 2949 C CA . ARG A 1 347 ? -8.413 2.161 46.496 1.00 89.38 347 ARG A CA 1
ATOM 2950 C C . ARG A 1 347 ? -7.339 2.745 47.425 1.00 89.38 347 ARG A C 1
ATOM 2952 O O . ARG A 1 347 ? -7.666 3.468 48.352 1.00 89.38 347 ARG A O 1
ATOM 2959 N N . TYR A 1 348 ? -6.062 2.489 47.130 1.00 85.19 348 TYR A N 1
ATOM 2960 C CA . TYR A 1 348 ? -4.911 2.974 47.907 1.00 85.19 348 TYR A CA 1
ATOM 2961 C C . TYR A 1 348 ? -4.071 4.040 47.180 1.00 85.19 348 TYR A C 1
ATOM 2963 O O . TYR A 1 348 ? -2.911 4.273 47.517 1.00 85.19 348 TYR A O 1
ATOM 2971 N N . SER A 1 349 ? -4.603 4.657 46.123 1.00 79.50 349 SER A N 1
ATOM 2972 C CA . SER A 1 349 ? -3.889 5.670 45.348 1.00 79.50 349 SER A CA 1
ATOM 2973 C C . SER A 1 349 ? -4.143 7.070 45.909 1.00 79.50 349 SER A C 1
ATOM 2975 O O . SER A 1 349 ? -5.300 7.474 45.999 1.00 79.50 349 SER A O 1
ATOM 2977 N N . PRO A 1 350 ? -3.100 7.890 46.139 1.00 80.62 350 PRO A N 1
ATOM 2978 C CA . PRO A 1 350 ? -3.283 9.287 46.544 1.00 80.62 350 PRO A CA 1
ATOM 2979 C C . PRO A 1 350 ? -3.929 10.161 45.451 1.00 80.62 350 PRO A C 1
ATOM 2981 O O . PRO A 1 350 ? -4.300 11.297 45.709 1.00 80.62 350 PRO A O 1
ATOM 2984 N N . ASN A 1 351 ? -4.067 9.649 44.220 1.00 84.31 351 ASN A N 1
ATOM 2985 C CA . ASN A 1 351 ? -4.671 10.351 43.082 1.00 84.31 351 ASN A CA 1
ATOM 2986 C C . ASN A 1 351 ? -6.090 9.848 42.756 1.00 84.31 351 ASN A C 1
ATOM 2988 O O . ASN A 1 351 ? -6.519 9.915 41.596 1.00 84.31 351 ASN A O 1
ATOM 2992 N N . ILE A 1 352 ? -6.791 9.276 43.738 1.00 86.94 352 ILE A N 1
ATOM 2993 C CA . ILE A 1 352 ? -8.182 8.858 43.571 1.00 86.94 352 ILE A CA 1
ATOM 2994 C C . ILE A 1 352 ? -9.073 10.081 43.316 1.00 86.94 352 ILE A C 1
ATOM 2996 O O . ILE A 1 352 ? -8.921 11.140 43.927 1.00 86.94 352 ILE A O 1
ATOM 3000 N N . LEU A 1 353 ? -9.972 9.978 42.339 1.00 89.44 353 LEU A N 1
ATOM 3001 C CA . LEU A 1 353 ? -10.915 11.053 42.047 1.00 89.44 353 LEU A CA 1
ATOM 3002 C C . LEU A 1 353 ? -12.004 11.109 43.121 1.00 89.44 353 LEU A C 1
ATOM 3004 O O . LEU A 1 353 ? -12.400 10.087 43.667 1.00 89.44 353 LEU A O 1
ATOM 3008 N N . LYS A 1 354 ? -12.577 12.294 43.344 1.00 92.62 354 LYS A N 1
ATOM 3009 C CA . LYS A 1 354 ? -13.664 12.499 44.317 1.00 92.62 354 LYS A CA 1
ATOM 3010 C C . LYS A 1 354 ? -14.844 11.534 44.116 1.00 92.62 354 LYS A C 1
ATOM 3012 O O . LYS A 1 354 ? -15.315 10.950 45.079 1.00 92.62 354 LYS A O 1
ATOM 3017 N N . ILE A 1 355 ? -15.278 11.318 42.868 1.00 93.25 355 ILE A N 1
ATOM 3018 C CA . ILE A 1 355 ? -16.341 10.340 42.568 1.00 93.25 355 ILE A CA 1
ATOM 3019 C C . ILE A 1 355 ? -15.896 8.889 42.798 1.00 93.25 355 ILE A C 1
ATOM 3021 O O . ILE A 1 355 ? -16.704 8.056 43.178 1.00 93.25 355 ILE A O 1
ATOM 3025 N N . GLU A 1 356 ? -14.619 8.576 42.564 1.00 93.25 356 GLU A N 1
ATOM 3026 C CA . GLU A 1 356 ? -14.081 7.232 42.802 1.00 93.25 356 GLU A CA 1
ATOM 3027 C C . GLU A 1 356 ? -14.069 6.934 44.314 1.00 93.25 356 GLU A C 1
ATOM 3029 O O . GLU A 1 356 ? -14.434 5.834 44.711 1.00 93.25 356 GLU A O 1
ATOM 3034 N N . GLN A 1 357 ? -13.740 7.927 45.150 1.00 94.44 357 GLN A N 1
ATOM 3035 C CA . GLN A 1 357 ? -13.820 7.813 46.609 1.00 94.44 357 GLN A CA 1
ATOM 3036 C C . GLN A 1 357 ? -15.261 7.593 47.090 1.00 94.44 357 GLN A C 1
ATOM 3038 O O . GLN A 1 357 ? -15.500 6.702 47.896 1.00 94.44 357 GLN A O 1
ATOM 3043 N N . GLU A 1 358 ? -16.222 8.357 46.564 1.00 95.44 358 GLU A N 1
ATOM 3044 C CA . GLU A 1 358 ? -17.635 8.201 46.936 1.00 95.44 358 GLU A CA 1
ATOM 3045 C C . GLU A 1 358 ? -18.174 6.811 46.567 1.00 95.44 358 GLU A C 1
ATOM 3047 O O . GLU A 1 358 ? -18.853 6.165 47.359 1.00 95.44 358 GLU A O 1
ATOM 3052 N N . ILE A 1 359 ? -17.805 6.302 45.385 1.00 95.06 359 ILE A N 1
ATOM 3053 C CA . ILE A 1 359 ? -18.152 4.941 44.956 1.00 95.06 359 ILE A CA 1
ATOM 3054 C C . ILE A 1 359 ? -17.619 3.889 45.939 1.00 95.06 359 ILE A C 1
ATOM 3056 O O . ILE A 1 359 ? -18.318 2.912 46.205 1.00 95.06 359 ILE A O 1
ATOM 3060 N N . LEU A 1 360 ? -16.400 4.060 46.467 1.00 95.44 360 LEU A N 1
ATOM 3061 C CA . LEU A 1 360 ? -15.849 3.146 47.473 1.00 95.44 360 LEU A CA 1
ATOM 3062 C C . LEU A 1 360 ? -16.623 3.227 48.788 1.00 95.44 360 LEU A C 1
ATOM 3064 O O . LEU A 1 360 ? -16.964 2.181 49.325 1.00 95.44 360 LEU A O 1
ATOM 3068 N N . ASN A 1 361 ? -16.964 4.431 49.256 1.00 95.69 361 ASN A N 1
ATOM 3069 C CA . ASN A 1 361 ? -17.739 4.614 50.487 1.00 95.69 361 ASN A CA 1
ATOM 3070 C C . ASN A 1 361 ? -19.109 3.910 50.408 1.00 95.69 361 ASN A C 1
ATOM 3072 O O . ASN A 1 361 ? -19.501 3.223 51.346 1.00 95.69 361 ASN A O 1
ATOM 3076 N N . ILE A 1 362 ? -19.807 4.028 49.270 1.00 94.94 362 ILE A N 1
ATOM 3077 C CA . ILE A 1 362 ? -21.092 3.347 49.020 1.00 94.94 362 ILE A CA 1
ATOM 3078 C C . ILE A 1 362 ? -20.921 1.822 48.990 1.00 94.94 362 ILE A C 1
ATOM 3080 O O . ILE A 1 362 ? -21.759 1.086 49.502 1.00 94.94 362 ILE A O 1
ATOM 3084 N N . LYS A 1 363 ? -19.833 1.323 48.395 1.00 93.62 363 LYS A N 1
ATOM 3085 C CA . LYS A 1 363 ? -19.547 -0.118 48.394 1.00 93.62 363 LYS A CA 1
ATOM 3086 C C . LYS A 1 363 ? -19.231 -0.645 49.789 1.00 93.62 363 LYS A C 1
ATOM 3088 O O . LYS A 1 363 ? -19.717 -1.712 50.151 1.00 93.62 363 LYS A O 1
ATOM 3093 N N . ASP A 1 364 ? -18.433 0.091 50.553 1.00 95.38 364 ASP A N 1
ATOM 3094 C CA . ASP A 1 364 ? -18.006 -0.295 51.898 1.00 95.38 364 ASP A CA 1
ATOM 3095 C C . ASP A 1 364 ? -19.173 -0.270 52.901 1.00 95.38 364 ASP A C 1
ATOM 3097 O O . ASP A 1 364 ? -19.157 -1.027 53.867 1.00 95.38 364 ASP A O 1
ATOM 3101 N N . SER A 1 365 ? -20.228 0.514 52.639 1.00 96.00 365 SER A N 1
ATOM 3102 C CA . SER A 1 365 ? -21.486 0.472 53.401 1.00 96.00 365 SER A CA 1
ATOM 3103 C C . SER A 1 365 ? -22.425 -0.679 53.003 1.00 96.00 365 SER A C 1
ATOM 3105 O O . SER A 1 365 ? -23.516 -0.802 53.558 1.00 96.00 365 SER A O 1
ATOM 3107 N N . GLY A 1 366 ? -22.030 -1.525 52.043 1.00 95.81 366 GLY A N 1
ATOM 3108 C CA . GLY A 1 366 ? -22.833 -2.646 51.547 1.00 95.81 366 GLY A CA 1
ATOM 3109 C C . GLY A 1 366 ? -23.948 -2.249 50.573 1.00 95.81 366 GLY A C 1
ATOM 3110 O O . GLY A 1 366 ? -24.754 -3.096 50.188 1.00 95.81 366 GLY A O 1
ATOM 3111 N N . GLN A 1 367 ? -24.010 -0.984 50.150 1.00 96.19 367 GLN A N 1
ATOM 3112 C CA . GLN A 1 367 ? -25.019 -0.502 49.211 1.00 96.19 367 GLN A CA 1
ATOM 3113 C C . GLN A 1 367 ? -24.607 -0.741 47.752 1.00 96.19 367 GLN A C 1
ATOM 3115 O O . GLN A 1 367 ? -23.431 -0.738 47.375 1.00 96.19 367 GLN A O 1
ATOM 3120 N N . ASN A 1 368 ? -25.602 -0.916 46.882 1.00 94.31 368 ASN A N 1
ATOM 3121 C CA . ASN A 1 368 ? -25.366 -1.064 45.453 1.00 94.31 368 ASN A CA 1
ATOM 3122 C C . ASN A 1 368 ? -25.188 0.310 44.782 1.00 94.31 368 ASN A C 1
ATOM 3124 O O . ASN A 1 368 ? -26.094 1.141 44.740 1.00 94.31 368 ASN A O 1
ATOM 3128 N N . VAL A 1 369 ? -24.016 0.520 44.182 1.00 93.62 369 VAL A N 1
ATOM 3129 C CA . VAL A 1 369 ? -23.635 1.753 43.471 1.00 93.62 369 VAL A CA 1
ATOM 3130 C C . VAL A 1 369 ? -24.635 2.135 42.372 1.00 93.62 369 VAL A C 1
ATOM 3132 O O . VAL A 1 369 ? -24.875 3.323 42.152 1.00 93.62 369 VAL A O 1
ATOM 3135 N N . TYR A 1 370 ? -25.226 1.151 41.688 1.00 92.38 370 TYR A N 1
ATOM 3136 C CA . TYR A 1 370 ? -26.204 1.395 40.622 1.00 92.38 370 TYR A CA 1
ATOM 3137 C C . TYR A 1 370 ? -27.544 1.925 41.146 1.00 92.38 370 TYR A C 1
ATOM 3139 O O . TYR A 1 370 ? -28.254 2.606 40.405 1.00 92.38 370 TYR A O 1
ATOM 3147 N N . ASP A 1 371 ? -27.864 1.674 42.417 1.00 94.06 371 ASP A N 1
ATOM 3148 C CA . ASP A 1 371 ? -29.096 2.162 43.035 1.00 94.06 371 ASP A CA 1
ATOM 3149 C C . ASP A 1 371 ? -28.943 3.607 43.519 1.00 94.06 371 ASP A C 1
ATOM 3151 O O . ASP A 1 371 ? -29.912 4.370 43.486 1.00 94.06 371 ASP A O 1
ATOM 3155 N N . ILE A 1 372 ? -27.723 4.008 43.892 1.00 96.69 372 ILE A N 1
ATOM 3156 C CA . ILE A 1 372 ? -27.402 5.356 44.376 1.00 96.69 372 ILE A CA 1
ATOM 3157 C C . ILE A 1 372 ? -27.114 6.336 43.234 1.00 96.69 372 ILE A C 1
ATOM 3159 O O . ILE A 1 372 ? -27.620 7.460 43.249 1.00 96.69 372 ILE A O 1
ATOM 3163 N N . PHE A 1 373 ? -26.337 5.938 42.222 1.00 95.69 373 PHE A N 1
ATOM 3164 C CA . PHE A 1 373 ? -25.964 6.841 41.132 1.00 95.69 373 PHE A CA 1
ATOM 3165 C C . PHE A 1 373 ? -26.889 6.730 39.921 1.00 95.69 373 PHE A C 1
ATOM 3167 O O . PHE A 1 373 ? -26.957 5.698 39.258 1.00 95.69 373 PHE A O 1
ATOM 3174 N N . ILE A 1 374 ? -27.511 7.850 39.538 1.00 93.12 374 ILE A N 1
ATOM 3175 C CA . ILE A 1 374 ? -28.264 7.957 38.280 1.00 93.12 374 ILE A CA 1
ATOM 3176 C C . ILE A 1 374 ? -27.376 8.581 37.215 1.00 93.12 374 ILE A C 1
ATOM 3178 O O . ILE A 1 374 ? -26.879 9.693 37.396 1.00 93.12 374 ILE A O 1
ATOM 3182 N N . ILE A 1 375 ? -27.241 7.925 36.063 1.00 93.62 375 ILE A N 1
ATOM 3183 C CA . ILE A 1 375 ? -26.546 8.486 34.906 1.00 93.62 375 ILE A CA 1
ATOM 3184 C C . ILE A 1 375 ? -27.535 8.890 33.803 1.00 93.62 375 ILE A C 1
ATOM 3186 O O . ILE A 1 375 ? -28.341 8.091 33.338 1.00 93.62 375 ILE A O 1
ATOM 3190 N N . ILE A 1 376 ? -27.483 10.157 33.385 1.00 91.38 376 ILE A N 1
ATOM 3191 C CA . ILE A 1 376 ? -28.445 10.768 32.458 1.00 91.38 376 ILE A CA 1
ATOM 3192 C C . ILE A 1 376 ? -27.702 11.375 31.258 1.00 91.38 376 ILE A C 1
ATOM 3194 O O . ILE A 1 376 ? -26.802 12.198 31.457 1.00 91.38 376 ILE A O 1
ATOM 3198 N N . PRO A 1 377 ? -28.064 11.044 30.003 1.00 90.88 377 PRO A N 1
ATOM 3199 C CA . PRO A 1 377 ? -27.563 11.763 28.835 1.00 90.88 377 PRO A CA 1
ATOM 3200 C C . PRO A 1 377 ? -28.108 13.196 28.815 1.00 90.88 377 PRO A C 1
ATOM 3202 O O . PRO A 1 377 ? -29.317 13.411 28.778 1.00 90.88 377 PRO A O 1
ATOM 3205 N N . VAL A 1 378 ? -27.223 14.192 28.776 1.00 92.62 378 VAL A N 1
ATOM 3206 C CA . VAL A 1 378 ? -27.617 15.611 28.713 1.00 92.62 378 VAL A CA 1
ATOM 3207 C C . VAL A 1 378 ? -27.453 16.202 27.315 1.00 92.62 378 VAL A C 1
ATOM 3209 O O . VAL A 1 378 ? -28.227 17.079 26.920 1.00 92.62 378 VAL A O 1
ATOM 3212 N N . ASP A 1 379 ? -26.496 15.703 26.526 1.00 91.25 379 ASP A N 1
ATOM 3213 C CA . ASP A 1 379 ? -26.265 16.189 25.166 1.00 91.25 379 ASP A CA 1
ATOM 3214 C C . ASP A 1 379 ? -25.680 15.134 24.223 1.00 91.25 379 ASP A C 1
ATOM 3216 O O . ASP A 1 379 ? -24.873 14.305 24.635 1.00 91.25 379 ASP A O 1
ATOM 3220 N N . ILE A 1 380 ? -26.018 15.210 22.936 1.00 83.94 380 ILE A N 1
ATOM 3221 C CA . ILE A 1 380 ? -25.474 14.339 21.886 1.00 83.94 380 ILE A CA 1
ATOM 3222 C C . ILE A 1 380 ? -24.685 15.214 20.921 1.00 83.94 380 ILE A C 1
ATOM 3224 O O . ILE A 1 380 ? -25.220 16.139 20.316 1.00 83.94 380 ILE A O 1
ATOM 3228 N N . CYS A 1 381 ? -23.391 14.935 20.769 1.00 82.00 381 CYS A N 1
ATOM 3229 C CA . CYS A 1 381 ? -22.504 15.776 19.973 1.00 82.00 381 CYS A CA 1
ATOM 3230 C C . CYS A 1 381 ? -21.952 15.021 18.765 1.00 82.00 381 CYS A C 1
ATOM 3232 O O . CYS A 1 381 ? -21.322 13.971 18.892 1.00 82.00 381 CYS A O 1
ATOM 3234 N N . PHE A 1 382 ? -22.102 15.613 17.580 1.00 74.81 382 PHE A N 1
ATOM 3235 C CA . PHE A 1 382 ? -21.663 15.015 16.314 1.00 74.81 382 PHE A CA 1
ATOM 3236 C C . PHE A 1 382 ? -20.160 15.132 16.051 1.00 74.81 382 PHE A C 1
ATOM 3238 O O . PHE A 1 382 ? -19.609 14.372 15.262 1.00 74.81 382 PHE A O 1
ATOM 3245 N N . ASN A 1 383 ? -19.458 16.023 16.756 1.00 78.50 383 ASN A N 1
ATOM 3246 C CA . ASN A 1 383 ? -18.005 16.140 16.674 1.00 78.50 383 ASN A CA 1
ATOM 3247 C C . ASN A 1 383 ? -17.367 16.255 18.072 1.00 78.50 383 ASN A C 1
ATOM 3249 O O . ASN A 1 383 ? -17.960 16.799 19.005 1.00 78.50 383 ASN A O 1
ATOM 3253 N N . MET A 1 384 ? -16.127 15.775 18.205 1.00 78.31 384 MET A N 1
ATOM 3254 C CA . MET A 1 384 ? -15.385 15.770 19.476 1.00 78.31 384 MET A CA 1
ATOM 3255 C C . MET A 1 384 ? -15.110 17.166 20.055 1.00 78.31 384 MET A C 1
ATOM 3257 O O . MET A 1 384 ? -14.949 17.301 21.265 1.00 78.31 384 MET A O 1
ATOM 3261 N N . ASN A 1 385 ? -15.018 18.210 19.224 1.00 76.00 385 ASN A N 1
ATOM 3262 C CA . ASN A 1 385 ? -14.783 19.570 19.720 1.00 76.00 385 ASN A CA 1
ATOM 3263 C C . ASN A 1 385 ? -16.039 20.124 20.397 1.00 76.00 385 ASN A C 1
ATOM 3265 O O . ASN A 1 385 ? -15.941 20.700 21.476 1.00 76.00 385 ASN A O 1
ATOM 3269 N N . THR A 1 386 ? -17.204 19.929 19.780 1.00 81.88 386 THR A N 1
ATOM 3270 C CA . THR A 1 386 ? -18.504 20.260 20.359 1.00 81.88 386 THR A CA 1
ATOM 3271 C C . THR A 1 386 ? -18.731 19.438 21.620 1.00 81.88 386 THR A C 1
ATOM 3273 O O . THR A 1 386 ? -19.089 20.024 22.629 1.00 81.88 386 THR A O 1
ATOM 3276 N N . LEU A 1 387 ? -18.405 18.140 21.613 1.00 86.12 387 LEU A N 1
ATOM 3277 C CA . LEU A 1 387 ? -18.515 17.275 22.793 1.00 86.12 387 LEU A CA 1
ATOM 3278 C C . LEU A 1 387 ? -17.770 17.847 24.008 1.00 86.12 387 LEU A C 1
ATOM 3280 O O . LEU A 1 387 ? -18.362 18.036 25.065 1.00 86.12 387 LEU A O 1
ATOM 3284 N N . ARG A 1 388 ? -16.499 18.222 23.826 1.00 87.25 388 ARG A N 1
ATOM 3285 C CA . ARG A 1 388 ? -15.679 18.843 24.880 1.00 87.25 388 ARG A CA 1
ATOM 3286 C C . ARG A 1 388 ? -16.196 20.215 25.301 1.00 87.25 388 ARG A C 1
ATOM 3288 O O . ARG A 1 388 ? -16.264 20.513 26.481 1.00 87.25 388 ARG A O 1
ATOM 3295 N N . LYS A 1 389 ? -16.584 21.064 24.343 1.00 88.25 389 LYS A N 1
ATOM 3296 C CA . LYS A 1 389 ? -17.158 22.383 24.658 1.00 88.25 389 LYS A CA 1
ATOM 3297 C C . LYS A 1 389 ? -18.447 22.261 25.471 1.00 88.25 389 LYS A C 1
ATOM 3299 O O . LYS A 1 389 ? -18.678 23.077 26.356 1.00 88.25 389 LYS A O 1
ATOM 3304 N N . ARG A 1 390 ? -19.287 21.273 25.153 1.00 92.81 390 ARG A N 1
ATOM 3305 C CA . ARG A 1 390 ? -20.563 21.041 25.833 1.00 92.81 390 ARG A CA 1
ATOM 3306 C C . ARG A 1 390 ? -20.365 20.426 27.213 1.00 92.81 390 ARG A C 1
ATOM 3308 O O . ARG A 1 390 ? -21.034 20.871 28.132 1.00 92.81 390 ARG A O 1
ATOM 3315 N N . GLU A 1 391 ? -19.408 19.516 27.389 1.00 95.25 391 GLU A N 1
ATOM 3316 C CA . GLU A 1 391 ? -18.974 19.072 28.723 1.00 95.25 391 GLU A CA 1
ATOM 3317 C C . GLU A 1 391 ? -18.559 20.270 29.594 1.00 95.25 391 GLU A C 1
ATOM 3319 O O . GLU A 1 391 ? -19.159 20.487 30.644 1.00 95.25 391 GLU A O 1
ATOM 3324 N N . ASN A 1 392 ? -17.629 21.110 29.121 1.00 94.50 392 ASN A N 1
ATOM 3325 C CA . ASN A 1 392 ? -17.176 22.294 29.864 1.00 94.50 392 ASN A CA 1
ATOM 3326 C C . ASN A 1 392 ? -18.329 23.257 30.185 1.00 94.50 392 ASN A C 1
ATOM 3328 O O . ASN A 1 392 ? -18.395 23.810 31.279 1.00 94.50 392 ASN A O 1
ATOM 3332 N N . TYR A 1 393 ? -19.250 23.454 29.236 1.00 96.00 393 TYR A N 1
ATOM 3333 C CA . TYR A 1 393 ? -20.444 24.273 29.446 1.00 96.00 393 TYR A CA 1
ATOM 3334 C C . TYR A 1 393 ? -21.279 23.760 30.624 1.00 96.00 393 TYR A C 1
ATOM 3336 O O . TYR A 1 393 ? -21.657 24.552 31.482 1.00 96.00 393 TYR A O 1
ATOM 3344 N N . TRP A 1 394 ? -21.551 22.454 30.688 1.00 96.75 394 TRP A N 1
ATOM 3345 C CA . TRP A 1 394 ? -22.371 21.879 31.754 1.00 96.75 394 TRP A CA 1
ATOM 3346 C C . TRP A 1 394 ? -21.659 21.859 33.110 1.00 96.75 394 TRP A C 1
ATOM 3348 O O . TRP A 1 394 ? -22.294 22.186 34.113 1.00 96.75 394 TRP A O 1
ATOM 3358 N N . ILE A 1 395 ? -20.352 21.569 33.131 1.00 96.56 395 ILE A N 1
ATOM 3359 C CA . ILE A 1 395 ? -19.516 21.672 34.339 1.00 96.56 395 ILE A CA 1
ATOM 3360 C C . ILE A 1 395 ? -19.611 23.085 34.928 1.00 96.56 395 ILE A C 1
ATOM 3362 O O . ILE A 1 395 ? -19.899 23.248 36.112 1.00 96.56 395 ILE A O 1
ATOM 3366 N N . ASN A 1 396 ? -19.441 24.111 34.089 1.00 96.12 396 ASN A N 1
ATOM 3367 C CA . ASN A 1 396 ? -19.494 25.505 34.528 1.00 96.12 396 ASN A CA 1
ATOM 3368 C C . ASN A 1 396 ? -20.909 25.928 34.942 1.00 96.12 396 ASN A C 1
ATOM 3370 O O . ASN A 1 396 ? -21.078 26.574 35.971 1.00 96.12 396 ASN A O 1
ATOM 3374 N N . LYS A 1 397 ? -21.934 25.536 34.172 1.00 97.00 397 LYS A N 1
ATOM 3375 C CA . LYS A 1 397 ? -23.336 25.893 34.438 1.00 97.00 397 LYS A CA 1
ATOM 3376 C C . LYS A 1 397 ? -23.820 25.404 35.804 1.00 97.00 397 LYS A C 1
ATOM 3378 O O . LYS A 1 397 ? -24.594 26.099 36.450 1.00 97.00 397 LYS A O 1
ATOM 3383 N N . HIS A 1 398 ? -23.375 24.225 36.230 1.00 96.50 398 HIS A N 1
ATOM 3384 C CA . HIS A 1 398 ? -23.790 23.610 37.494 1.00 96.50 398 HIS A CA 1
ATOM 3385 C C . HIS A 1 398 ? -22.716 23.670 38.581 1.00 96.50 398 HIS A C 1
ATOM 3387 O O . HIS A 1 398 ? -22.869 23.024 39.612 1.00 96.50 398 HIS A O 1
ATOM 3393 N N . LYS A 1 399 ? -21.636 24.431 38.351 1.00 96.94 399 LYS A N 1
ATOM 3394 C CA . LYS A 1 399 ? -20.541 24.642 39.305 1.00 96.94 399 LYS A CA 1
ATOM 3395 C C . LYS A 1 399 ? -19.967 23.335 39.876 1.00 96.94 399 LYS A C 1
ATOM 3397 O O . LYS A 1 399 ? -19.500 23.315 41.006 1.00 96.94 399 LYS A O 1
ATOM 3402 N N . THR A 1 400 ? -19.931 22.246 39.101 1.00 96.94 400 THR A N 1
ATOM 3403 C CA . THR A 1 400 ? -19.554 20.914 39.626 1.00 96.94 400 THR A CA 1
ATOM 3404 C C . THR A 1 400 ? -18.064 20.753 39.951 1.00 96.94 400 THR A C 1
ATOM 3406 O O . THR A 1 400 ? -17.646 19.672 40.362 1.00 96.94 400 THR A O 1
ATOM 3409 N N . LEU A 1 401 ? -17.263 21.807 39.752 1.00 95.50 401 LEU A N 1
ATOM 3410 C CA . LEU A 1 401 ? -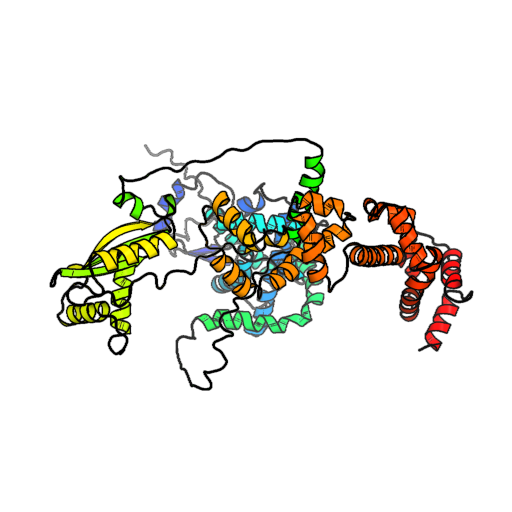15.888 21.926 40.256 1.00 95.50 401 LEU A CA 1
ATOM 3411 C C . LEU A 1 401 ? -15.835 22.170 41.765 1.00 95.50 401 LEU A C 1
ATOM 3413 O O . LEU A 1 401 ? -14.881 21.757 42.427 1.00 95.50 401 LEU A O 1
ATOM 3417 N N . ASP A 1 402 ? -16.844 22.864 42.287 1.00 95.00 402 ASP A N 1
ATOM 3418 C CA . ASP A 1 402 ? -17.014 23.093 43.711 1.00 95.00 402 ASP A CA 1
ATOM 3419 C C . ASP A 1 402 ? -17.553 21.809 44.350 1.00 95.00 402 ASP A C 1
ATOM 3421 O O . ASP A 1 402 ? -18.536 21.220 43.893 1.00 95.00 402 ASP A O 1
ATOM 3425 N N . PHE A 1 403 ? -16.878 21.361 45.407 1.00 90.56 403 PHE A N 1
ATOM 3426 C CA . PHE A 1 403 ? -17.174 20.100 46.076 1.00 90.56 403 PHE A CA 1
ATOM 3427 C C . PHE A 1 403 ? -18.534 20.080 46.775 1.00 90.56 403 PHE A C 1
ATOM 3429 O O . PHE A 1 403 ? -19.075 18.999 47.022 1.00 90.56 403 PHE A O 1
ATOM 3436 N N . ASN A 1 404 ? -19.095 21.252 47.069 1.00 94.81 404 ASN A N 1
ATOM 3437 C CA . ASN A 1 404 ? -20.435 21.363 47.629 1.00 94.81 404 ASN A CA 1
ATOM 3438 C C . ASN A 1 404 ? -21.512 21.005 46.595 1.00 94.81 404 ASN A C 1
ATOM 3440 O O . ASN A 1 404 ? -22.579 20.534 46.969 1.00 94.81 404 ASN A O 1
ATOM 3444 N N . TYR A 1 405 ? -21.213 21.154 45.299 1.00 95.00 405 TYR A N 1
ATOM 3445 C CA . TYR A 1 405 ? -22.178 20.965 44.211 1.00 95.00 405 TYR A CA 1
ATOM 3446 C C . TYR A 1 405 ? -21.841 19.789 43.279 1.00 95.00 405 TYR A C 1
ATOM 3448 O O . TYR A 1 405 ? -22.710 19.308 42.545 1.00 95.00 405 TYR A O 1
ATOM 3456 N N . GLY A 1 406 ? -20.598 19.296 43.269 1.00 96.44 406 GLY A N 1
ATOM 3457 C CA . GLY A 1 406 ? -20.230 18.206 42.374 1.00 96.44 406 GLY A CA 1
ATOM 3458 C C . GLY A 1 406 ? -18.873 17.543 42.581 1.00 96.44 406 GLY A C 1
ATOM 3459 O O . GLY A 1 406 ? -18.111 17.843 43.499 1.00 96.44 406 GLY A O 1
ATOM 3460 N N . TYR A 1 407 ? -18.588 16.594 41.688 1.00 97.00 407 TYR A N 1
ATOM 3461 C CA . TYR A 1 407 ? -17.413 15.720 41.752 1.00 97.00 407 TYR A CA 1
ATOM 3462 C C . TYR A 1 407 ? -16.346 16.004 40.679 1.00 97.00 407 TYR A C 1
ATOM 3464 O O . TYR A 1 407 ? -15.345 15.284 40.609 1.00 97.00 407 TYR A O 1
ATOM 3472 N N . ASN A 1 408 ? -16.526 17.004 39.808 1.00 95.88 408 ASN A N 1
ATOM 3473 C CA . ASN A 1 408 ? -15.549 17.291 38.754 1.00 95.88 408 ASN A CA 1
ATOM 3474 C C . ASN A 1 408 ? -14.258 17.855 39.367 1.00 95.88 408 ASN A C 1
ATOM 3476 O O . ASN A 1 408 ? -14.278 18.834 40.099 1.00 95.88 408 ASN A O 1
ATOM 3480 N N . SER A 1 409 ? -13.105 17.266 39.037 1.00 91.94 409 SER A N 1
ATOM 3481 C CA . SER A 1 409 ? -11.794 17.736 39.519 1.00 91.94 409 SER A CA 1
ATOM 3482 C C . SER A 1 409 ? -11.094 18.714 38.570 1.00 91.94 409 SER A C 1
ATOM 3484 O O . SER A 1 409 ? -10.057 19.275 38.907 1.00 91.94 409 SER A O 1
ATOM 3486 N N . ASN A 1 410 ? -11.623 18.904 37.360 1.00 91.88 410 ASN A N 1
ATOM 3487 C CA . ASN A 1 410 ? -11.100 19.826 36.357 1.00 91.88 410 ASN A CA 1
ATOM 3488 C C . ASN A 1 410 ? -12.230 20.331 35.452 1.00 91.88 410 ASN A C 1
ATOM 3490 O O . ASN A 1 410 ? -13.317 19.752 35.428 1.00 91.88 410 ASN A O 1
ATOM 3494 N N . GLN A 1 411 ? -11.957 21.397 34.694 1.00 90.75 411 GLN A N 1
ATOM 3495 C CA . GLN A 1 411 ? -12.927 22.083 33.823 1.00 90.75 411 GLN A CA 1
ATOM 3496 C C . GLN A 1 411 ? -13.485 21.227 32.667 1.00 90.75 411 GLN A C 1
ATOM 3498 O O . GLN A 1 411 ? -14.247 21.742 31.853 1.00 90.75 411 GLN A O 1
ATOM 3503 N N . GLY A 1 412 ? -13.103 19.951 32.559 1.00 85.88 412 GLY A N 1
ATOM 3504 C CA . GLY A 1 412 ? -13.447 19.091 31.435 1.00 85.88 412 GLY A CA 1
ATOM 3505 C C . GLY A 1 412 ? -12.581 19.348 30.203 1.00 85.88 412 GLY A C 1
ATOM 3506 O O . GLY A 1 412 ? -11.557 20.039 30.229 1.00 85.88 412 GLY A O 1
ATOM 3507 N N . GLY A 1 413 ? -12.943 18.711 29.093 1.00 73.56 413 GLY A N 1
ATOM 3508 C CA . GLY A 1 413 ? -12.271 18.834 27.801 1.00 73.56 413 GLY A CA 1
ATOM 3509 C C . GLY A 1 413 ? -10.946 18.069 27.706 1.00 73.56 413 GLY A C 1
ATOM 3510 O O . GLY A 1 413 ? -10.393 17.917 26.606 1.00 73.56 413 GLY A O 1
ATOM 3511 N N . GLY A 1 414 ? -10.457 17.559 28.839 1.00 65.12 414 GLY A N 1
ATOM 3512 C CA . GLY A 1 414 ? -9.343 16.630 28.956 1.00 65.12 414 GLY A CA 1
ATOM 3513 C C . GLY A 1 414 ? -9.770 15.207 28.599 1.00 65.12 414 GLY A C 1
ATOM 3514 O O . GLY A 1 414 ? -10.795 14.711 29.046 1.00 65.12 414 GLY A O 1
ATOM 3515 N N . GLY A 1 415 ? -8.974 14.523 27.777 1.00 63.88 415 GLY A N 1
ATOM 3516 C CA . GLY A 1 415 ? -9.257 13.141 27.381 1.00 63.88 415 GLY A CA 1
ATOM 3517 C C . GLY A 1 415 ? -10.111 12.992 26.116 1.00 63.88 415 GLY A C 1
ATOM 3518 O O . GLY A 1 415 ? -10.418 13.947 25.394 1.00 63.88 415 GLY A O 1
ATOM 3519 N N . GLY A 1 416 ? -10.397 11.741 25.765 1.00 57.84 416 GLY A N 1
ATOM 3520 C CA . GLY A 1 416 ? -11.009 11.341 24.497 1.00 57.84 416 GLY A CA 1
ATOM 3521 C C . GLY A 1 416 ? -9.983 11.083 23.383 1.00 57.84 416 GLY A C 1
ATOM 3522 O O . GLY A 1 416 ? -8.899 11.684 23.368 1.00 57.84 416 GLY A O 1
ATOM 3523 N N . PRO A 1 417 ? -10.289 10.185 22.428 1.00 54.16 417 PRO A N 1
ATOM 3524 C CA . PRO A 1 417 ? -9.373 9.855 21.350 1.00 54.16 417 PRO A CA 1
ATOM 3525 C C . PRO A 1 417 ? -9.028 11.130 20.576 1.00 54.16 417 PRO A C 1
ATOM 3527 O O . PRO A 1 417 ? -9.876 11.765 19.953 1.00 54.16 417 PRO A O 1
ATOM 3530 N N . LYS A 1 418 ? -7.748 11.516 20.641 1.00 59.34 418 LYS A N 1
ATOM 3531 C CA . LYS A 1 418 ? -7.093 12.498 19.769 1.00 59.34 418 LYS A CA 1
ATOM 3532 C C . LYS A 1 418 ? -7.710 12.365 18.363 1.00 59.34 418 LYS A C 1
ATOM 3534 O O . LYS A 1 418 ? -7.491 11.312 17.765 1.00 59.34 418 LYS A O 1
ATOM 3539 N N . ILE A 1 419 ? -8.448 13.384 17.868 1.00 63.25 419 ILE A N 1
ATOM 3540 C CA . ILE A 1 419 ? -9.201 13.319 16.591 1.00 63.25 419 ILE A CA 1
ATOM 3541 C C . ILE A 1 419 ? -8.341 12.581 15.571 1.00 63.25 419 ILE A C 1
ATOM 3543 O O . ILE A 1 419 ? -7.216 13.018 15.269 1.00 63.25 419 ILE A O 1
ATOM 3547 N N . LYS A 1 420 ? -8.825 11.414 15.141 1.00 69.69 420 LYS A N 1
ATOM 3548 C CA . LYS A 1 420 ? -8.129 10.580 14.169 1.00 69.69 420 LYS A CA 1
ATOM 3549 C C . LYS A 1 420 ? -8.272 11.281 12.829 1.00 69.69 420 LYS A C 1
ATOM 3551 O O . LYS A 1 420 ? -9.281 11.143 12.153 1.00 69.69 420 LYS A O 1
ATOM 3556 N N . LEU A 1 421 ? -7.275 12.094 12.491 1.00 76.38 421 LEU A N 1
ATOM 3557 C CA . LEU A 1 421 ? -7.227 12.709 11.177 1.00 76.38 421 LEU A CA 1
ATOM 3558 C C . LEU A 1 421 ? -6.938 11.623 10.139 1.00 76.38 421 LEU A C 1
ATOM 3560 O O . LEU A 1 421 ? -6.074 10.773 10.391 1.00 76.38 421 LEU A O 1
ATOM 3564 N N . PRO A 1 422 ? -7.606 11.652 8.977 1.00 80.75 422 PRO A N 1
ATOM 3565 C CA . PRO A 1 422 ? -7.283 10.770 7.868 1.00 80.75 422 PRO A CA 1
ATOM 3566 C C . PRO A 1 422 ? -5.924 11.184 7.288 1.00 80.75 422 PRO A C 1
ATOM 3568 O O . PRO A 1 422 ? -5.837 11.916 6.307 1.00 80.75 422 PRO A O 1
ATOM 3571 N N . MET A 1 423 ? -4.831 10.737 7.917 1.00 84.69 423 MET A N 1
ATOM 3572 C CA . MET A 1 423 ? -3.469 11.159 7.558 1.00 84.69 423 MET A CA 1
ATOM 3573 C C . MET A 1 423 ? -3.124 10.837 6.101 1.00 84.69 423 MET A C 1
ATOM 3575 O O . MET A 1 423 ? -2.305 11.529 5.503 1.00 84.69 423 MET A O 1
ATOM 3579 N N . PHE A 1 424 ? -3.780 9.835 5.512 1.00 81.81 424 PHE A N 1
ATOM 3580 C CA . PHE A 1 424 ? -3.662 9.538 4.088 1.00 81.81 424 PHE A CA 1
ATOM 3581 C C . PHE A 1 424 ? -4.195 10.684 3.208 1.00 81.81 424 PHE A C 1
ATOM 3583 O O . PHE A 1 424 ? -3.478 11.099 2.304 1.00 81.81 424 PHE A O 1
ATOM 3590 N N . LEU A 1 425 ? -5.369 11.257 3.524 1.00 83.50 425 LEU A N 1
ATOM 3591 C CA . LEU A 1 425 ? -5.953 12.412 2.819 1.00 83.50 425 LEU A CA 1
ATOM 3592 C C . LEU A 1 425 ? -5.129 13.682 3.002 1.00 83.50 425 LEU A C 1
ATOM 3594 O O . LEU A 1 425 ? -5.083 14.530 2.117 1.00 83.50 425 LEU A O 1
ATOM 3598 N N . ILE A 1 426 ? -4.458 13.825 4.145 1.00 90.81 426 ILE A N 1
ATOM 3599 C CA . ILE A 1 426 ? -3.531 14.938 4.361 1.00 90.81 426 ILE A CA 1
ATOM 3600 C C . ILE A 1 426 ? -2.276 14.751 3.490 1.00 90.81 426 ILE A C 1
ATOM 3602 O O . ILE A 1 426 ? -1.837 15.708 2.860 1.00 90.81 426 ILE A O 1
ATOM 3606 N N . ALA A 1 427 ? -1.721 13.534 3.402 1.00 88.00 427 ALA A N 1
ATOM 3607 C CA . ALA A 1 427 ? -0.524 13.230 2.606 1.00 88.00 427 ALA A CA 1
ATOM 3608 C C . ALA A 1 427 ? -0.738 13.437 1.095 1.00 88.00 427 ALA A C 1
ATOM 3610 O O . ALA A 1 427 ? -0.025 14.231 0.486 1.00 88.00 427 ALA A O 1
ATOM 3611 N N . GLU A 1 428 ? -1.748 12.777 0.519 1.00 86.62 428 GLU A N 1
ATOM 3612 C CA . GLU A 1 428 ? -2.901 13.518 0.026 1.00 86.62 428 GLU A CA 1
ATOM 3613 C C . GLU A 1 428 ? -2.675 14.911 -0.581 1.00 86.62 428 GLU A C 1
ATOM 3615 O O . GLU A 1 428 ? -1.866 15.204 -1.472 1.00 86.62 428 GLU A O 1
ATOM 3620 N N . TYR A 1 429 ? -3.422 15.824 0.008 1.00 93.38 429 TYR A N 1
ATOM 3621 C CA . TYR A 1 429 ? -3.408 17.228 -0.308 1.00 93.38 429 TYR A CA 1
ATOM 3622 C C . TYR A 1 429 ? -2.009 17.868 -0.247 1.00 93.38 429 TYR A C 1
ATOM 3624 O O . TYR A 1 429 ? -1.723 18.743 -1.063 1.00 93.38 429 TYR A O 1
ATOM 3632 N N . ILE A 1 430 ? -1.091 17.396 0.605 1.00 94.38 430 ILE A N 1
ATOM 3633 C CA . ILE A 1 430 ? 0.302 17.876 0.602 1.00 94.38 430 ILE A CA 1
ATOM 3634 C C . ILE A 1 430 ? 0.988 17.594 -0.740 1.00 94.38 430 ILE A C 1
ATOM 3636 O O . ILE A 1 430 ? 1.636 18.492 -1.279 1.00 94.38 430 ILE A O 1
ATOM 3640 N N . ALA A 1 431 ? 0.846 16.398 -1.320 1.00 89.69 431 ALA A N 1
ATOM 3641 C CA . ALA A 1 431 ? 1.459 16.114 -2.622 1.00 89.69 431 ALA A CA 1
ATOM 3642 C C . ALA A 1 431 ? 0.744 16.804 -3.790 1.00 89.69 431 ALA A C 1
ATOM 3644 O O . ALA A 1 431 ? 1.357 17.036 -4.826 1.00 89.69 431 ALA A O 1
ATOM 3645 N N . LYS A 1 432 ? -0.523 17.192 -3.602 1.00 87.56 432 LYS A N 1
ATOM 3646 C CA . LYS A 1 432 ? -1.252 18.098 -4.505 1.00 87.56 432 LYS A CA 1
ATOM 3647 C C . LYS A 1 432 ? -0.900 19.579 -4.279 1.00 87.56 432 LYS A C 1
ATOM 3649 O O . LYS A 1 432 ? -1.495 20.445 -4.913 1.00 87.56 432 LYS A O 1
ATOM 3654 N N . GLY A 1 433 ? 0.059 19.879 -3.400 1.00 92.31 433 GLY A N 1
ATOM 3655 C CA . GLY A 1 433 ? 0.577 21.229 -3.173 1.00 92.31 433 GLY A CA 1
ATOM 3656 C C . GLY A 1 433 ? -0.312 22.130 -2.311 1.00 92.31 433 GLY A C 1
ATOM 3657 O O . GLY A 1 433 ? -0.085 23.335 -2.297 1.00 92.31 433 GLY A O 1
ATOM 3658 N N . TYR A 1 434 ? -1.302 21.584 -1.594 1.00 94.31 434 TYR A N 1
ATOM 3659 C CA . TYR A 1 434 ? -2.177 22.374 -0.720 1.00 94.31 434 TYR A CA 1
ATOM 3660 C C . TYR A 1 434 ? -1.460 22.874 0.541 1.00 94.31 434 TYR A C 1
ATOM 3662 O O . TYR A 1 434 ? -0.665 22.166 1.172 1.00 94.31 434 TYR A O 1
ATOM 3670 N N . TYR A 1 435 ? -1.780 24.105 0.936 1.00 94.75 435 TYR A N 1
ATOM 3671 C CA . TYR A 1 435 ? -1.410 24.689 2.217 1.00 94.75 435 TYR A CA 1
ATOM 3672 C C . TYR A 1 435 ? -2.250 24.117 3.357 1.00 94.75 435 TYR A C 1
ATOM 3674 O O . TYR A 1 435 ? -3.349 23.615 3.159 1.00 94.75 435 TYR A O 1
ATOM 3682 N N . ILE A 1 436 ? -1.751 24.234 4.590 1.00 95.44 436 ILE A N 1
ATOM 3683 C CA . ILE A 1 436 ? -2.441 23.716 5.784 1.00 95.44 436 ILE A CA 1
ATOM 3684 C C . ILE A 1 436 ? -3.837 24.336 5.949 1.00 95.44 436 ILE A C 1
ATOM 3686 O O . ILE A 1 436 ? -4.746 23.639 6.390 1.00 95.44 436 ILE A O 1
ATOM 3690 N N . SER A 1 437 ? -4.008 25.615 5.593 1.00 94.69 437 SER A N 1
ATOM 3691 C CA . SER A 1 437 ? -5.318 26.274 5.557 1.00 94.69 437 SER A CA 1
ATOM 3692 C C . SER A 1 437 ? -6.268 25.560 4.604 1.00 94.69 437 SER A C 1
ATOM 3694 O O . SER A 1 437 ? -7.284 25.048 5.049 1.00 94.69 437 SER A O 1
ATOM 3696 N N . GLU A 1 438 ? -5.871 25.409 3.345 1.00 94.81 438 GLU A N 1
ATOM 3697 C CA . GLU A 1 438 ? -6.698 24.768 2.322 1.00 94.81 438 GLU A CA 1
ATOM 3698 C C . GLU A 1 438 ? -6.987 23.295 2.641 1.00 94.81 438 GLU A C 1
ATOM 3700 O O . GLU A 1 438 ? -8.071 22.798 2.364 1.00 94.81 438 GLU A O 1
ATOM 3705 N N . ILE A 1 439 ? -6.030 22.577 3.243 1.00 95.12 439 ILE A N 1
ATOM 3706 C CA . ILE A 1 439 ? -6.242 21.204 3.728 1.00 95.12 439 ILE A CA 1
ATOM 3707 C C . ILE A 1 439 ? -7.357 21.185 4.773 1.00 95.12 439 ILE A C 1
ATOM 3709 O O . ILE A 1 439 ? -8.190 20.284 4.759 1.00 95.12 439 ILE A O 1
ATOM 3713 N N . SER A 1 440 ? -7.364 22.163 5.678 1.00 93.50 440 SER A N 1
ATOM 3714 C CA . SER A 1 440 ? -8.407 22.324 6.689 1.00 93.50 440 SER A CA 1
ATOM 3715 C C . SER A 1 440 ? -9.775 22.515 6.043 1.00 93.50 440 SER A C 1
ATOM 3717 O O . SER A 1 440 ? -10.710 21.790 6.378 1.00 93.50 440 SER A O 1
ATOM 3719 N N . ASP A 1 441 ? -9.857 23.431 5.081 1.00 92.81 441 ASP A N 1
ATOM 3720 C CA . ASP A 1 441 ? -11.102 23.791 4.404 1.00 92.81 441 ASP A CA 1
ATOM 3721 C C . ASP A 1 441 ? -11.617 22.619 3.557 1.00 92.81 441 ASP A C 1
ATOM 3723 O O . ASP A 1 441 ? -12.796 22.288 3.593 1.00 92.81 441 ASP A O 1
ATOM 3727 N N . LEU A 1 442 ? -10.725 21.895 2.872 1.00 90.62 442 LEU A N 1
ATOM 3728 C CA . LEU A 1 442 ? -11.073 20.687 2.118 1.00 90.62 442 LEU A CA 1
ATOM 3729 C C . LEU A 1 442 ? -11.550 19.543 3.012 1.00 90.62 442 LEU A C 1
ATOM 3731 O O . LEU A 1 442 ? -12.454 18.805 2.624 1.00 90.62 442 LEU A O 1
ATOM 3735 N N . LEU A 1 443 ? -10.932 19.358 4.181 1.00 84.12 443 LEU A N 1
ATOM 3736 C CA . LEU A 1 443 ? -11.368 18.343 5.138 1.00 84.12 443 LEU A CA 1
ATOM 3737 C C . LEU A 1 443 ? -12.751 18.673 5.710 1.00 84.12 443 LEU A C 1
ATOM 3739 O O . LEU A 1 443 ? -13.554 17.762 5.905 1.00 84.12 443 LEU A O 1
ATOM 3743 N N . PHE A 1 444 ? -13.044 19.954 5.924 1.00 86.69 444 PHE A N 1
ATOM 3744 C CA . PHE A 1 444 ? -14.364 20.407 6.344 1.00 86.69 444 PHE A CA 1
ATOM 3745 C C . PHE A 1 444 ? -15.398 20.259 5.221 1.00 86.69 444 PHE A C 1
ATOM 3747 O O . PHE A 1 444 ? -16.356 19.510 5.380 1.00 86.69 444 PHE A O 1
ATOM 3754 N N . ASN A 1 445 ? -15.164 20.870 4.060 1.00 80.69 445 ASN A N 1
ATOM 3755 C CA . ASN A 1 445 ? -16.137 20.929 2.967 1.00 80.69 445 ASN A CA 1
ATOM 3756 C C . ASN A 1 445 ? -16.476 19.550 2.388 1.00 80.69 445 ASN A C 1
ATOM 3758 O O . ASN A 1 445 ? -17.610 19.320 1.986 1.00 80.69 445 ASN A O 1
ATOM 3762 N N . LYS A 1 446 ? -15.507 18.625 2.323 1.00 81.06 446 LYS A N 1
ATOM 3763 C CA . LYS A 1 446 ? -15.733 17.300 1.718 1.00 81.06 446 LYS A CA 1
ATOM 3764 C C . LYS A 1 446 ? -16.142 16.216 2.703 1.00 81.06 446 LYS A C 1
ATOM 3766 O O . LYS A 1 446 ? -16.732 15.227 2.286 1.00 81.06 446 LYS A O 1
ATOM 3771 N N . PHE A 1 447 ? -15.762 16.347 3.972 1.00 78.00 447 PHE A N 1
ATOM 3772 C CA . PHE A 1 447 ? -15.895 15.258 4.943 1.00 78.00 447 PHE A CA 1
ATOM 3773 C C . PHE A 1 447 ? -16.478 15.705 6.290 1.00 78.00 447 PHE A C 1
ATOM 3775 O O . PHE A 1 447 ? -16.507 14.915 7.228 1.00 78.00 447 PHE A O 1
ATOM 3782 N N . GLY A 1 448 ? -16.888 16.968 6.430 1.00 76.69 448 GLY A N 1
ATOM 3783 C CA . GLY A 1 448 ? -17.445 17.512 7.671 1.00 76.69 448 GLY A CA 1
ATOM 3784 C C . GLY A 1 448 ? -16.434 17.652 8.813 1.00 76.69 448 GLY A C 1
ATOM 3785 O O . GLY A 1 448 ? -16.814 17.913 9.956 1.00 76.69 448 GLY A O 1
ATOM 3786 N N . PHE A 1 449 ? -15.131 17.493 8.556 1.00 74.19 449 PHE A N 1
ATOM 3787 C CA . PHE A 1 449 ? -14.129 17.572 9.614 1.00 74.19 449 PHE A CA 1
ATOM 3788 C C . PHE A 1 449 ? -13.778 19.025 9.962 1.00 74.19 449 PHE A C 1
ATOM 3790 O O . PHE A 1 449 ? -12.850 19.611 9.404 1.00 74.19 449 PHE A O 1
ATOM 3797 N N . LEU A 1 450 ? -14.459 19.588 10.963 1.00 82.12 450 LEU A N 1
ATOM 3798 C CA . LEU A 1 450 ? -14.124 20.904 11.514 1.00 82.12 450 LEU A CA 1
ATOM 3799 C C . LEU A 1 450 ? -12.858 20.830 12.389 1.00 82.12 450 LEU A C 1
ATOM 3801 O O . LEU A 1 450 ? -12.907 20.588 13.600 1.00 82.12 450 LEU A O 1
ATOM 3805 N N . ILE A 1 451 ? -11.696 21.020 11.763 1.00 80.69 451 ILE A N 1
ATOM 3806 C CA . ILE A 1 451 ? -10.380 20.911 12.404 1.00 80.69 451 ILE A CA 1
ATOM 3807 C C . ILE A 1 451 ? -9.683 22.272 12.378 1.00 80.69 451 ILE A C 1
ATOM 3809 O O . ILE A 1 451 ? -9.705 22.975 11.379 1.00 80.69 451 ILE A O 1
ATOM 3813 N N . ARG A 1 452 ? -9.004 22.648 13.468 1.00 87.00 452 ARG A N 1
ATOM 3814 C CA . ARG A 1 452 ? -8.163 23.855 13.484 1.00 87.00 452 ARG A CA 1
ATOM 3815 C C . ARG A 1 452 ? -6.864 23.622 12.703 1.00 87.00 452 ARG A C 1
ATOM 3817 O O . ARG A 1 452 ? -6.208 22.594 12.884 1.00 87.00 452 ARG A O 1
ATOM 3824 N N . LYS A 1 453 ? -6.394 24.634 11.964 1.00 93.06 453 LYS A N 1
ATOM 3825 C CA . LYS A 1 453 ? -5.103 24.629 11.234 1.00 93.06 453 LYS A CA 1
ATOM 3826 C C . LYS A 1 453 ? -3.923 24.174 12.116 1.00 93.06 453 LYS A C 1
ATOM 3828 O O . LYS A 1 453 ? -3.121 23.333 11.706 1.00 93.06 453 LYS A O 1
ATOM 3833 N N . LYS A 1 454 ? -3.861 2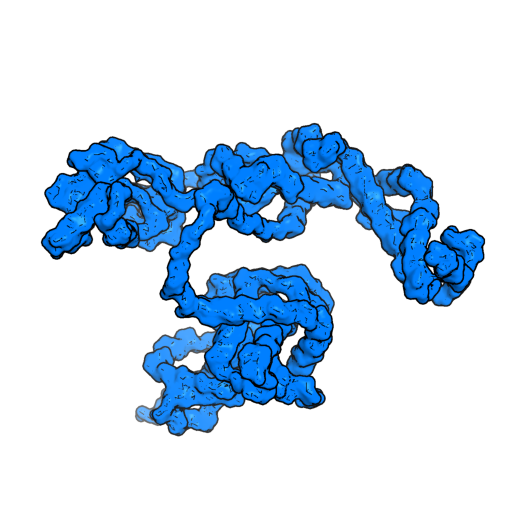4.651 13.371 1.00 89.94 454 LYS A N 1
ATOM 3834 C CA . LYS A 1 454 ? -2.838 24.260 14.369 1.00 89.94 454 LYS A CA 1
ATOM 3835 C C . LYS A 1 454 ? -2.850 22.755 14.662 1.00 89.94 454 LYS A C 1
ATOM 3837 O O . LYS A 1 454 ? -1.793 22.154 14.835 1.00 89.94 454 LYS A O 1
ATOM 3842 N N . THR A 1 455 ? -4.024 22.122 14.664 1.00 86.44 455 THR A N 1
ATOM 3843 C CA . THR A 1 455 ? -4.164 20.676 14.875 1.00 86.44 455 THR A CA 1
ATOM 3844 C C . THR A 1 455 ? -3.592 19.887 13.702 1.00 86.44 455 THR A C 1
ATOM 3846 O O . THR A 1 455 ? -2.842 18.944 13.940 1.00 86.44 455 THR A O 1
ATOM 3849 N N . ILE A 1 456 ? -3.881 20.290 12.458 1.00 91.06 456 ILE A N 1
ATOM 3850 C CA . ILE A 1 456 ? -3.308 19.668 11.250 1.00 91.06 456 ILE A CA 1
ATOM 3851 C C . ILE A 1 456 ? -1.785 19.822 11.251 1.00 91.06 456 ILE A C 1
ATOM 3853 O O . ILE A 1 456 ? -1.075 18.834 11.086 1.00 91.06 456 ILE A O 1
ATOM 3857 N N . SER A 1 457 ? -1.281 21.031 11.522 1.00 94.06 457 SER A N 1
ATOM 3858 C CA . SER A 1 457 ? 0.160 21.299 11.625 1.00 94.06 457 SER A CA 1
ATOM 3859 C C . SER A 1 457 ? 0.836 20.403 12.667 1.00 94.06 457 SER A C 1
ATOM 3861 O O . SER A 1 457 ? 1.812 19.720 12.359 1.00 94.06 457 SER A O 1
ATOM 3863 N N . ARG A 1 458 ? 0.256 20.298 13.873 1.00 87.75 458 ARG A N 1
ATOM 3864 C CA . ARG A 1 458 ? 0.758 19.404 14.925 1.00 87.75 458 ARG A CA 1
ATOM 3865 C C . ARG A 1 458 ? 0.798 17.948 14.463 1.00 87.75 458 ARG A C 1
ATOM 3867 O O . ARG A 1 458 ? 1.779 17.270 14.727 1.00 87.75 458 ARG A O 1
ATOM 3874 N N . ARG A 1 459 ? -0.223 17.463 13.745 1.00 84.56 459 ARG A N 1
ATOM 3875 C CA . ARG A 1 459 ? -0.211 16.091 13.203 1.00 84.56 459 ARG A CA 1
ATOM 3876 C C . ARG A 1 459 ? 0.848 15.888 12.128 1.00 84.56 459 ARG A C 1
ATOM 3878 O O . ARG A 1 459 ? 1.481 14.842 12.102 1.00 84.56 459 ARG A O 1
ATOM 3885 N N . ILE A 1 460 ? 1.061 16.874 11.263 1.00 90.25 460 ILE A N 1
ATOM 3886 C CA . ILE A 1 460 ? 2.135 16.844 10.264 1.00 90.25 460 ILE A CA 1
ATOM 3887 C C . ILE A 1 460 ? 3.508 16.761 10.951 1.00 90.25 460 ILE A C 1
ATOM 3889 O O . ILE A 1 460 ? 4.367 16.006 10.500 1.00 90.25 460 ILE A O 1
ATOM 3893 N N . ILE A 1 461 ? 3.708 17.495 12.050 1.00 88.31 461 ILE A N 1
ATOM 3894 C CA . ILE A 1 461 ? 4.926 17.417 12.869 1.00 88.31 461 ILE A CA 1
ATOM 3895 C C . ILE A 1 461 ? 5.063 16.028 13.497 1.00 88.31 461 ILE A C 1
ATOM 3897 O O . ILE A 1 461 ? 6.080 15.377 13.280 1.00 88.31 461 ILE A O 1
ATOM 3901 N N . GLU A 1 462 ? 4.023 15.544 14.184 1.00 81.88 462 GLU A N 1
ATOM 3902 C CA . GLU A 1 462 ? 4.012 14.224 14.834 1.00 81.88 462 GLU A CA 1
ATOM 3903 C C . GLU A 1 462 ? 4.340 13.080 13.849 1.00 81.88 462 GLU A C 1
ATOM 3905 O O . GLU A 1 462 ? 5.085 12.171 14.198 1.00 81.88 462 GLU A O 1
ATOM 3910 N N . TYR A 1 463 ? 3.799 13.103 12.623 1.00 82.94 463 TYR A N 1
ATOM 3911 C CA . TYR A 1 463 ? 3.941 11.989 11.670 1.00 82.94 463 TYR A CA 1
ATOM 3912 C C . TYR A 1 463 ? 5.133 12.107 10.720 1.00 82.94 463 TYR A C 1
ATOM 3914 O O . TYR A 1 463 ? 5.650 11.088 10.254 1.00 82.94 463 TYR A O 1
ATOM 3922 N N . TRP A 1 464 ? 5.521 13.328 10.356 1.00 90.62 464 TRP A N 1
ATOM 3923 C CA . TRP A 1 464 ? 6.474 13.562 9.269 1.00 90.62 464 TRP A CA 1
ATOM 3924 C C . TRP A 1 464 ? 7.592 14.535 9.629 1.00 90.62 464 TRP A C 1
ATOM 3926 O O . TRP A 1 464 ? 8.389 14.845 8.755 1.00 90.62 464 TRP A O 1
ATOM 3936 N N . GLY A 1 465 ? 7.676 15.012 10.874 1.00 87.25 465 GLY A N 1
ATOM 3937 C CA . GLY A 1 465 ? 8.725 15.941 11.305 1.00 87.25 465 GLY A CA 1
ATOM 3938 C C . GLY A 1 465 ? 8.531 17.375 10.802 1.00 87.25 465 GLY A C 1
ATOM 3939 O O . GLY A 1 465 ? 9.454 18.179 10.852 1.00 87.25 465 GLY A O 1
ATOM 3940 N N . GLY A 1 466 ? 7.338 17.710 10.299 1.00 92.19 466 GLY A N 1
ATOM 3941 C CA . GLY A 1 466 ? 6.952 19.076 9.938 1.00 92.19 466 GLY A CA 1
ATOM 3942 C C . GLY A 1 466 ? 6.575 19.259 8.470 1.00 92.19 466 GLY A C 1
ATOM 3943 O O . GLY A 1 466 ? 6.674 18.349 7.645 1.00 92.19 466 GLY A O 1
ATOM 3944 N N . LYS A 1 467 ? 6.104 20.469 8.133 1.00 95.69 467 LYS A N 1
ATOM 3945 C CA . LYS A 1 467 ? 5.574 20.801 6.795 1.00 95.69 467 LYS A CA 1
ATOM 3946 C C . LYS A 1 467 ? 6.606 20.562 5.694 1.00 95.69 467 LYS A C 1
ATOM 3948 O O . LYS A 1 467 ? 6.276 19.961 4.677 1.00 95.69 467 LYS A O 1
ATOM 3953 N N . TYR A 1 468 ? 7.842 21.020 5.895 1.00 96.06 468 TYR A N 1
ATOM 3954 C CA . TYR A 1 468 ? 8.907 20.865 4.904 1.00 96.06 468 TYR A CA 1
ATOM 3955 C C . TYR A 1 468 ? 9.243 19.391 4.656 1.00 96.06 468 TYR A C 1
ATOM 3957 O O . TYR A 1 468 ? 9.271 18.956 3.507 1.00 96.06 468 TYR A O 1
ATOM 3965 N N . GLN A 1 469 ? 9.404 18.601 5.719 1.00 95.50 469 GLN A N 1
ATOM 3966 C CA . GLN A 1 469 ? 9.707 17.176 5.603 1.00 95.50 469 GLN A CA 1
ATOM 3967 C C . GLN A 1 469 ? 8.564 16.392 4.947 1.00 95.50 469 GLN A C 1
ATOM 3969 O O . GLN A 1 469 ? 8.807 15.539 4.093 1.00 95.50 469 GLN A O 1
ATOM 3974 N N . ALA A 1 470 ? 7.308 16.740 5.243 1.00 94.62 470 ALA A N 1
ATOM 3975 C CA . ALA A 1 470 ? 6.156 16.175 4.546 1.00 94.62 470 ALA A CA 1
ATOM 3976 C C . ALA A 1 470 ? 6.151 16.534 3.046 1.00 94.62 470 ALA A C 1
ATOM 3978 O O . ALA A 1 470 ? 5.964 15.659 2.202 1.00 94.62 470 ALA A O 1
ATOM 3979 N N . GLN A 1 471 ? 6.424 17.791 2.680 1.00 96.06 471 GLN A N 1
ATOM 3980 C CA . GLN A 1 471 ? 6.543 18.194 1.273 1.00 96.06 471 GLN A CA 1
ATOM 3981 C C . GLN A 1 471 ? 7.705 17.473 0.567 1.00 96.06 471 GLN A C 1
ATOM 3983 O O . GLN A 1 471 ? 7.529 16.968 -0.540 1.00 96.06 471 GLN A O 1
ATOM 3988 N N . LYS A 1 472 ? 8.868 17.342 1.215 1.00 95.25 472 LYS A N 1
ATOM 3989 C CA . LYS A 1 472 ? 10.012 16.574 0.698 1.00 95.25 472 LYS A CA 1
ATOM 3990 C C . LYS A 1 472 ? 9.664 15.100 0.490 1.00 95.25 472 LYS A C 1
ATOM 3992 O O . LYS A 1 472 ? 10.104 14.501 -0.488 1.00 95.25 472 LYS A O 1
ATOM 3997 N N . LYS A 1 473 ? 8.849 14.523 1.373 1.00 92.25 473 LYS A N 1
ATOM 3998 C CA . LYS A 1 473 ? 8.418 13.123 1.294 1.00 92.25 473 LYS A CA 1
ATOM 3999 C C . LYS A 1 473 ? 7.385 12.872 0.192 1.00 92.25 473 LYS A C 1
ATOM 4001 O O . LYS A 1 473 ? 7.490 11.858 -0.498 1.00 92.25 473 LYS A O 1
ATOM 4006 N N . PHE A 1 474 ? 6.408 13.767 0.035 1.00 92.25 474 PHE A N 1
ATOM 4007 C CA . PHE A 1 474 ? 5.253 13.555 -0.845 1.00 92.25 474 PHE A CA 1
ATOM 4008 C C . PHE A 1 474 ? 5.291 14.420 -2.113 1.00 92.25 474 PHE A C 1
ATOM 4010 O O . PHE A 1 474 ? 5.319 13.890 -3.220 1.00 92.25 474 PHE A O 1
ATOM 4017 N N . LEU A 1 475 ? 5.343 15.746 -1.966 1.00 94.50 475 LEU A N 1
ATOM 4018 C CA . LEU A 1 475 ? 5.275 16.702 -3.078 1.00 94.50 475 LEU A CA 1
ATOM 4019 C C . LEU A 1 475 ? 6.505 16.639 -3.992 1.00 94.50 475 LEU A C 1
ATOM 4021 O O . LEU A 1 475 ? 6.355 16.619 -5.210 1.00 94.50 475 LEU A O 1
ATOM 4025 N N . LYS A 1 476 ? 7.718 16.537 -3.430 1.00 95.69 476 LYS A N 1
ATOM 4026 C CA . LYS A 1 476 ? 8.959 16.446 -4.224 1.00 95.69 476 LYS A CA 1
ATOM 4027 C C . LYS A 1 476 ? 8.922 15.282 -5.218 1.00 95.69 476 LYS A C 1
ATOM 4029 O O . LYS A 1 476 ? 9.383 15.428 -6.343 1.00 95.69 476 LYS A O 1
ATOM 4034 N N . LYS A 1 477 ? 8.357 14.139 -4.822 1.00 91.94 477 LYS A N 1
ATOM 4035 C CA . LYS A 1 477 ? 8.267 12.957 -5.689 1.00 91.94 477 LYS A CA 1
ATOM 4036 C C . LYS A 1 477 ? 7.250 13.124 -6.809 1.00 91.94 477 LYS A C 1
ATOM 4038 O O . LYS A 1 477 ? 7.547 12.743 -7.933 1.00 91.94 477 LYS A O 1
ATOM 4043 N N . VAL A 1 478 ? 6.104 13.746 -6.523 1.00 89.62 478 VAL A N 1
ATOM 4044 C CA . VAL A 1 478 ? 5.141 14.136 -7.565 1.00 89.62 478 VAL A CA 1
ATOM 4045 C C . VAL A 1 478 ? 5.815 15.053 -8.585 1.00 89.62 478 VAL A C 1
ATOM 4047 O O . VAL A 1 478 ? 5.694 14.818 -9.780 1.00 89.62 478 VAL A O 1
ATOM 4050 N N . LEU A 1 479 ? 6.575 16.051 -8.124 1.00 93.94 479 LEU A N 1
ATOM 4051 C CA . LEU A 1 479 ? 7.296 16.974 -9.003 1.00 93.94 479 LEU A CA 1
ATOM 4052 C C . LEU A 1 479 ? 8.349 16.265 -9.867 1.00 93.94 479 LEU A C 1
ATOM 4054 O O . LEU A 1 479 ? 8.409 16.540 -11.058 1.00 93.94 479 LEU A O 1
ATOM 4058 N N . ILE A 1 480 ? 9.127 15.329 -9.307 1.00 94.44 480 ILE A N 1
ATOM 4059 C CA . ILE A 1 480 ? 10.082 14.518 -10.087 1.00 94.44 480 ILE A CA 1
ATOM 4060 C C . ILE A 1 480 ? 9.354 13.748 -11.186 1.00 94.44 480 ILE A C 1
ATOM 4062 O O . ILE A 1 480 ? 9.760 13.832 -12.336 1.00 94.44 480 ILE A O 1
ATOM 4066 N N . MET A 1 481 ? 8.256 13.064 -10.860 1.00 90.62 481 MET A N 1
ATOM 4067 C CA . MET A 1 481 ? 7.529 12.267 -11.850 1.00 90.62 481 MET A CA 1
ATOM 4068 C C . MET A 1 481 ? 6.857 13.133 -12.921 1.00 90.62 481 MET A C 1
ATOM 4070 O O . MET A 1 481 ? 6.798 12.739 -14.078 1.00 90.62 481 MET A O 1
ATOM 4074 N N . ILE A 1 482 ? 6.384 14.334 -12.571 1.00 88.31 482 ILE A N 1
ATOM 4075 C CA . ILE A 1 482 ? 5.899 15.315 -13.554 1.00 88.31 482 ILE A CA 1
ATOM 4076 C C . ILE A 1 482 ? 7.039 15.741 -14.496 1.00 88.31 482 ILE A C 1
ATOM 4078 O O . ILE A 1 482 ? 6.833 15.851 -15.702 1.00 88.31 482 ILE A O 1
ATOM 4082 N N . ILE A 1 483 ? 8.246 15.951 -13.969 1.00 94.12 483 ILE A N 1
ATOM 4083 C CA . ILE A 1 483 ? 9.412 16.301 -14.786 1.00 94.12 483 ILE A CA 1
ATOM 4084 C C . ILE A 1 483 ? 9.840 15.130 -15.676 1.00 94.12 483 ILE A C 1
ATOM 4086 O O . ILE A 1 483 ? 10.105 15.351 -16.849 1.00 94.12 483 ILE A O 1
ATOM 4090 N N . GLU A 1 484 ? 9.876 13.901 -15.157 1.00 92.50 484 GLU A N 1
ATOM 4091 C CA . GLU A 1 484 ? 10.165 12.682 -15.933 1.00 92.50 484 GLU A CA 1
ATOM 4092 C C . GLU A 1 484 ? 9.150 12.471 -17.063 1.00 92.50 484 GLU A C 1
ATOM 4094 O O . GLU A 1 484 ? 9.514 12.052 -18.157 1.00 92.50 484 GLU A O 1
ATOM 4099 N N . ASP A 1 485 ? 7.891 12.847 -16.829 1.00 88.81 485 ASP A N 1
ATOM 4100 C CA . ASP A 1 485 ? 6.833 12.874 -17.837 1.00 88.81 485 ASP A CA 1
ATOM 4101 C C . ASP A 1 485 ? 6.991 14.042 -18.840 1.00 88.81 485 ASP A C 1
ATOM 4103 O O . ASP A 1 485 ? 6.112 14.216 -19.680 1.00 88.81 485 ASP A O 1
ATOM 4107 N N . GLY A 1 486 ? 8.052 14.853 -18.775 1.00 91.00 486 GLY A N 1
ATOM 4108 C CA . GLY A 1 486 ? 8.391 15.900 -19.746 1.00 91.00 486 GLY A CA 1
ATOM 4109 C C . GLY A 1 486 ? 7.594 17.205 -19.640 1.00 91.00 486 GLY A C 1
ATOM 4110 O O . GLY A 1 486 ? 7.637 18.014 -20.564 1.00 91.00 486 GLY A O 1
ATOM 4111 N N . TYR A 1 487 ? 6.859 17.440 -18.548 1.00 90.69 487 TYR A N 1
ATOM 4112 C CA . TYR A 1 487 ? 6.089 18.680 -18.380 1.00 90.69 487 TYR A CA 1
ATOM 4113 C C . TYR A 1 487 ? 6.990 19.906 -18.153 1.00 90.69 487 TYR A C 1
ATOM 4115 O O . TYR A 1 487 ? 8.054 19.830 -17.533 1.00 90.69 487 TYR A O 1
ATOM 4123 N N . LYS A 1 488 ? 6.539 21.062 -18.647 1.00 91.81 488 LYS A N 1
ATOM 4124 C CA . LYS A 1 488 ? 7.213 22.360 -18.530 1.00 91.81 488 LYS A CA 1
ATOM 4125 C C . LYS A 1 488 ? 6.731 23.128 -17.297 1.00 91.81 488 LYS A C 1
ATOM 4127 O O . LYS A 1 488 ? 5.686 22.828 -16.720 1.00 91.81 488 LYS A O 1
ATOM 4132 N N . THR A 1 489 ? 7.458 24.186 -16.938 1.00 91.88 489 THR A N 1
ATOM 4133 C CA . THR A 1 489 ? 7.094 25.105 -15.849 1.00 91.88 489 THR A CA 1
ATOM 4134 C C . THR A 1 489 ? 5.649 25.593 -15.965 1.00 91.88 489 THR A C 1
ATOM 4136 O O . THR A 1 489 ? 4.888 25.500 -15.004 1.00 91.88 489 THR A O 1
ATOM 4139 N N . ASN A 1 490 ? 5.239 26.029 -17.160 1.00 89.44 490 ASN A N 1
ATOM 4140 C CA . ASN A 1 490 ? 3.885 26.532 -17.405 1.00 89.44 490 ASN A CA 1
ATOM 4141 C C . ASN A 1 490 ? 2.812 25.456 -17.212 1.00 89.44 490 ASN A C 1
ATOM 4143 O O . ASN A 1 490 ? 1.734 25.763 -16.708 1.00 89.44 490 ASN A O 1
ATOM 4147 N N . ASP A 1 491 ? 3.103 24.192 -17.529 1.00 87.12 491 ASP A N 1
ATOM 4148 C CA . ASP A 1 491 ? 2.160 23.097 -17.291 1.00 87.12 491 ASP A CA 1
ATOM 4149 C C . ASP A 1 491 ? 1.891 22.933 -15.793 1.00 87.12 491 ASP A C 1
ATOM 4151 O O . ASP A 1 491 ? 0.742 22.766 -15.382 1.00 87.12 491 ASP A O 1
ATOM 4155 N N . ILE A 1 492 ? 2.945 23.031 -14.973 1.00 85.75 492 ILE A N 1
ATOM 4156 C CA . ILE A 1 492 ? 2.849 22.928 -13.511 1.00 85.75 492 ILE A CA 1
ATOM 4157 C C . ILE A 1 492 ? 2.112 24.130 -12.949 1.00 85.75 492 ILE A C 1
ATOM 4159 O O . ILE A 1 492 ? 1.201 23.964 -12.135 1.00 85.75 492 ILE A O 1
ATOM 4163 N N . ILE A 1 493 ? 2.458 25.333 -13.410 1.00 88.81 493 ILE A N 1
ATOM 4164 C CA . ILE A 1 493 ? 1.758 26.550 -13.004 1.00 88.81 493 ILE A CA 1
ATOM 4165 C C . ILE A 1 493 ? 0.258 26.392 -13.272 1.00 88.81 493 ILE A C 1
ATOM 4167 O O . ILE A 1 493 ? -0.565 26.559 -12.371 1.00 88.81 493 ILE A O 1
ATOM 4171 N N . ASN A 1 494 ? -0.093 25.946 -14.476 1.00 82.12 494 ASN A N 1
ATOM 4172 C CA . ASN A 1 494 ? -1.474 25.743 -14.876 1.00 82.12 494 ASN A CA 1
ATOM 4173 C C . ASN A 1 494 ? -2.171 24.676 -14.026 1.00 82.12 494 ASN A C 1
ATOM 4175 O O . ASN A 1 494 ? -3.234 24.925 -13.458 1.00 82.12 494 ASN A O 1
ATOM 4179 N N . ALA A 1 495 ? -1.587 23.496 -13.874 1.00 78.88 495 ALA A N 1
ATOM 4180 C CA . ALA A 1 495 ? -2.252 22.393 -13.194 1.00 78.88 495 ALA A CA 1
ATOM 4181 C C . ALA A 1 495 ? -2.461 22.614 -11.685 1.00 78.88 495 ALA A C 1
ATOM 4183 O O . ALA A 1 495 ? -3.448 22.125 -11.120 1.00 78.88 495 ALA A O 1
ATOM 4184 N N . PHE A 1 496 ? -1.571 23.367 -11.033 1.00 83.38 496 PHE A N 1
ATOM 4185 C CA . PHE A 1 496 ? -1.708 23.740 -9.621 1.00 83.38 496 PHE A CA 1
ATOM 4186 C C . PHE A 1 496 ? -2.510 25.043 -9.416 1.00 83.38 496 PHE A C 1
ATOM 4188 O O . PHE A 1 496 ? -2.852 25.382 -8.276 1.00 83.38 496 PHE A O 1
ATOM 4195 N N . GLY A 1 497 ? -2.884 25.728 -10.503 1.00 85.44 497 GLY A N 1
ATOM 4196 C CA . GLY A 1 497 ? -3.664 26.965 -10.493 1.00 85.44 497 GLY A CA 1
ATOM 4197 C C . GLY A 1 497 ? -2.880 28.134 -9.897 1.00 85.44 497 GLY A C 1
ATOM 4198 O O . GLY A 1 497 ? -1.671 28.230 -10.072 1.00 85.44 497 GLY A O 1
ATOM 4199 N N . HIS A 1 498 ? -3.553 28.999 -9.134 1.00 83.94 498 HIS A N 1
ATOM 4200 C CA . HIS A 1 498 ? -2.934 30.172 -8.496 1.00 83.94 498 HIS A CA 1
ATOM 4201 C C . HIS A 1 498 ? -1.705 29.827 -7.624 1.00 83.94 498 HIS A C 1
ATOM 4203 O O . HIS A 1 498 ? -0.802 30.639 -7.449 1.00 83.94 498 HIS A O 1
ATOM 4209 N N . ARG A 1 499 ? -1.620 28.591 -7.115 1.00 87.75 499 ARG A N 1
ATOM 4210 C CA . ARG A 1 499 ? -0.488 28.107 -6.305 1.00 87.75 499 ARG A CA 1
ATOM 4211 C C . ARG A 1 499 ? 0.716 27.699 -7.125 1.00 87.75 499 ARG A C 1
ATOM 4213 O O . ARG A 1 499 ? 1.803 27.592 -6.573 1.00 87.75 499 ARG A O 1
ATOM 4220 N N . GLY A 1 500 ? 0.522 27.408 -8.405 1.00 89.38 500 GLY A N 1
ATOM 4221 C CA . GLY A 1 500 ? 1.558 26.848 -9.251 1.00 89.38 500 GLY A CA 1
ATOM 4222 C C . GLY A 1 500 ? 2.767 27.774 -9.385 1.00 89.38 500 GLY A C 1
ATOM 4223 O O . GLY A 1 500 ? 3.897 27.300 -9.310 1.00 89.38 500 GLY A O 1
ATOM 4224 N N . ARG A 1 501 ? 2.540 29.094 -9.444 1.00 92.75 501 ARG A N 1
ATOM 4225 C CA . ARG A 1 501 ? 3.616 30.095 -9.428 1.00 92.75 501 ARG A CA 1
ATOM 4226 C C . ARG A 1 501 ? 4.427 30.030 -8.129 1.00 92.75 501 ARG A C 1
ATOM 4228 O O . ARG A 1 501 ? 5.615 29.737 -8.163 1.00 92.75 501 ARG A O 1
ATOM 4235 N N . HIS A 1 502 ? 3.771 30.146 -6.972 1.00 94.12 502 HIS A N 1
ATOM 4236 C CA . HIS A 1 502 ? 4.439 30.027 -5.667 1.00 94.12 502 HIS A CA 1
ATOM 4237 C C . HIS A 1 502 ? 5.121 28.656 -5.470 1.00 94.12 502 HIS A C 1
ATOM 4239 O O . HIS A 1 502 ? 6.171 28.547 -4.830 1.00 94.12 502 HIS A O 1
ATOM 4245 N N . LEU A 1 503 ? 4.522 27.581 -5.991 1.00 93.12 503 LEU A N 1
ATOM 4246 C CA . LEU A 1 503 ? 5.102 26.243 -5.967 1.00 93.12 503 LEU A CA 1
ATOM 4247 C C . LEU A 1 503 ? 6.445 26.225 -6.699 1.00 93.12 503 LEU A C 1
ATOM 4249 O O . LEU A 1 503 ? 7.408 25.725 -6.128 1.00 93.12 503 LEU A O 1
ATOM 4253 N N . ILE A 1 504 ? 6.513 26.783 -7.907 1.00 94.50 504 ILE A N 1
ATOM 4254 C CA . ILE A 1 504 ? 7.733 26.842 -8.718 1.00 94.50 504 ILE A CA 1
ATOM 4255 C C . ILE A 1 504 ? 8.759 27.828 -8.153 1.00 94.50 504 ILE A C 1
ATOM 4257 O O . ILE A 1 504 ? 9.934 27.494 -8.097 1.00 94.50 504 ILE A O 1
ATOM 4261 N N . GLU A 1 505 ? 8.343 29.010 -7.710 1.00 93.88 505 GLU A N 1
ATOM 4262 C CA . GLU A 1 505 ? 9.276 30.078 -7.322 1.00 93.88 505 GLU A CA 1
ATOM 4263 C C . GLU A 1 505 ? 9.840 29.896 -5.910 1.00 93.88 505 GLU A C 1
ATOM 4265 O O . GLU A 1 505 ? 11.000 30.203 -5.658 1.00 93.88 505 GLU A O 1
ATOM 4270 N N . ARG A 1 506 ? 9.041 29.381 -4.966 1.00 94.75 506 ARG A N 1
ATOM 4271 C CA . ARG A 1 506 ? 9.438 29.316 -3.547 1.00 94.75 506 ARG A CA 1
ATOM 4272 C C . ARG A 1 506 ? 9.592 27.899 -3.027 1.00 94.75 506 ARG A C 1
ATOM 4274 O O . ARG A 1 506 ? 10.553 27.578 -2.330 1.00 94.75 506 ARG A O 1
ATOM 4281 N N . ILE A 1 507 ? 8.622 27.031 -3.311 1.00 95.12 507 ILE A N 1
ATOM 4282 C CA . ILE A 1 507 ? 8.624 25.678 -2.737 1.00 95.12 507 ILE A CA 1
ATOM 4283 C C . ILE A 1 507 ? 9.622 24.785 -3.479 1.00 95.12 507 ILE A C 1
ATOM 4285 O O . ILE A 1 507 ? 10.337 24.022 -2.832 1.00 95.12 507 ILE A O 1
ATOM 4289 N N . PHE A 1 508 ? 9.688 24.877 -4.807 1.00 96.81 508 PHE A N 1
ATOM 4290 C CA . PHE A 1 508 ? 10.528 24.023 -5.637 1.00 96.81 508 PHE A CA 1
ATOM 4291 C C . PHE A 1 508 ? 12.021 24.186 -5.312 1.00 96.81 508 PHE A C 1
ATOM 4293 O O . PHE A 1 508 ? 12.616 23.176 -4.927 1.00 96.81 508 PHE A O 1
ATOM 4300 N N . PRO A 1 509 ? 12.627 25.393 -5.310 1.00 97.75 509 PRO A N 1
ATOM 4301 C CA . PRO A 1 509 ? 14.050 25.533 -4.999 1.00 97.75 509 PRO A CA 1
ATOM 4302 C C . PRO A 1 509 ? 14.365 24.999 -3.605 1.00 97.75 509 PRO A C 1
ATOM 4304 O O . PRO A 1 509 ? 15.316 24.243 -3.415 1.00 97.75 509 PRO A O 1
ATOM 4307 N N . ARG A 1 510 ? 13.483 25.252 -2.630 1.00 97.25 510 ARG A N 1
ATOM 4308 C CA . ARG A 1 510 ? 13.627 24.713 -1.274 1.00 97.25 510 ARG A CA 1
ATOM 4309 C C . ARG A 1 510 ? 13.633 23.182 -1.237 1.00 97.25 510 ARG A C 1
ATOM 4311 O O . ARG A 1 510 ? 14.378 22.593 -0.465 1.00 97.25 510 ARG A O 1
ATOM 4318 N N . LEU A 1 511 ? 12.810 22.518 -2.051 1.00 96.88 511 LEU A N 1
ATOM 4319 C CA . LEU A 1 511 ? 12.770 21.052 -2.132 1.00 96.88 511 LEU A CA 1
ATOM 4320 C C . LEU A 1 511 ? 13.973 20.454 -2.877 1.00 96.88 511 LEU A C 1
ATOM 4322 O O . LEU A 1 511 ? 14.302 19.282 -2.651 1.00 96.88 511 LEU A O 1
ATOM 4326 N N . PHE A 1 512 ? 14.613 21.223 -3.756 1.00 97.31 512 PHE A N 1
ATOM 4327 C CA . PHE A 1 512 ? 15.706 20.787 -4.627 1.00 97.31 512 PHE A CA 1
ATOM 4328 C C . PHE A 1 512 ? 17.041 21.491 -4.335 1.00 97.31 512 PHE A C 1
ATOM 4330 O O . PHE A 1 512 ? 17.904 21.540 -5.206 1.00 97.31 512 PHE A O 1
ATOM 4337 N N . ASN A 1 513 ? 17.247 21.927 -3.088 1.00 96.62 513 ASN A N 1
ATOM 4338 C CA . ASN A 1 513 ? 18.502 22.507 -2.595 1.00 96.62 513 ASN A CA 1
ATOM 4339 C C . ASN A 1 513 ? 18.953 23.733 -3.413 1.00 96.62 513 ASN A C 1
ATOM 4341 O O . ASN A 1 513 ? 20.068 23.766 -3.920 1.00 96.62 513 ASN A O 1
ATOM 4345 N N . GLY A 1 514 ? 18.055 24.700 -3.595 1.00 96.88 514 GLY A N 1
ATOM 4346 C CA . GLY A 1 514 ? 18.307 25.948 -4.321 1.00 96.88 514 GLY A CA 1
ATOM 4347 C C . GLY A 1 514 ? 18.158 25.849 -5.840 1.00 96.88 514 GLY A C 1
ATOM 4348 O O . GLY A 1 514 ? 18.065 26.877 -6.496 1.00 96.88 514 GLY A O 1
ATOM 4349 N N . LYS A 1 515 ? 18.065 24.637 -6.401 1.00 97.50 515 LYS A N 1
ATOM 4350 C CA . LYS A 1 515 ? 18.036 24.450 -7.855 1.00 97.50 515 LYS A CA 1
ATOM 4351 C C . LYS A 1 515 ? 16.740 24.918 -8.499 1.00 97.50 515 LYS A C 1
ATOM 4353 O O . LYS A 1 515 ? 15.645 24.658 -7.986 1.00 97.50 515 LYS A O 1
ATOM 4358 N N . THR A 1 516 ? 16.872 25.531 -9.668 1.00 97.00 516 THR A N 1
ATOM 4359 C CA . THR A 1 516 ? 15.731 25.962 -10.479 1.00 97.00 516 THR A CA 1
ATOM 4360 C C . THR A 1 516 ? 15.021 24.766 -11.116 1.00 97.00 516 THR A C 1
ATOM 4362 O O . THR A 1 516 ? 15.562 23.660 -11.225 1.00 97.00 516 THR A O 1
ATOM 4365 N N . PHE A 1 517 ? 13.781 24.974 -11.569 1.00 95.19 517 PHE A N 1
ATOM 4366 C CA . PHE A 1 517 ? 13.043 23.941 -12.299 1.00 95.19 517 PHE A CA 1
ATOM 4367 C C . PHE A 1 517 ? 13.807 23.465 -13.542 1.00 95.19 517 PHE A C 1
ATOM 4369 O O . PHE A 1 517 ? 13.916 22.262 -13.774 1.00 95.19 517 PHE A O 1
ATOM 4376 N N . THR A 1 518 ? 14.382 24.401 -14.300 1.00 95.38 518 THR A N 1
ATOM 4377 C CA . THR A 1 518 ? 15.141 24.130 -15.526 1.00 95.38 518 THR A CA 1
ATOM 4378 C C . THR A 1 518 ? 16.379 23.276 -15.256 1.00 95.38 518 THR A C 1
ATOM 4380 O O . THR A 1 518 ? 16.608 22.300 -15.965 1.00 95.38 518 THR A O 1
ATOM 4383 N N . GLU A 1 519 ? 17.134 23.562 -14.194 1.00 96.94 519 GLU A N 1
ATOM 4384 C CA . GLU A 1 519 ? 18.310 22.769 -13.804 1.00 96.94 519 GLU A CA 1
ATOM 4385 C C . GLU A 1 519 ? 17.944 21.337 -13.404 1.00 96.94 519 GLU A C 1
ATOM 4387 O O . GLU A 1 519 ? 18.590 20.372 -13.821 1.00 96.94 519 GLU A O 1
ATOM 4392 N N . VAL A 1 520 ? 16.892 21.179 -12.593 1.00 97.31 520 VAL A N 1
ATOM 4393 C CA . VAL A 1 520 ? 16.419 19.853 -12.174 1.00 97.31 520 VAL A CA 1
ATOM 4394 C C . VAL A 1 520 ? 15.878 19.078 -13.374 1.00 97.31 520 VAL A C 1
ATOM 4396 O O . VAL A 1 520 ? 16.166 17.886 -13.499 1.00 97.31 520 VAL A O 1
ATOM 4399 N N . LYS A 1 521 ? 15.151 19.748 -14.277 1.00 96.31 521 LYS A N 1
ATOM 4400 C CA . LYS A 1 521 ? 14.661 19.167 -15.530 1.00 96.31 521 LYS A CA 1
ATOM 4401 C C . LYS A 1 521 ? 15.803 18.703 -16.420 1.00 96.31 521 LYS A C 1
ATOM 4403 O O . LYS A 1 521 ? 15.781 17.543 -16.819 1.00 96.31 521 LYS A O 1
ATOM 4408 N N . LYS A 1 522 ? 16.820 19.541 -16.648 1.00 96.94 522 LYS A N 1
ATOM 4409 C CA . LYS A 1 522 ? 18.024 19.167 -17.403 1.00 96.94 522 LYS A CA 1
ATOM 4410 C C . LYS A 1 522 ? 18.672 17.923 -16.797 1.00 96.94 522 LYS A C 1
ATOM 4412 O O . LYS A 1 522 ? 18.864 16.939 -17.498 1.00 96.94 522 LYS A O 1
ATOM 4417 N N . LYS A 1 523 ? 18.900 17.900 -15.478 1.00 97.50 523 LYS A N 1
ATOM 4418 C CA . LYS A 1 523 ? 19.503 16.741 -14.796 1.00 97.50 523 LYS A CA 1
ATOM 4419 C C . LYS A 1 523 ? 18.676 15.456 -14.942 1.00 97.50 523 LYS A C 1
ATOM 4421 O O . LYS A 1 523 ? 19.242 14.376 -15.115 1.00 97.50 523 LYS A O 1
ATOM 4426 N N . ILE A 1 524 ? 17.349 15.549 -14.832 1.00 96.88 524 ILE A N 1
ATOM 4427 C CA . ILE A 1 524 ? 16.456 14.396 -15.013 1.00 96.88 524 ILE A CA 1
ATOM 4428 C C . ILE A 1 524 ? 16.479 13.925 -16.469 1.00 96.88 524 ILE A C 1
ATOM 4430 O O . ILE A 1 524 ? 16.622 12.725 -16.694 1.00 96.88 524 ILE A O 1
ATOM 4434 N N . LEU A 1 525 ? 16.404 14.844 -17.435 1.00 97.38 525 LEU A N 1
ATOM 4435 C CA . LEU A 1 525 ? 16.492 14.530 -18.858 1.00 97.38 525 LEU A CA 1
ATOM 4436 C C . LEU A 1 525 ? 17.815 13.831 -19.192 1.00 97.38 525 LEU A C 1
ATOM 4438 O O . LEU A 1 525 ? 17.779 12.746 -19.763 1.00 97.38 525 LEU A O 1
ATOM 4442 N N . THR A 1 526 ? 18.957 14.376 -18.757 1.00 97.94 526 THR A N 1
ATOM 4443 C CA . THR A 1 526 ? 20.282 13.761 -18.946 1.00 97.94 526 THR A CA 1
ATOM 4444 C C . THR A 1 526 ? 20.313 12.332 -18.407 1.00 97.94 526 THR A C 1
ATOM 4446 O O . THR A 1 526 ? 20.789 11.424 -19.085 1.00 97.94 526 THR A O 1
ATOM 4449 N N . ARG A 1 527 ? 19.753 12.089 -17.212 1.00 97.38 527 ARG A N 1
ATOM 4450 C CA . ARG A 1 527 ? 19.671 10.736 -16.639 1.00 97.38 527 ARG A CA 1
ATOM 4451 C C . ARG A 1 527 ? 18.818 9.793 -17.494 1.00 97.38 527 ARG A C 1
ATOM 4453 O O . ARG A 1 527 ? 19.236 8.661 -17.717 1.00 97.38 527 ARG A O 1
ATOM 4460 N N . LEU A 1 528 ? 17.640 10.233 -17.939 1.00 96.50 528 LEU A N 1
ATOM 4461 C CA . LEU A 1 528 ? 16.735 9.415 -18.755 1.00 96.50 528 LEU A CA 1
ATOM 4462 C C . LEU A 1 528 ? 17.347 9.100 -20.124 1.00 96.50 528 LEU A C 1
ATOM 4464 O O . LEU A 1 528 ? 17.343 7.948 -20.545 1.00 96.50 528 LEU A O 1
ATOM 4468 N N . VAL A 1 529 ? 17.935 10.097 -20.789 1.00 97.44 529 VAL A N 1
ATOM 4469 C CA . VAL A 1 529 ? 18.639 9.916 -22.065 1.00 97.44 529 VAL A CA 1
ATOM 4470 C C . VAL A 1 529 ? 19.809 8.949 -21.897 1.00 97.44 529 VAL A C 1
ATOM 4472 O O . VAL A 1 529 ? 19.907 7.992 -22.659 1.00 97.44 529 VAL A O 1
ATOM 4475 N N . ARG A 1 530 ? 20.644 9.128 -20.862 1.00 96.56 530 ARG A N 1
ATOM 4476 C CA . ARG A 1 530 ? 21.744 8.206 -20.539 1.00 96.56 530 ARG A CA 1
ATOM 4477 C C . ARG A 1 530 ? 21.254 6.766 -20.393 1.00 96.56 530 ARG A C 1
ATOM 4479 O O . ARG A 1 530 ? 21.865 5.866 -20.959 1.00 96.56 530 ARG A O 1
ATOM 4486 N N . GLN A 1 531 ? 20.164 6.551 -19.654 1.00 94.88 531 GLN A N 1
ATOM 4487 C CA . GLN A 1 531 ? 19.584 5.222 -19.462 1.00 94.88 531 GLN A CA 1
ATOM 4488 C C . GLN A 1 531 ? 19.152 4.599 -20.798 1.00 94.88 531 GLN A C 1
ATOM 4490 O O . GLN A 1 531 ? 19.549 3.479 -21.097 1.00 94.88 531 GLN A O 1
ATOM 4495 N N . LEU A 1 532 ? 18.417 5.336 -21.635 1.00 94.12 532 LEU A N 1
ATOM 4496 C CA . LEU A 1 532 ? 17.954 4.821 -22.928 1.00 94.12 532 LEU A CA 1
ATOM 4497 C C . LEU A 1 532 ? 19.111 4.561 -23.910 1.00 94.12 532 LEU A C 1
ATOM 4499 O O . LEU A 1 532 ? 19.032 3.645 -24.727 1.00 94.12 532 LEU A O 1
ATOM 4503 N N . ILE A 1 533 ? 20.201 5.336 -23.833 1.00 93.88 533 ILE A N 1
ATOM 4504 C CA . ILE A 1 533 ? 21.425 5.066 -24.604 1.00 93.88 533 ILE A CA 1
ATOM 4505 C C . ILE A 1 533 ? 22.071 3.760 -24.135 1.00 93.88 533 ILE A C 1
ATOM 4507 O O . ILE A 1 533 ? 22.439 2.943 -24.976 1.00 93.88 533 ILE A O 1
ATOM 4511 N N . ILE A 1 534 ? 22.181 3.535 -22.819 1.00 88.38 534 ILE A N 1
ATOM 4512 C CA . ILE A 1 534 ? 22.690 2.276 -22.244 1.00 88.38 534 ILE A CA 1
ATOM 4513 C C . ILE A 1 534 ? 21.830 1.084 -22.691 1.00 88.38 534 ILE A C 1
ATOM 4515 O O . ILE A 1 534 ? 22.377 0.051 -23.051 1.00 88.38 534 ILE A O 1
ATOM 4519 N N . GLU A 1 535 ? 20.510 1.257 -22.782 1.00 86.62 535 GLU A N 1
ATOM 4520 C CA . GLU A 1 535 ? 19.557 0.250 -23.280 1.00 86.62 535 GLU A CA 1
ATOM 4521 C C . GLU A 1 535 ? 19.610 0.020 -24.810 1.00 86.62 535 GLU A C 1
ATOM 4523 O O . GLU A 1 535 ? 18.726 -0.623 -25.378 1.00 86.62 535 GLU A O 1
ATOM 4528 N N . GLY A 1 536 ? 20.605 0.557 -25.526 1.00 86.56 536 GLY A N 1
ATOM 4529 C CA . GLY A 1 536 ? 20.759 0.294 -26.962 1.00 86.56 536 GLY A CA 1
ATOM 4530 C C . GLY A 1 536 ? 19.950 1.212 -27.881 1.00 86.56 536 GLY A C 1
ATOM 4531 O O . GLY A 1 536 ? 20.002 1.081 -29.110 1.00 86.56 536 GLY A O 1
ATOM 4532 N N . MET A 1 537 ? 19.166 2.150 -27.341 1.00 90.75 537 MET A N 1
ATOM 4533 C CA . MET A 1 537 ? 18.201 2.882 -28.158 1.00 90.75 537 MET A CA 1
ATOM 4534 C C . MET A 1 537 ? 18.878 3.859 -29.130 1.00 90.75 537 MET A C 1
ATOM 4536 O O . MET A 1 537 ? 19.871 4.523 -28.831 1.00 90.75 537 MET A O 1
ATOM 4540 N N . GLY A 1 538 ? 18.340 3.936 -30.350 1.00 90.69 538 GLY A N 1
ATOM 4541 C CA . GLY A 1 538 ? 18.721 4.947 -31.341 1.00 90.69 538 GLY A CA 1
ATOM 4542 C C . GLY A 1 538 ? 17.989 6.271 -31.109 1.00 90.69 538 GLY A C 1
ATOM 4543 O O . GLY A 1 538 ? 16.909 6.283 -30.522 1.00 90.69 538 GLY A O 1
ATOM 4544 N N . GLN A 1 539 ? 18.520 7.375 -31.641 1.00 93.62 539 GLN A N 1
ATOM 4545 C CA . GLN A 1 539 ? 17.994 8.733 -31.426 1.00 93.62 539 GLN A CA 1
ATOM 4546 C C . GLN A 1 539 ? 16.487 8.854 -31.696 1.00 93.62 539 GLN A C 1
ATOM 4548 O O . GLN A 1 539 ? 15.748 9.359 -30.857 1.00 93.62 539 GLN A O 1
ATOM 4553 N N . LYS A 1 540 ? 16.002 8.314 -32.825 1.00 94.06 540 LYS A N 1
ATOM 4554 C CA . LYS A 1 540 ? 14.566 8.318 -33.167 1.00 94.06 540 LYS A CA 1
ATOM 4555 C C . LYS A 1 540 ? 13.708 7.611 -32.106 1.00 94.06 540 LYS A C 1
ATOM 4557 O O . LYS A 1 540 ? 12.622 8.086 -31.786 1.00 94.06 540 LYS A O 1
ATOM 4562 N N . LYS A 1 541 ? 14.191 6.495 -31.540 1.00 94.44 541 LYS A N 1
ATOM 4563 C CA . LYS A 1 541 ? 13.495 5.761 -30.467 1.00 94.44 541 LYS A CA 1
ATOM 4564 C C . LYS A 1 541 ? 13.535 6.530 -29.148 1.00 94.44 541 LYS A C 1
ATOM 4566 O O . LYS A 1 541 ? 12.496 6.653 -28.516 1.00 94.44 541 LYS A O 1
ATOM 4571 N N . ILE A 1 542 ? 14.681 7.115 -28.791 1.00 95.94 542 ILE A N 1
ATOM 4572 C CA . ILE A 1 542 ? 14.817 7.965 -27.595 1.00 95.94 542 ILE A CA 1
ATOM 4573 C C . ILE A 1 542 ? 13.821 9.128 -27.656 1.00 95.94 542 ILE A C 1
ATOM 4575 O O . ILE A 1 542 ? 13.083 9.360 -26.703 1.00 95.94 542 ILE A O 1
ATOM 4579 N N . VAL A 1 543 ? 13.735 9.818 -28.799 1.00 95.75 543 VAL A N 1
ATOM 4580 C CA . VAL A 1 543 ? 12.769 10.908 -29.006 1.00 95.75 543 VAL A CA 1
ATOM 4581 C C . VAL A 1 543 ? 11.328 10.411 -28.902 1.00 95.75 543 VAL A C 1
ATOM 4583 O O . VAL A 1 543 ? 10.489 11.104 -28.335 1.00 95.75 543 VAL A O 1
ATOM 4586 N N . LYS A 1 544 ? 11.026 9.211 -29.408 1.00 95.38 544 LYS A N 1
ATOM 4587 C CA . LYS A 1 544 ? 9.690 8.611 -29.299 1.00 95.38 544 LYS A CA 1
ATOM 4588 C C . LYS A 1 544 ? 9.313 8.298 -27.846 1.00 95.38 544 LYS A C 1
ATOM 4590 O O . LYS A 1 544 ? 8.199 8.630 -27.437 1.00 95.38 544 LYS A O 1
ATOM 4595 N N . GLU A 1 545 ? 10.223 7.704 -27.076 1.00 94.25 545 GLU A N 1
ATOM 4596 C CA . GLU A 1 545 ? 10.013 7.384 -25.656 1.00 94.25 545 GLU A CA 1
ATOM 4597 C C . GLU A 1 545 ? 9.878 8.655 -24.806 1.00 94.25 545 GLU A C 1
ATOM 4599 O O . GLU A 1 545 ? 8.960 8.787 -23.996 1.00 94.25 545 GLU A O 1
ATOM 4604 N N . LEU A 1 546 ? 10.719 9.659 -25.066 1.00 95.62 546 LEU A N 1
ATOM 4605 C CA . LEU A 1 546 ? 10.746 10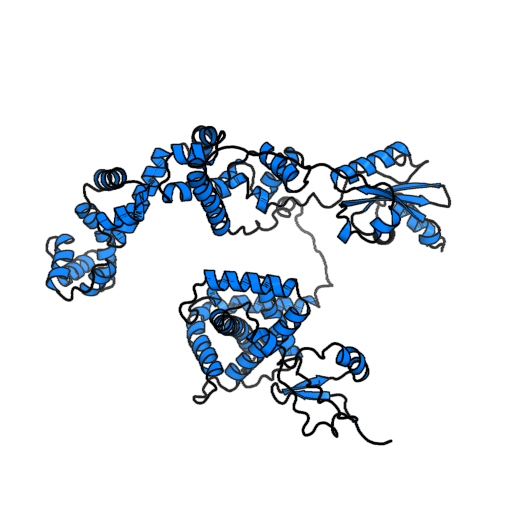.933 -24.343 1.00 95.62 546 LEU A CA 1
ATOM 4606 C C . LEU A 1 546 ? 9.979 12.054 -25.061 1.00 95.62 546 LEU A C 1
ATOM 4608 O O . LEU A 1 546 ? 10.266 13.235 -24.864 1.00 95.62 546 LEU A O 1
ATOM 4612 N N . ARG A 1 547 ? 8.961 11.712 -25.865 1.00 92.00 547 ARG A N 1
ATOM 4613 C CA . ARG A 1 547 ? 8.266 12.634 -26.794 1.00 92.00 547 ARG A CA 1
ATOM 4614 C C . ARG A 1 547 ? 7.778 13.957 -26.199 1.00 92.00 547 A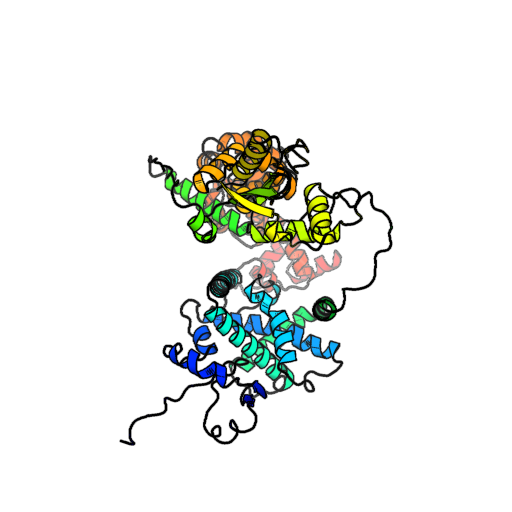RG A C 1
ATOM 4616 O O . ARG A 1 547 ? 7.560 14.911 -26.936 1.00 92.00 547 ARG A O 1
ATOM 4623 N N . ARG A 1 548 ? 7.582 14.032 -24.882 1.00 90.00 548 ARG A N 1
ATOM 4624 C CA . ARG A 1 548 ? 7.114 15.243 -24.192 1.00 90.00 548 ARG A CA 1
ATOM 4625 C C . ARG A 1 548 ? 8.210 16.271 -23.901 1.00 90.00 548 ARG A C 1
ATOM 4627 O O . ARG A 1 548 ? 7.880 17.443 -23.773 1.00 90.00 548 ARG A O 1
ATOM 4634 N N . PHE A 1 549 ? 9.484 15.874 -23.857 1.00 91.94 549 PHE A N 1
ATOM 4635 C CA . PHE A 1 549 ? 10.603 16.825 -23.787 1.00 91.94 549 PHE A CA 1
ATOM 4636 C C . PHE A 1 549 ? 10.821 17.552 -25.124 1.00 91.94 549 PHE A C 1
ATOM 4638 O O . PHE A 1 549 ? 11.316 18.670 -25.153 1.00 91.94 549 PHE A O 1
ATOM 4645 N N . GLY A 1 550 ? 10.372 16.964 -26.236 1.00 92.75 550 GLY A N 1
ATOM 4646 C CA . GLY A 1 550 ? 10.566 17.515 -27.574 1.00 92.75 550 GLY A CA 1
ATOM 4647 C C . GLY A 1 550 ? 11.936 17.160 -28.159 1.00 92.75 550 GLY A C 1
ATOM 4648 O O . GLY A 1 550 ? 12.915 16.950 -27.446 1.00 92.75 550 GLY A O 1
ATOM 4649 N N . TRP A 1 551 ? 11.994 17.075 -29.488 1.00 96.50 551 TRP A N 1
ATOM 4650 C CA . TRP A 1 551 ? 13.181 16.632 -30.227 1.00 96.50 551 TRP A CA 1
ATOM 4651 C C . TRP A 1 551 ? 14.404 17.529 -29.976 1.00 96.50 551 TRP A C 1
ATOM 4653 O O . TRP A 1 551 ? 15.483 17.024 -29.672 1.00 96.50 551 TRP A O 1
ATOM 4663 N N . THR A 1 552 ? 14.224 18.853 -30.019 1.00 96.94 552 THR A N 1
ATOM 4664 C CA . THR A 1 552 ? 15.312 19.828 -29.844 1.00 96.94 552 THR A CA 1
ATOM 4665 C C . THR A 1 552 ? 15.947 19.745 -28.457 1.00 96.94 552 THR A C 1
ATOM 4667 O O . THR A 1 552 ? 17.167 19.782 -28.338 1.00 96.94 552 THR A O 1
ATOM 4670 N N . GLU A 1 553 ? 15.142 19.580 -27.402 1.00 96.69 553 GLU A N 1
ATOM 4671 C CA . GLU A 1 553 ? 15.642 19.499 -26.022 1.00 96.69 553 GLU A CA 1
ATOM 4672 C C . GLU A 1 553 ? 16.486 18.233 -25.808 1.00 96.69 553 GLU A C 1
ATOM 4674 O O . GLU A 1 553 ? 17.561 18.291 -25.215 1.00 96.69 553 GLU A O 1
ATOM 4679 N N . ILE A 1 554 ? 16.037 17.099 -26.359 1.00 97.81 554 ILE A N 1
ATOM 4680 C CA . ILE A 1 554 ? 16.759 15.820 -26.301 1.00 97.81 554 ILE A CA 1
ATOM 4681 C C . ILE A 1 554 ? 18.077 15.906 -27.075 1.00 97.81 554 ILE A C 1
ATOM 4683 O O . ILE A 1 554 ? 19.112 15.477 -26.570 1.00 97.81 554 ILE A O 1
ATOM 4687 N N . ASN A 1 555 ? 18.065 16.486 -28.275 1.00 96.94 555 ASN A N 1
ATOM 4688 C CA . ASN A 1 555 ? 19.275 16.619 -29.083 1.00 96.94 555 ASN A CA 1
ATOM 4689 C C . ASN A 1 555 ? 20.293 17.558 -28.455 1.00 96.94 555 ASN A C 1
ATOM 4691 O O . ASN A 1 555 ? 21.475 17.230 -28.424 1.00 96.94 555 ASN A O 1
ATOM 4695 N N . ASN A 1 556 ? 19.837 18.688 -27.915 1.00 97.69 556 ASN A N 1
ATOM 4696 C CA . ASN A 1 556 ? 20.708 19.605 -27.195 1.00 97.69 556 ASN A CA 1
ATOM 4697 C C . ASN A 1 556 ? 21.301 18.934 -25.955 1.00 97.69 556 ASN A C 1
ATOM 4699 O O . ASN A 1 556 ? 22.482 19.116 -25.688 1.00 97.69 556 ASN A O 1
ATOM 4703 N N . CYS A 1 557 ? 20.524 18.114 -25.238 1.00 97.50 557 CYS A N 1
ATOM 4704 C CA . CYS A 1 557 ? 21.031 17.313 -24.126 1.00 97.50 557 CYS A CA 1
ATOM 4705 C C . CYS A 1 557 ? 22.129 16.339 -24.582 1.00 97.50 557 CYS A C 1
ATOM 4707 O O . CYS A 1 557 ? 23.206 16.339 -23.995 1.00 97.50 557 CYS A O 1
ATOM 4709 N N . ILE A 1 558 ? 21.909 15.573 -25.659 1.00 97.69 558 ILE A N 1
ATOM 4710 C CA . ILE A 1 558 ? 22.928 14.652 -26.190 1.00 97.69 558 ILE A CA 1
ATOM 4711 C C . ILE A 1 558 ? 24.186 15.415 -26.621 1.00 97.69 558 ILE A C 1
ATOM 4713 O O . ILE A 1 558 ? 25.294 15.011 -26.277 1.00 97.69 558 ILE A O 1
ATOM 4717 N N . LYS A 1 559 ? 24.013 16.531 -27.339 1.00 97.50 559 LYS A N 1
ATOM 4718 C CA . LYS A 1 559 ? 25.116 17.344 -27.856 1.00 97.50 559 LYS A CA 1
ATOM 4719 C C . LYS A 1 559 ? 25.940 17.994 -26.747 1.00 97.50 559 LYS A C 1
ATOM 4721 O O . LYS A 1 559 ? 27.160 17.993 -26.823 1.00 97.50 559 LYS A O 1
ATOM 4726 N N . GLN A 1 560 ? 25.290 18.533 -25.717 1.00 97.38 560 GLN A N 1
ATOM 4727 C CA . GLN A 1 560 ? 25.975 19.192 -24.602 1.00 97.38 560 GLN A CA 1
ATOM 4728 C C . GLN A 1 560 ? 26.714 18.210 -23.691 1.00 97.38 560 GLN A C 1
ATOM 4730 O O . GLN A 1 560 ? 27.771 18.553 -23.179 1.00 97.38 560 GLN A O 1
ATOM 4735 N N . GLU A 1 561 ? 26.153 17.024 -23.451 1.00 97.44 561 GLU A N 1
ATOM 4736 C CA . GLU A 1 561 ? 26.715 16.072 -22.484 1.00 97.44 561 GLU A CA 1
ATOM 4737 C C . GLU A 1 561 ? 27.734 15.116 -23.122 1.00 97.44 561 GLU A C 1
ATOM 4739 O O . GLU A 1 561 ? 28.643 14.652 -22.438 1.00 97.44 561 GLU A O 1
ATOM 4744 N N . TRP A 1 562 ? 27.587 14.808 -24.417 1.00 97.31 562 TRP A N 1
ATOM 4745 C CA . TRP A 1 562 ? 28.398 13.792 -25.098 1.00 97.31 562 TRP A CA 1
ATOM 4746 C C . TRP A 1 562 ? 28.756 14.120 -26.556 1.00 97.31 562 TRP A C 1
ATOM 4748 O O . TRP A 1 562 ? 29.207 13.222 -27.254 1.00 97.31 562 TRP A O 1
ATOM 4758 N N . GLY A 1 563 ? 28.500 15.335 -27.054 1.00 97.12 563 GLY A N 1
ATOM 4759 C CA . GLY A 1 563 ? 28.790 15.746 -28.438 1.00 97.12 563 GLY A CA 1
ATOM 4760 C C . GLY A 1 563 ? 27.806 15.196 -29.478 1.00 97.12 563 GLY A C 1
ATOM 4761 O O . GLY A 1 563 ? 27.078 15.952 -30.126 1.00 97.12 563 GLY A O 1
ATOM 4762 N N . ASN A 1 564 ? 27.708 13.877 -29.619 1.00 96.75 564 ASN A N 1
ATOM 4763 C CA . ASN A 1 564 ? 26.699 13.217 -30.451 1.00 96.75 564 ASN A CA 1
ATOM 4764 C C . ASN A 1 564 ? 26.340 11.818 -29.916 1.00 96.75 564 ASN A C 1
ATOM 4766 O O . ASN A 1 564 ? 26.916 11.321 -28.954 1.00 96.75 564 ASN A O 1
ATOM 4770 N N . LEU A 1 565 ? 25.351 11.154 -30.527 1.00 94.50 565 LEU A N 1
ATOM 4771 C CA . LEU A 1 565 ? 24.901 9.839 -30.051 1.00 94.50 565 LEU A CA 1
ATOM 4772 C C . LEU A 1 565 ? 25.979 8.746 -30.196 1.00 94.50 565 LEU A C 1
ATOM 4774 O O . LEU A 1 565 ? 25.990 7.795 -29.414 1.00 94.50 565 LEU A O 1
ATOM 4778 N N . ARG A 1 566 ? 26.865 8.854 -31.193 1.00 92.06 566 ARG A N 1
ATOM 4779 C CA . ARG A 1 566 ? 27.950 7.888 -31.410 1.00 92.06 566 ARG A CA 1
ATOM 4780 C C . ARG A 1 566 ? 28.987 8.000 -30.292 1.00 92.06 566 ARG A C 1
ATOM 4782 O O . ARG A 1 566 ? 29.300 6.988 -29.671 1.00 92.06 566 ARG A O 1
ATOM 4789 N N . GLU A 1 567 ? 29.428 9.215 -29.990 1.00 94.25 567 GLU A N 1
ATOM 4790 C CA . GLU A 1 567 ? 30.325 9.526 -28.871 1.00 94.25 567 GLU A CA 1
ATOM 4791 C C . GLU A 1 567 ? 29.697 9.153 -27.522 1.00 94.25 567 GLU A C 1
ATOM 4793 O O . GLU A 1 567 ? 30.333 8.490 -26.704 1.00 94.25 567 GLU A O 1
ATOM 4798 N N . ALA A 1 568 ? 28.408 9.448 -27.318 1.00 95.25 568 ALA A N 1
ATOM 4799 C CA . ALA A 1 568 ? 27.686 9.040 -26.113 1.00 95.25 568 ALA A CA 1
ATOM 4800 C C . ALA A 1 568 ? 27.728 7.522 -25.896 1.00 95.25 568 ALA A C 1
ATOM 4802 O O . ALA A 1 568 ? 27.956 7.063 -24.780 1.00 95.25 568 ALA A O 1
ATOM 4803 N N . ARG A 1 569 ? 27.535 6.726 -26.955 1.00 92.19 569 ARG A N 1
ATOM 4804 C CA . ARG A 1 569 ? 27.643 5.261 -26.877 1.00 92.19 569 ARG A CA 1
ATOM 4805 C C . ARG A 1 569 ? 29.065 4.823 -26.570 1.00 92.19 569 ARG A C 1
ATOM 4807 O O . ARG A 1 569 ? 29.235 3.959 -25.719 1.00 92.19 569 ARG A O 1
ATOM 4814 N N . GLN A 1 570 ? 30.064 5.435 -27.207 1.00 90.31 570 GLN A N 1
ATOM 4815 C CA . GLN A 1 570 ? 31.472 5.159 -26.921 1.00 90.31 570 GLN A CA 1
ATOM 4816 C C . GLN A 1 570 ? 31.801 5.378 -25.441 1.00 90.31 570 GLN A C 1
ATOM 4818 O O . GLN A 1 570 ? 32.349 4.491 -24.794 1.00 90.31 570 GLN A O 1
ATOM 4823 N N . ILE A 1 571 ? 31.378 6.508 -24.877 1.00 93.56 571 ILE A N 1
ATOM 4824 C CA . ILE A 1 571 ? 31.628 6.860 -23.476 1.00 93.56 571 ILE A CA 1
ATOM 4825 C C . ILE A 1 571 ? 30.830 5.962 -22.519 1.00 93.56 571 ILE A C 1
ATOM 4827 O O . ILE A 1 571 ? 31.372 5.460 -21.535 1.00 93.56 571 ILE A O 1
ATOM 4831 N N . LEU A 1 572 ? 29.535 5.762 -22.779 1.00 94.00 572 LEU A N 1
ATOM 4832 C CA . LEU A 1 572 ? 28.627 5.102 -21.838 1.00 94.00 572 LEU A CA 1
ATOM 4833 C C . LEU A 1 572 ? 28.701 3.574 -21.883 1.00 94.00 572 LEU A C 1
ATOM 4835 O O . LEU A 1 572 ? 28.494 2.941 -20.849 1.00 94.00 572 LEU A O 1
ATOM 4839 N N . TRP A 1 573 ? 2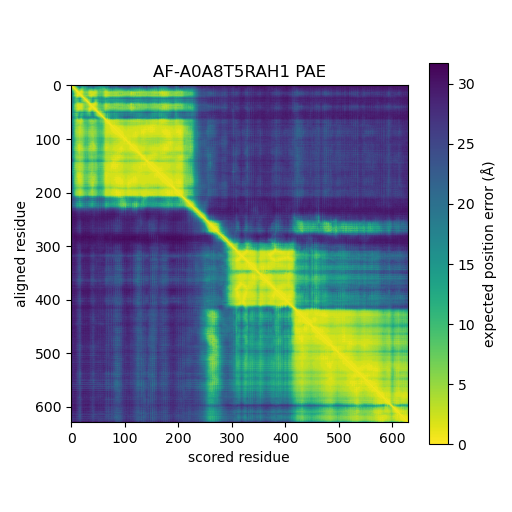8.970 2.973 -23.045 1.00 93.25 573 TRP A N 1
ATOM 4840 C CA . TRP A 1 573 ? 29.058 1.516 -23.168 1.00 93.25 573 TRP A CA 1
ATOM 4841 C C . TRP A 1 573 ? 30.453 0.980 -22.897 1.00 93.25 573 TRP A C 1
ATOM 4843 O O . TRP A 1 573 ? 30.546 -0.168 -22.486 1.00 93.25 573 TRP A O 1
ATOM 4853 N N . LYS A 1 574 ? 31.530 1.760 -23.073 1.00 91.38 574 LYS A N 1
ATOM 4854 C CA . LYS A 1 574 ? 32.895 1.248 -22.863 1.00 91.38 574 LYS A CA 1
ATOM 4855 C C . LYS A 1 574 ? 33.080 0.590 -21.486 1.00 91.38 574 LYS A C 1
ATOM 4857 O O . LYS A 1 574 ? 33.516 -0.557 -21.474 1.00 91.38 574 LYS A O 1
ATOM 4862 N N . PRO A 1 575 ? 32.683 1.203 -20.349 1.00 91.69 575 PRO A N 1
ATOM 4863 C CA . PRO A 1 575 ? 32.822 0.559 -19.039 1.00 91.69 575 PRO A CA 1
ATOM 4864 C C . PRO A 1 575 ? 32.000 -0.731 -18.912 1.00 91.69 575 PRO A C 1
ATOM 4866 O O . PRO A 1 575 ? 32.475 -1.716 -18.360 1.00 91.69 575 PRO A O 1
ATOM 4869 N N . LEU A 1 576 ? 30.789 -0.735 -19.470 1.00 91.00 576 LEU A N 1
ATOM 4870 C CA . LEU A 1 576 ? 29.884 -1.884 -19.458 1.00 91.00 576 LEU A CA 1
ATOM 4871 C C . LEU A 1 576 ? 30.427 -3.041 -20.311 1.00 91.00 576 LEU A C 1
ATOM 4873 O O . LEU A 1 576 ? 30.426 -4.184 -19.874 1.00 91.00 576 LEU A O 1
ATOM 4877 N N . ILE A 1 577 ? 30.926 -2.753 -21.515 1.00 91.62 577 ILE A N 1
ATOM 4878 C CA . ILE A 1 577 ? 31.550 -3.750 -22.392 1.00 91.62 577 ILE A CA 1
ATOM 4879 C C . ILE A 1 577 ? 32.819 -4.295 -21.736 1.00 91.62 577 ILE A C 1
ATOM 4881 O O . ILE A 1 577 ? 33.039 -5.499 -21.776 1.00 91.62 577 ILE A O 1
ATOM 4885 N N . MET A 1 578 ? 33.624 -3.444 -21.088 1.00 92.31 578 MET A N 1
ATOM 4886 C CA . MET A 1 578 ? 34.789 -3.905 -20.328 1.00 92.31 578 MET A CA 1
ATOM 4887 C C . MET A 1 578 ? 34.393 -4.890 -19.226 1.00 92.31 578 MET A C 1
ATOM 4889 O O . MET A 1 578 ? 35.032 -5.926 -19.081 1.00 92.31 578 MET A O 1
ATOM 4893 N N . GLU A 1 579 ? 33.335 -4.596 -18.471 1.00 93.12 579 GLU A N 1
ATOM 4894 C CA . GLU A 1 579 ? 32.814 -5.490 -17.434 1.00 93.12 579 GLU A CA 1
ATOM 4895 C C . GLU A 1 579 ? 32.294 -6.813 -18.016 1.00 93.12 579 GLU A C 1
ATOM 4897 O O . GLU A 1 579 ? 32.585 -7.877 -17.476 1.00 93.12 579 GLU A O 1
ATOM 4902 N N . LEU A 1 580 ? 31.581 -6.781 -19.143 1.00 92.38 580 LEU A N 1
ATOM 4903 C CA . LEU A 1 580 ? 31.104 -7.998 -19.806 1.00 92.38 580 LEU A CA 1
ATOM 4904 C C . LEU A 1 580 ? 32.264 -8.853 -20.337 1.00 92.38 580 LEU A C 1
ATOM 4906 O O . LEU A 1 580 ? 32.276 -10.062 -20.125 1.00 92.38 580 LEU A O 1
ATOM 4910 N N . LEU A 1 581 ? 33.270 -8.236 -20.961 1.00 92.94 581 LEU A N 1
ATOM 4911 C CA . LEU A 1 581 ? 34.461 -8.939 -21.448 1.00 92.94 581 LEU A CA 1
ATOM 4912 C C . LEU A 1 581 ? 35.297 -9.526 -20.299 1.00 92.94 581 LEU A C 1
ATOM 4914 O O . LEU A 1 581 ? 35.839 -10.616 -20.454 1.00 92.94 581 LEU A O 1
ATOM 4918 N N . ARG A 1 582 ? 35.366 -8.858 -19.134 1.00 91.94 582 ARG A N 1
ATOM 4919 C CA . ARG A 1 582 ? 35.998 -9.415 -17.917 1.00 91.94 582 ARG A CA 1
ATOM 4920 C C . ARG A 1 582 ? 35.317 -10.686 -17.428 1.00 91.94 582 ARG A C 1
ATOM 4922 O O . ARG A 1 582 ? 35.989 -11.554 -16.892 1.00 91.94 582 ARG A O 1
ATOM 4929 N N . ASN A 1 583 ? 34.006 -10.782 -17.616 1.00 92.19 583 ASN A N 1
ATOM 4930 C CA . ASN A 1 583 ? 33.213 -11.955 -17.258 1.00 92.19 583 ASN A CA 1
ATOM 4931 C C . ASN A 1 583 ? 33.157 -12.995 -18.394 1.00 92.19 583 ASN A C 1
ATOM 4933 O O . ASN A 1 583 ? 32.230 -13.799 -18.437 1.00 92.19 583 ASN A O 1
ATOM 4937 N N . ASP A 1 584 ? 34.109 -12.941 -19.335 1.00 91.38 584 ASP A N 1
ATOM 4938 C CA . ASP A 1 584 ? 34.242 -13.842 -20.485 1.00 91.38 584 ASP A CA 1
ATOM 4939 C C . ASP A 1 584 ? 32.985 -13.944 -21.378 1.00 91.38 584 ASP A C 1
ATOM 4941 O O . ASP A 1 584 ? 32.848 -14.876 -22.172 1.00 91.38 584 ASP A O 1
ATOM 4945 N N . ILE A 1 585 ? 32.095 -12.945 -21.327 1.00 91.25 585 ILE A N 1
ATOM 4946 C CA . ILE A 1 585 ? 30.899 -12.891 -22.177 1.00 91.25 585 ILE A CA 1
ATOM 4947 C C . ILE A 1 585 ? 31.322 -12.756 -23.645 1.00 91.25 585 ILE A C 1
ATOM 4949 O O . ILE A 1 585 ? 32.209 -11.970 -23.999 1.00 91.25 585 ILE A O 1
ATOM 4953 N N . SER A 1 586 ? 30.694 -13.536 -24.524 1.00 88.81 586 SER A N 1
ATOM 4954 C CA . SER A 1 586 ? 31.044 -13.564 -25.943 1.00 88.81 586 SER A CA 1
ATOM 4955 C C . SER A 1 586 ? 30.606 -12.286 -26.675 1.00 88.81 586 SER A C 1
ATOM 4957 O O . SER A 1 586 ? 29.634 -11.624 -26.309 1.00 88.81 586 SER A O 1
ATOM 4959 N N . GLY A 1 587 ? 31.298 -11.939 -27.765 1.00 85.00 587 GLY A N 1
ATOM 4960 C CA . GLY A 1 587 ? 30.937 -10.798 -28.619 1.00 85.00 587 GLY A CA 1
ATOM 4961 C C . GLY A 1 587 ? 29.468 -10.808 -29.082 1.00 85.00 587 GLY A C 1
ATOM 4962 O O . GLY A 1 587 ? 28.812 -9.770 -28.971 1.00 85.00 587 GLY A O 1
ATOM 4963 N N . PRO A 1 588 ? 28.909 -11.951 -29.537 1.00 86.38 588 PRO A N 1
ATOM 4964 C CA . PRO A 1 588 ? 27.482 -12.074 -29.837 1.00 86.38 588 PRO A CA 1
ATOM 4965 C C . PRO A 1 588 ? 26.560 -11.771 -28.649 1.00 86.38 588 PRO A C 1
ATOM 4967 O O . PRO A 1 588 ? 25.566 -11.065 -28.813 1.00 86.38 588 PRO A O 1
ATOM 4970 N N . GLU A 1 589 ? 26.878 -12.256 -27.448 1.00 84.88 589 GLU A N 1
ATOM 4971 C CA . GLU A 1 589 ? 26.076 -11.998 -26.244 1.00 84.88 589 GLU A CA 1
ATOM 4972 C C . GLU A 1 589 ? 26.128 -10.529 -25.824 1.00 84.88 589 GLU A C 1
ATOM 4974 O O . GLU A 1 589 ? 25.090 -9.950 -25.508 1.00 84.88 589 GLU A O 1
ATOM 4979 N N . ILE A 1 590 ? 27.302 -9.894 -25.904 1.00 87.44 590 ILE A N 1
ATOM 4980 C CA . ILE A 1 590 ? 27.453 -8.447 -25.688 1.00 87.44 590 ILE A CA 1
ATOM 4981 C C . ILE A 1 590 ? 26.607 -7.673 -26.705 1.00 87.44 590 ILE A C 1
ATOM 4983 O O . ILE A 1 590 ? 25.907 -6.724 -26.354 1.00 87.44 590 ILE A O 1
ATOM 4987 N N . PHE A 1 591 ? 26.624 -8.091 -27.969 1.00 85.31 591 PHE A N 1
ATOM 4988 C CA . PHE A 1 591 ? 25.855 -7.449 -29.032 1.00 85.31 591 PHE A CA 1
ATOM 4989 C C . PHE A 1 591 ? 24.338 -7.560 -28.803 1.00 85.31 591 PHE A C 1
ATOM 4991 O O . PHE A 1 591 ? 23.615 -6.570 -28.956 1.00 85.31 591 PHE A O 1
ATOM 4998 N N . MET A 1 592 ? 23.864 -8.734 -28.366 1.00 80.81 592 MET A N 1
ATOM 4999 C CA . MET A 1 592 ? 22.470 -8.953 -27.962 1.00 80.81 592 MET A CA 1
ATOM 5000 C C . MET A 1 592 ? 22.096 -8.132 -26.724 1.00 80.81 592 MET A C 1
ATOM 5002 O O . MET A 1 592 ? 21.031 -7.512 -26.703 1.00 80.81 592 MET A O 1
ATOM 5006 N N . PHE A 1 593 ? 22.976 -8.076 -25.719 1.00 83.00 593 PHE A N 1
ATOM 5007 C CA . PHE A 1 593 ? 22.781 -7.292 -24.497 1.00 83.00 593 PHE A CA 1
ATOM 5008 C C . PHE A 1 593 ? 22.588 -5.800 -24.799 1.00 83.00 593 PHE A C 1
ATOM 5010 O O . PHE A 1 593 ? 21.715 -5.153 -24.227 1.00 83.00 593 PHE A O 1
ATOM 5017 N N . LEU A 1 594 ? 23.343 -5.266 -25.763 1.00 81.56 594 LEU A N 1
ATOM 5018 C CA . LEU A 1 594 ? 23.250 -3.874 -26.216 1.00 81.56 594 LEU A CA 1
ATOM 5019 C C . LEU A 1 594 ? 22.052 -3.604 -27.150 1.00 81.56 594 LEU A C 1
ATOM 5021 O O . LEU A 1 594 ? 21.952 -2.527 -27.741 1.00 81.56 594 LEU A O 1
ATOM 5025 N N . GLY A 1 595 ? 21.130 -4.562 -27.296 1.00 73.88 595 GLY A N 1
ATOM 5026 C CA . GLY A 1 595 ? 19.852 -4.374 -27.984 1.00 73.88 595 GLY A CA 1
ATOM 5027 C C . GLY A 1 595 ? 19.926 -4.404 -29.513 1.00 73.88 595 GLY A C 1
ATOM 5028 O O . GLY A 1 595 ? 18.955 -4.023 -30.182 1.00 73.88 595 GLY A O 1
ATOM 5029 N N . TYR A 1 596 ? 21.040 -4.858 -30.093 1.00 78.38 596 TYR A N 1
ATOM 5030 C CA . TYR A 1 596 ? 21.113 -5.110 -31.527 1.00 78.38 596 TYR A CA 1
ATOM 5031 C C . TYR A 1 596 ? 20.435 -6.449 -31.856 1.00 78.38 596 TYR A C 1
ATOM 5033 O O . TYR A 1 596 ? 20.762 -7.492 -31.298 1.00 78.38 596 TYR A O 1
ATOM 5041 N N . LYS A 1 597 ? 19.451 -6.429 -32.764 1.00 67.81 597 LYS A N 1
ATOM 5042 C CA . LYS A 1 597 ? 18.686 -7.629 -33.143 1.00 67.81 597 LYS A CA 1
ATOM 5043 C C . LYS A 1 597 ? 19.514 -8.571 -34.024 1.00 67.81 597 LYS A C 1
ATOM 5045 O O . LYS A 1 597 ? 20.069 -8.096 -35.009 1.00 67.81 597 LYS A O 1
ATOM 5050 N N . ASN A 1 598 ? 19.499 -9.869 -33.692 1.00 54.88 598 ASN A N 1
ATOM 5051 C CA . ASN A 1 598 ? 19.812 -11.071 -34.496 1.00 54.88 598 ASN A CA 1
ATOM 5052 C C . ASN A 1 598 ? 20.851 -10.931 -35.624 1.00 54.88 598 ASN A C 1
ATOM 5054 O O . ASN A 1 598 ? 20.720 -11.560 -36.672 1.00 54.88 598 ASN A O 1
ATOM 5058 N N . SER A 1 599 ? 21.895 -10.129 -35.440 1.00 57.56 599 SER A N 1
ATOM 5059 C CA . SER A 1 599 ? 23.054 -10.231 -36.312 1.00 57.56 599 SER A CA 1
ATOM 5060 C C . SER A 1 599 ? 23.823 -11.457 -35.855 1.00 57.56 599 SER A C 1
ATOM 5062 O O . SER A 1 599 ? 24.399 -11.449 -34.780 1.00 57.56 599 SER A O 1
ATOM 5064 N N . THR A 1 600 ? 23.840 -12.517 -36.650 1.00 59.62 600 THR A N 1
ATOM 5065 C CA . THR A 1 600 ? 24.769 -13.641 -36.445 1.00 59.62 600 THR A CA 1
ATOM 5066 C C . THR A 1 600 ? 26.157 -13.334 -37.014 1.00 59.62 600 THR A C 1
ATOM 5068 O O . THR A 1 600 ? 27.097 -14.097 -36.825 1.00 59.62 600 THR A O 1
ATOM 5071 N N . SER A 1 601 ? 26.312 -12.196 -37.702 1.00 72.56 601 SER A N 1
ATOM 5072 C CA . SER A 1 601 ? 27.567 -11.804 -38.335 1.00 72.56 601 SER A CA 1
ATOM 5073 C C . SER A 1 601 ? 28.615 -11.407 -37.293 1.00 72.56 601 SER A C 1
ATOM 5075 O O . SER A 1 601 ? 28.581 -10.302 -36.744 1.00 72.56 601 SER A O 1
ATOM 5077 N N . ILE A 1 602 ? 29.594 -12.292 -37.096 1.00 71.25 602 ILE A N 1
ATOM 5078 C CA . ILE A 1 602 ? 30.822 -12.056 -36.320 1.00 71.25 602 ILE A CA 1
ATOM 5079 C C . ILE A 1 602 ? 31.509 -10.746 -36.736 1.00 71.25 602 ILE A C 1
ATOM 5081 O O . ILE A 1 602 ? 32.001 -10.011 -35.881 1.00 71.25 602 ILE A O 1
ATOM 5085 N N . ASN A 1 603 ? 31.467 -10.389 -38.024 1.00 74.81 603 ASN A N 1
ATOM 5086 C CA . ASN A 1 603 ? 32.062 -9.151 -38.534 1.00 74.81 603 ASN A CA 1
ATOM 5087 C C . ASN A 1 603 ? 31.415 -7.897 -37.935 1.00 74.81 603 ASN A C 1
ATOM 5089 O O . ASN A 1 603 ? 32.126 -6.959 -37.588 1.00 74.81 603 ASN A O 1
ATOM 5093 N N . LYS A 1 604 ? 30.091 -7.887 -37.730 1.00 76.81 604 LYS A N 1
ATOM 5094 C CA . LYS A 1 604 ? 29.390 -6.760 -37.085 1.00 76.81 604 LYS A CA 1
ATOM 5095 C C . LYS A 1 604 ? 29.694 -6.673 -35.588 1.00 76.81 604 LYS A C 1
ATOM 5097 O O . LYS A 1 604 ? 29.790 -5.572 -35.050 1.00 76.81 604 LYS A O 1
ATOM 5102 N N . HIS A 1 605 ? 29.889 -7.814 -34.925 1.00 79.12 605 HIS A N 1
ATOM 5103 C CA . HIS A 1 605 ? 30.280 -7.861 -33.511 1.00 79.12 605 HIS A CA 1
ATOM 5104 C C . HIS A 1 605 ? 31.699 -7.335 -33.319 1.00 79.12 605 HIS A C 1
ATOM 5106 O O . HIS A 1 605 ? 31.927 -6.438 -32.509 1.00 79.12 605 HIS A O 1
ATOM 5112 N N . ASN A 1 606 ? 32.635 -7.824 -34.133 1.00 79.25 606 ASN A N 1
ATOM 5113 C CA . ASN A 1 606 ? 34.008 -7.347 -34.129 1.00 79.25 606 ASN A CA 1
ATOM 5114 C C . ASN A 1 606 ? 34.080 -5.874 -34.524 1.00 79.25 606 ASN A C 1
ATOM 5116 O O . ASN A 1 606 ? 34.783 -5.129 -33.864 1.00 79.25 606 ASN A O 1
ATOM 5120 N N . GLN A 1 607 ? 33.309 -5.398 -35.505 1.00 85.00 607 GLN A N 1
ATOM 5121 C CA . GLN A 1 607 ? 33.270 -3.972 -35.844 1.00 85.00 607 GLN A CA 1
ATOM 5122 C C . GLN A 1 607 ? 32.834 -3.098 -34.657 1.00 85.00 607 GLN A C 1
ATOM 5124 O O . GLN A 1 607 ? 33.401 -2.023 -34.449 1.00 85.00 607 GLN A O 1
ATOM 5129 N N . LEU A 1 608 ? 31.867 -3.564 -33.854 1.00 83.62 608 LEU A N 1
ATOM 5130 C CA . LEU A 1 608 ? 31.481 -2.881 -32.624 1.00 83.62 608 LEU A CA 1
ATOM 5131 C C . LEU A 1 608 ? 32.666 -2.830 -31.655 1.00 83.62 608 LEU A C 1
ATOM 5133 O O . LEU A 1 608 ? 33.090 -1.732 -31.315 1.00 83.62 608 LEU A O 1
ATOM 5137 N N . ILE A 1 609 ? 33.244 -3.971 -31.269 1.00 87.62 609 ILE A N 1
ATOM 5138 C CA . ILE A 1 609 ? 34.374 -4.017 -30.320 1.00 87.62 609 ILE A CA 1
ATOM 5139 C C . ILE A 1 609 ? 35.570 -3.193 -30.818 1.00 87.62 609 ILE A C 1
ATOM 5141 O O . ILE A 1 609 ? 36.100 -2.371 -30.069 1.00 87.62 609 ILE A O 1
ATOM 5145 N N . ARG A 1 610 ? 35.907 -3.295 -32.106 1.00 89.19 610 ARG A N 1
ATOM 5146 C CA . ARG A 1 610 ? 36.962 -2.509 -32.759 1.00 89.19 610 ARG A CA 1
ATOM 5147 C C . ARG A 1 610 ? 36.758 -1.009 -32.583 1.00 89.19 610 ARG A C 1
ATOM 5149 O O . ARG A 1 610 ? 37.720 -0.285 -32.344 1.00 89.19 610 ARG A O 1
ATOM 5156 N N . SER A 1 611 ? 35.508 -0.544 -32.641 1.00 87.69 611 SER A N 1
ATOM 5157 C CA . SER A 1 611 ? 35.168 0.871 -32.440 1.00 87.69 611 SER A CA 1
ATOM 5158 C C . SER A 1 611 ? 35.322 1.363 -30.991 1.00 87.69 611 SER A C 1
ATOM 5160 O O . SER A 1 611 ? 35.325 2.576 -30.769 1.00 87.69 611 SER A O 1
ATOM 5162 N N . PHE A 1 612 ? 35.447 0.448 -30.021 1.00 87.06 612 PHE A N 1
ATOM 5163 C CA . PHE A 1 612 ? 35.647 0.741 -28.596 1.00 87.06 612 PHE A CA 1
ATOM 5164 C C . PHE A 1 612 ? 37.097 0.536 -28.123 1.00 87.06 612 PHE A C 1
ATOM 5166 O O . PHE A 1 612 ? 37.524 1.225 -27.191 1.00 87.06 612 PHE A O 1
ATOM 5173 N N . PHE A 1 613 ? 37.842 -0.382 -28.749 1.00 89.44 613 PHE A N 1
ATOM 5174 C CA . PHE A 1 613 ? 39.162 -0.843 -28.299 1.00 89.44 613 PHE A CA 1
ATOM 5175 C C . PHE A 1 613 ? 40.228 -0.757 -29.402 1.00 89.44 613 PHE A C 1
ATOM 5177 O O . PHE A 1 613 ? 40.849 -1.754 -29.734 1.00 89.44 613 PHE A O 1
ATOM 5184 N N . TRP A 1 614 ? 40.441 0.426 -29.991 1.00 91.19 614 TRP A N 1
ATOM 5185 C CA . TRP A 1 614 ? 41.557 0.695 -30.924 1.00 91.19 614 TRP A CA 1
ATOM 5186 C C . TRP A 1 614 ? 41.732 -0.332 -32.060 1.00 91.19 614 TRP A C 1
ATOM 5188 O O . TRP A 1 614 ? 42.848 -0.674 -32.430 1.00 91.19 614 TRP A O 1
ATOM 5198 N N . GLY A 1 615 ? 40.633 -0.845 -32.620 1.00 90.06 615 GLY A N 1
ATOM 5199 C CA . GLY A 1 615 ? 40.708 -1.829 -33.704 1.00 90.06 615 GLY A CA 1
ATOM 5200 C C . GLY A 1 615 ? 40.905 -3.282 -33.258 1.00 90.06 615 GLY A C 1
ATOM 5201 O O . GLY A 1 615 ? 40.971 -4.154 -34.124 1.00 90.06 615 GLY A O 1
ATOM 5202 N N . MET A 1 616 ? 40.895 -3.564 -31.952 1.00 92.88 616 MET A N 1
ATOM 5203 C CA . MET A 1 616 ? 40.930 -4.927 -31.420 1.00 92.88 616 MET A CA 1
ATOM 5204 C C . MET A 1 616 ? 39.642 -5.690 -31.742 1.00 92.88 616 MET A C 1
ATOM 5206 O O . MET A 1 616 ? 38.528 -5.168 -31.616 1.00 92.88 616 MET A O 1
ATOM 5210 N N . ASN A 1 617 ? 39.780 -6.950 -32.142 1.00 91.88 617 ASN A N 1
ATOM 5211 C CA . ASN A 1 617 ? 38.676 -7.899 -32.184 1.00 91.88 617 ASN A CA 1
ATOM 5212 C C . ASN A 1 617 ? 38.243 -8.317 -30.759 1.00 91.88 617 ASN A C 1
ATOM 5214 O O . ASN A 1 617 ? 38.827 -7.896 -29.762 1.00 91.88 617 ASN A O 1
ATOM 5218 N N . THR A 1 618 ? 37.184 -9.124 -30.651 1.00 88.69 618 THR A N 1
ATOM 5219 C CA . THR A 1 618 ? 36.630 -9.524 -29.343 1.00 88.69 618 THR A CA 1
ATOM 5220 C C . THR A 1 618 ? 37.654 -10.241 -28.455 1.00 88.69 618 THR A C 1
ATOM 5222 O O . THR A 1 618 ? 37.743 -9.929 -27.271 1.00 88.69 618 THR A O 1
ATOM 5225 N N . GLU A 1 619 ? 38.437 -11.167 -29.008 1.00 91.50 619 GLU A N 1
ATOM 5226 C CA . GLU A 1 619 ? 39.415 -11.951 -28.244 1.00 91.50 619 GLU A CA 1
ATOM 5227 C C . GLU A 1 619 ? 40.650 -11.121 -27.872 1.00 91.50 619 GLU A C 1
ATOM 5229 O O . GLU A 1 619 ? 41.090 -11.156 -26.724 1.00 91.50 619 GLU A O 1
ATOM 5234 N N . GLU A 1 620 ? 41.142 -10.281 -28.785 1.00 94.56 620 GLU A N 1
ATOM 5235 C CA . GLU A 1 620 ? 42.207 -9.306 -28.500 1.00 94.56 620 GLU A CA 1
ATOM 5236 C C . GLU A 1 620 ? 41.796 -8.347 -27.373 1.00 94.56 620 GLU A C 1
ATOM 5238 O O . GLU A 1 620 ? 42.560 -8.119 -26.435 1.00 94.56 620 GLU A O 1
ATOM 5243 N N . ALA A 1 621 ? 40.559 -7.836 -27.410 1.00 92.81 621 ALA A N 1
ATOM 5244 C CA . ALA A 1 621 ? 40.032 -6.959 -26.371 1.00 92.81 621 ALA A CA 1
ATOM 5245 C C . ALA A 1 621 ? 39.905 -7.680 -25.018 1.00 92.81 621 ALA A C 1
ATOM 5247 O O . ALA A 1 621 ? 40.240 -7.093 -23.988 1.00 92.81 621 ALA A O 1
ATOM 5248 N N . LYS A 1 622 ? 39.476 -8.953 -24.993 1.00 92.69 622 LYS A N 1
ATOM 5249 C CA . LYS A 1 622 ? 39.461 -9.767 -23.762 1.00 92.69 622 LYS A CA 1
ATOM 5250 C C . LYS A 1 622 ? 40.863 -9.923 -23.183 1.00 92.69 622 LYS A C 1
ATOM 5252 O O . LYS A 1 622 ? 41.053 -9.670 -21.996 1.00 92.69 622 LYS A O 1
ATOM 5257 N N . GLN A 1 623 ? 41.841 -10.310 -24.003 1.00 94.44 623 GLN A N 1
ATOM 5258 C CA . GLN A 1 623 ? 43.229 -10.473 -23.564 1.00 94.44 623 GLN A CA 1
ATOM 5259 C C . GLN A 1 623 ? 43.813 -9.157 -23.041 1.00 94.44 623 GLN A C 1
ATOM 5261 O O . GLN A 1 623 ? 44.444 -9.140 -21.987 1.00 94.44 623 GLN A O 1
ATOM 5266 N N . PHE A 1 624 ? 43.558 -8.048 -23.738 1.00 94.75 624 PHE A N 1
ATOM 5267 C CA . PHE A 1 624 ? 43.973 -6.717 -23.306 1.00 94.75 624 PHE A CA 1
ATOM 5268 C C . PHE A 1 624 ? 43.373 -6.344 -21.945 1.00 94.75 624 PHE A C 1
ATOM 5270 O O . PHE A 1 624 ? 44.092 -5.918 -21.046 1.00 94.75 624 PHE A O 1
ATOM 5277 N N . ILE A 1 625 ? 42.069 -6.557 -21.754 1.00 92.38 625 ILE A N 1
ATOM 5278 C CA . ILE A 1 625 ? 41.392 -6.247 -20.490 1.00 92.38 625 ILE A CA 1
ATOM 5279 C C . ILE A 1 625 ? 41.877 -7.146 -19.346 1.00 92.38 625 ILE A C 1
ATOM 5281 O O . ILE A 1 625 ? 41.993 -6.656 -18.224 1.00 92.38 625 ILE A O 1
ATOM 5285 N N . LYS A 1 626 ? 42.182 -8.424 -19.613 1.00 91.44 626 LYS A N 1
ATOM 5286 C CA . LYS A 1 626 ? 42.761 -9.348 -18.621 1.00 91.44 626 LYS A CA 1
ATOM 5287 C C . LYS A 1 626 ? 44.146 -8.904 -18.147 1.00 91.44 626 LYS A C 1
ATOM 5289 O O . LYS A 1 626 ? 44.463 -9.142 -16.996 1.00 91.44 626 LYS A O 1
ATOM 5294 N N . LYS A 1 627 ? 44.935 -8.235 -18.998 1.00 93.12 627 LYS A N 1
ATOM 5295 C CA . LYS A 1 627 ? 46.257 -7.680 -18.644 1.00 93.12 627 LYS A CA 1
ATOM 5296 C C . LYS A 1 627 ? 46.197 -6.364 -17.855 1.00 93.12 627 LYS A C 1
ATOM 5298 O O . LYS A 1 627 ? 47.211 -5.941 -17.317 1.00 93.12 627 LYS A O 1
ATOM 5303 N N . LEU A 1 628 ? 45.048 -5.681 -17.843 1.00 87.50 628 LEU A N 1
ATOM 5304 C CA . LEU A 1 628 ? 44.840 -4.433 -17.093 1.00 87.50 628 LEU A CA 1
ATOM 5305 C C . LEU A 1 628 ? 44.423 -4.662 -15.630 1.00 87.50 628 LEU A C 1
ATOM 5307 O O . LEU A 1 628 ? 44.303 -3.690 -14.883 1.00 87.50 628 LEU A O 1
ATOM 5311 N N . VAL A 1 629 ? 44.108 -5.907 -15.266 1.00 71.69 629 VAL A N 1
ATOM 5312 C CA . VAL A 1 629 ? 43.798 -6.361 -13.903 1.00 71.69 629 VAL A CA 1
ATOM 5313 C C . VAL A 1 629 ? 45.035 -7.053 -13.365 1.00 71.69 629 VAL A C 1
ATOM 5315 O O . VAL A 1 629 ? 45.349 -6.799 -12.184 1.00 71.69 629 VAL A O 1
#

Radius of gyration: 34.78 Å; Cα contacts (8 Å, |Δi|>4): 593; chains: 1; bounding box: 98×77×92 Å

pLDDT: mean 81.01, std 19.83, range [21.09, 97.94]

Secondary structure (DSSP, 8-state):
------------B-TTT-PBPPGGGHHHHHHHHSEEE-TTT--EEE--GGGTHHHHTT-TT--S-HHHHHHH-TTS-HHHHHHHHHHHHHHHHHHHHHHHHHSSS-GGG----HHHHHHHHHHHGGGGTSPPPGGGGSS-GGG--HHHHHHHHHHHHHHHHH-HHHHHHHHHHHHHHHHHHHHHHHTSSS-SS--HHHHHHHHHHHHHSTTTGGGGGGTHHHHHHHHGGGT-S---------SSGGGGGG--------HHHHHHHHHHHHHHHHHHTTS--------PP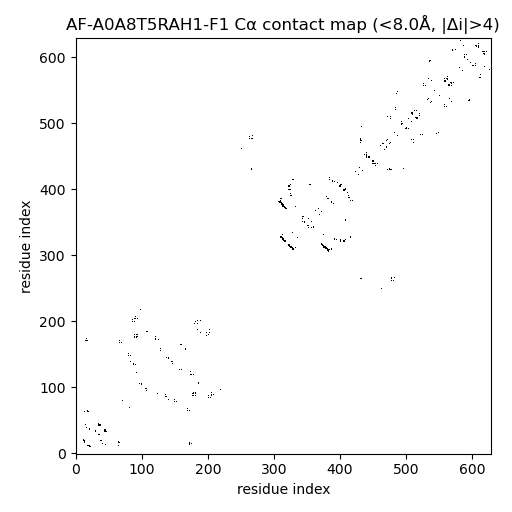P---S-HHHHHH-HHHH---EEEEEEEETTT--EEEEEESS-HHHHHHHHHHHHHHTTT-TT--HHHHHHHHHHHTT--HHHHEEEEEEEEESSHHHHHHHHHHHHHHTTTTSTTTB--SS-S---S------HHHHHHHHHTT--HHHHHHHHHHHH-----HHHHHHHHHHHHSSHHHHHHHTHHHHHHHHHHTT--HHHHHHHHTHHHHHIIIIIHHHHTTT--HHHHHHHHHHHHHHHHHHTT--HHHHHHHTTTT-HHHHHHHHHHHHSSHHHHHHHHHHHHHHHHHHTT--HHHHHHHTT------HHHHHHHHHHHTTT--HHHHHHHHHHT-

Mean predicted aligned error: 18.65 Å

Nearest PDB structures (foldseek):
  3mn2-assembly2_B  TM=6.163E-01  e=9.889E-01  Rhodopseudomonas palustris CGA009

Solvent-accessible surface area (backbone atoms only — not comparable to full-atom values): 36946 Å² total; per-residue (Å²): 144,88,80,86,77,81,76,74,81,79,78,49,58,40,80,64,53,28,47,74,57,78,71,87,74,45,82,75,56,49,80,79,67,44,50,47,66,38,91,87,72,67,39,78,41,78,58,66,73,88,67,45,72,81,50,58,75,75,57,80,84,58,98,57,41,44,45,48,53,62,74,64,39,81,92,52,56,70,66,55,56,56,41,47,53,50,36,51,38,56,61,39,43,54,58,58,57,48,44,28,70,74,69,73,40,61,59,71,80,59,79,77,44,65,70,56,50,53,53,54,43,63,71,50,52,50,65,60,80,46,85,79,62,70,79,64,54,59,88,46,64,92,78,52,49,62,69,59,53,53,51,54,50,50,52,52,28,53,48,40,76,73,30,72,67,56,31,53,27,48,49,21,43,49,38,31,47,43,51,50,45,48,49,38,63,42,73,43,69,83,55,84,89,60,58,72,68,57,45,52,50,51,54,49,53,63,66,55,43,81,78,49,62,91,55,61,78,70,54,59,64,55,56,54,51,69,62,50,74,79,69,78,85,74,86,83,88,78,91,84,80,92,81,78,62,84,72,67,78,68,69,68,74,70,79,86,69,64,56,66,63,48,40,51,50,53,49,49,53,41,55,46,47,65,59,43,73,78,56,78,84,89,86,86,87,85,88,87,88,87,89,87,88,88,51,74,74,66,49,68,78,37,49,89,80,69,62,52,48,32,36,24,33,34,39,34,36,69,88,82,65,31,29,33,62,41,69,37,75,66,57,70,67,59,50,54,51,48,46,55,54,48,23,64,77,30,72,88,42,96,80,55,48,64,55,29,51,51,54,48,54,39,47,76,71,72,46,62,61,77,79,41,45,48,77,43,83,77,43,81,21,65,41,68,67,57,37,28,53,51,26,28,48,52,31,61,75,58,44,14,64,42,75,89,40,13,42,29,91,60,74,59,61,75,76,76,82,72,80,82,66,66,60,66,61,52,46,47,39,37,38,70,67,49,50,63,62,55,48,30,52,50,38,25,77,77,68,68,42,88,56,58,50,69,56,56,50,50,50,39,32,72,72,44,74,21,71,68,47,39,33,54,68,37,23,47,52,41,51,50,52,44,42,74,64,28,57,52,72,66,55,48,24,58,65,53,42,89,50,16,54,54,41,59,72,56,49,39,19,68,68,52,79,69,40,51,70,66,59,52,44,51,54,50,48,53,51,53,53,51,50,42,48,65,60,41,50,50,72,72,54,48,41,61,76,47,51,58,54,37,64,67,54,54,50,50,47,40,35,74,77,37,62,37,73,67,51,36,45,51,66,64,40,44,65,55,52,51,54,40,34,74,69,70,50,48,52,65,57,53,41,46,68,40,56,51,77,89,68,82,52,63,67,63,36,29,52,53,40,18,76,70,47,90,66,27,41,55,67,57,44,34,55,54,56,61,72,76,107

Sequence (629 aa):
MNEFYEKEKISLFCENCGVRIQNKDHNNNILNNNTLFCQYCGIEIKFDYEFSQSNIEKEKISCNSPLERFYYDFKFPKIFKQNLVIVISRLSYEPIRGLEQILKKKIKNIELTKELLDKLEAIIKPITKKNIKSVYLKNLYNNMKTEEFCNFHKILREIINSNSNFNSDFIVFLRWIINRVFIITKEKWKKNNIKKLERIIRTDLKNYFPICSNNFIKHRNLWEKSNNSREIEGLDKKRVSNKVKNHNRYFRNPININLEKYVKTVIGDYKKKVRFRKRQVKLEIGASYFNIKSNKNKINLNRGQYNYSGIVYRIIDKINGKMLYGFTTTSIEERLKNYIEFAEKKRYSPNILKIEQEILNIKDSGQNVYDIFIIIPVDICFNMNTLRKRENYWINKHKTLDFNYGYNSNQGGGGGPKIKLPMFLIAEYIAKGYYISEISDLLFNKFGFLIRKKTISRRIIEYWGGKYQAQKKFLKKVLIMIIEDGYKTNDIINAFGHRGRHLIERIFPRLFNGKTFTEVKKKILTRLVRQLIIEGMGQKKIVKELRRFGWTEINNCIKQEWGNLREARQILWKPLIMELLRNDISGPEIFMFLGYKNSTSINKHNQLIRSFFWGMNTEEAKQFIKKLV

Foldseek 3Di:
DPDDDPPPPDFDADLQAQDTDDCPPPPPPCVPDQWDQDPVLREIDGDPPVVPPVCSVVPPPDPDTLQRCVCVPPLDDNLLVLQVLLLLLLQLLLVLVVCCVVVVHQLLPDRCYPVNLVLSLVSSVCLLPDQRPVLSVPPRPPPQDSVNSRVVSVVSSVCLVVDVSNVSSVSSVSSNSSSLSSCCRNPVLPPPDDDPSSVVNSVSNVVSPVVPVVPSVVCNVVSCVVVCPVPPPDDDDDDDDPDPCPVVVQADPQDPPPQVVVLVVLVVLLVCLLVCVVPDDDDDDDDDDDDDDPPPPVCLVPCVVPQFQWFWKKKAFQPQRAIDIAIDSDHQVVVVVVLQVVLVVCVPPPPRFQVSVVSVVCVVVVHDPPVGIDMGTDDTGNDLVVRQVVSLVVCVVQVQCDVSHHRDVDSGPPDDPLPPPPVNVVLVVLLLVDDLVVSQVCCCVPPVDNDDSVSSQVVCCSNQVGSLSSNLVRNLVSLLVCLQLQDDLVSQCSSSDVCSVVCQPPVVCSSVVNDHSVRSSLVSLLVLLLVVLQLLDDLVVSCVVNVNNPSVNNQVSCCVPQNHSLSSNLVSCLVVLLVCLQVVNDLVRSCVSSPNPPDPDLVVSQVVVCSNPVHDGSVRSSVVSVVVD